Protein AF-0000000077697262 (afdb_homodimer)

Nearest PDB structures (foldseek):
  7mfi-assembly2_C  TM=8.004E-01  e=6.701E-01  Bos taurus
  7ckz-assembly1_R  TM=2.618E-01  e=6.987E-01  Homo sapiens
  7cky-assembly1_R  TM=2.053E-01  e=2.250E+00  Homo sapiens
  7mfi-assembly2_C  TM=8.005E-01  e=7.414E-01  Bos taurus
  7ckz-assembly1_R  TM=2.644E-01  e=7.729E-01  Homo sapiens

Structure (mmCIF, N/CA/C/O backbone):
data_AF-0000000077697262-model_v1
#
loop_
_entity.id
_entity.type
_entity.pdbx_description
1 polymer 'Transmembrane 6 superfamily member 2'
#
loop_
_atom_site.group_PDB
_atom_site.id
_atom_site.type_symbol
_atom_site.label_atom_id
_atom_site.label_alt_id
_atom_site.label_comp_id
_atom_site.label_asym_id
_atom_site.label_entity_id
_atom_site.label_seq_id
_atom_site.pdbx_PDB_ins_code
_atom_site.Cartn_x
_atom_site.Cartn_y
_atom_site.Cartn_z
_atom_site.occupancy
_atom_site.B_iso_or_equiv
_atom_site.auth_seq_id
_atom_site.auth_comp_id
_atom_site.auth_asym_id
_atom_site.auth_atom_id
_atom_site.pdbx_PDB_model_num
ATOM 1 N N . PRO A 1 1 ? -8.75 0.577 -34.656 1 48.5 1 PRO A N 1
ATOM 2 C CA . PRO A 1 1 ? -7.871 0.716 -33.5 1 48.5 1 PRO A CA 1
ATOM 3 C C . PRO A 1 1 ? -7.336 2.137 -33.344 1 48.5 1 PRO A C 1
ATOM 5 O O . PRO A 1 1 ? -7.332 2.668 -32.219 1 48.5 1 PRO A O 1
ATOM 8 N N . ALA A 1 2 ? -7.062 2.637 -34.406 1 51.97 2 ALA A N 1
ATOM 9 C CA . ALA A 1 2 ? -6.516 3.992 -34.438 1 51.97 2 ALA A CA 1
ATOM 10 C C . ALA A 1 2 ? -7.605 5.023 -34.125 1 51.97 2 ALA A C 1
ATOM 12 O O . ALA A 1 2 ? -7.359 6.012 -33.438 1 51.97 2 ALA A O 1
ATOM 13 N N . ALA A 1 3 ? -8.695 4.641 -34.531 1 47.88 3 ALA A N 1
ATOM 14 C CA . ALA A 1 3 ? -9.789 5.594 -34.375 1 47.88 3 ALA A CA 1
ATOM 15 C C . ALA A 1 3 ? -10.188 5.723 -32.906 1 47.88 3 ALA A C 1
ATOM 17 O O . ALA A 1 3 ? -10.453 6.824 -32.406 1 47.88 3 ALA A O 1
ATOM 18 N N . VAL A 1 4 ? -10.242 4.625 -32.281 1 50.44 4 VAL A N 1
ATOM 19 C CA . VAL A 1 4 ? -10.594 4.66 -30.859 1 50.44 4 VAL A CA 1
ATOM 20 C C . VAL A 1 4 ? -9.516 5.41 -30.078 1 50.44 4 VAL A C 1
ATOM 22 O O . VAL A 1 4 ? -9.82 6.215 -29.203 1 50.44 4 VAL A O 1
ATOM 25 N N . ALA A 1 5 ? -8.344 5.086 -30.469 1 54.47 5 ALA A N 1
ATOM 26 C CA . ALA A 1 5 ? -7.246 5.816 -29.844 1 54.47 5 ALA A CA 1
ATOM 27 C C . ALA A 1 5 ? -7.348 7.312 -30.109 1 54.47 5 ALA A C 1
ATOM 29 O O . ALA A 1 5 ? -7.125 8.133 -29.219 1 54.47 5 ALA A O 1
ATOM 30 N N . VAL A 1 6 ? -7.707 7.531 -31.297 1 54.16 6 VAL A N 1
ATOM 31 C CA . VAL A 1 6 ? -7.809 8.93 -31.703 1 54.16 6 VAL A CA 1
ATOM 32 C C . VAL A 1 6 ? -8.984 9.594 -30.969 1 54.16 6 VAL A C 1
ATOM 34 O O . VAL A 1 6 ? -8.859 10.719 -30.484 1 54.16 6 VAL A O 1
ATOM 37 N N . THR A 1 7 ? -10 8.898 -30.859 1 51.84 7 THR A N 1
ATOM 38 C CA . THR A 1 7 ? -11.156 9.461 -30.188 1 51.84 7 THR A CA 1
ATOM 39 C C . THR A 1 7 ? -10.875 9.664 -28.703 1 51.84 7 THR A C 1
ATOM 41 O O . THR A 1 7 ? -11.242 10.688 -28.125 1 51.84 7 THR A O 1
ATOM 44 N N . GLY A 1 8 ? -10.312 8.625 -28.125 1 56.19 8 GLY A N 1
ATOM 45 C CA . GLY A 1 8 ? -9.93 8.797 -26.719 1 56.19 8 GLY A CA 1
ATOM 46 C C . GLY A 1 8 ? -9.008 9.984 -26.5 1 56.19 8 GLY A C 1
ATOM 47 O O . GLY A 1 8 ? -9.188 10.75 -25.562 1 56.19 8 GLY A O 1
ATOM 48 N N . ALA A 1 9 ? -8.102 10.023 -27.453 1 58.69 9 ALA A N 1
ATOM 49 C CA . ALA A 1 9 ? -7.18 11.156 -27.391 1 58.69 9 ALA A CA 1
ATOM 50 C C . ALA A 1 9 ? -7.922 12.477 -27.578 1 58.69 9 ALA A C 1
ATOM 52 O O . ALA A 1 9 ? -7.621 13.461 -26.906 1 58.69 9 ALA A O 1
ATOM 53 N N . LEU A 1 10 ? -8.844 12.43 -28.375 1 55.31 10 LEU A N 1
ATOM 54 C CA . LEU A 1 10 ? -9.609 13.633 -28.641 1 55.31 10 LEU A CA 1
ATOM 55 C C . LEU A 1 10 ? -10.469 14.008 -27.438 1 55.31 10 LEU A C 1
ATOM 57 O O . LEU A 1 10 ? -10.594 15.188 -27.109 1 55.31 10 LEU A O 1
ATOM 61 N N . VAL A 1 11 ? -10.961 13.023 -26.875 1 58.91 11 VAL A N 1
ATOM 62 C CA . VAL A 1 11 ? -11.766 13.297 -25.688 1 58.91 11 VAL A CA 1
ATOM 63 C C . VAL A 1 11 ? -10.875 13.844 -24.578 1 58.91 11 VAL A C 1
ATOM 65 O O . VAL A 1 11 ? -11.227 14.82 -23.906 1 58.91 11 VAL A O 1
ATOM 68 N N . LEU A 1 12 ? -9.703 13.219 -24.516 1 58.56 12 LEU A N 1
ATOM 69 C CA . LEU A 1 12 ? -8.75 13.711 -23.531 1 58.56 12 LEU A CA 1
ATOM 70 C C . LEU A 1 12 ? -8.32 15.141 -23.859 1 58.56 12 LEU A C 1
ATOM 72 O O . LEU A 1 12 ? -8.211 15.984 -22.953 1 58.56 12 LEU A O 1
ATOM 76 N N . LEU A 1 13 ? -8.047 15.289 -25.094 1 60.06 13 LEU A N 1
ATOM 77 C CA . LEU A 1 13 ? -7.668 16.625 -25.547 1 60.06 13 LEU A CA 1
ATOM 78 C C . LEU A 1 13 ? -8.805 17.609 -25.344 1 60.06 13 LEU A C 1
ATOM 80 O O . LEU A 1 13 ? -8.578 18.75 -24.938 1 60.06 13 LEU A O 1
ATOM 84 N N . ALA A 1 14 ? -9.922 17.234 -25.625 1 57.91 14 ALA A N 1
ATOM 85 C CA . ALA A 1 14 ? -11.078 18.109 -25.438 1 57.91 14 ALA A CA 1
ATOM 86 C C . ALA A 1 14 ? -11.273 18.438 -23.953 1 57.91 14 ALA A C 1
ATOM 88 O O . ALA A 1 14 ? -11.547 19.594 -23.609 1 57.91 14 ALA A O 1
ATOM 89 N N . VAL A 1 15 ? -11.078 17.469 -23.188 1 59.72 15 VAL A N 1
ATOM 90 C CA . VAL A 1 15 ? -11.219 17.688 -21.75 1 59.72 15 VAL A CA 1
ATOM 91 C C . VAL A 1 15 ? -10.109 18.609 -21.266 1 59.72 15 VAL A C 1
ATOM 93 O O . VAL A 1 15 ? -10.359 19.531 -20.484 1 59.72 15 VAL A O 1
ATOM 96 N N . LEU A 1 16 ? -8.93 18.297 -21.766 1 57.59 16 LEU A N 1
ATOM 97 C CA . LEU A 1 16 ? -7.809 19.172 -21.422 1 57.59 16 LEU A CA 1
ATOM 98 C C . LEU A 1 16 ? -8.062 20.594 -21.906 1 57.59 16 LEU A C 1
ATOM 100 O O . LEU A 1 16 ? -7.809 21.547 -21.172 1 57.59 16 LEU A O 1
ATOM 104 N N . CYS A 1 17 ? -8.406 20.656 -23.156 1 56.09 17 CYS A N 1
ATOM 105 C CA . CYS A 1 17 ? -8.703 21.969 -23.703 1 56.09 17 CYS A CA 1
ATOM 106 C C . CYS A 1 17 ? -9.812 22.672 -22.922 1 56.09 17 CYS A C 1
ATOM 108 O O . CYS A 1 17 ? -9.734 23.859 -22.656 1 56.09 17 CYS A O 1
ATOM 110 N N . MET A 1 18 ? -10.727 21.906 -22.656 1 54.62 18 MET A N 1
ATOM 111 C CA . MET A 1 18 ? -11.836 22.5 -21.891 1 54.62 18 MET A CA 1
ATOM 112 C C . MET A 1 18 ? -11.359 22.969 -20.531 1 54.62 18 MET A C 1
ATOM 114 O O . MET A 1 18 ? -11.75 24.047 -20.078 1 54.62 18 MET A O 1
ATOM 118 N N . VAL A 1 19 ? -10.547 22.219 -19.922 1 54.5 19 VAL A N 1
ATOM 119 C CA . VAL A 1 19 ? -9.992 22.609 -18.641 1 54.5 19 VAL A CA 1
ATOM 120 C C . VAL A 1 19 ? -9.141 23.859 -18.797 1 54.5 19 VAL A C 1
ATOM 122 O O . VAL A 1 19 ? -9.203 24.781 -17.984 1 54.5 19 VAL A O 1
ATOM 125 N N . LEU A 1 20 ? -8.32 23.797 -19.812 1 52.78 20 LEU A N 1
ATOM 126 C CA . LEU A 1 20 ? -7.438 24.938 -20.047 1 52.78 20 LEU A CA 1
ATOM 127 C C . LEU A 1 20 ? -8.242 26.172 -20.453 1 52.78 20 LEU A C 1
ATOM 129 O O . LEU A 1 20 ? -7.906 27.297 -20.047 1 52.78 20 LEU A O 1
ATOM 133 N N . VAL A 1 21 ? -9.008 26.016 -21.438 1 50.78 21 VAL A N 1
ATOM 134 C CA . VAL A 1 21 ? -9.781 27.156 -21.922 1 50.78 21 VAL A CA 1
ATOM 135 C C . VAL A 1 21 ? -10.703 27.672 -20.812 1 50.78 21 VAL A C 1
ATOM 137 O O . VAL A 1 21 ? -10.844 28.875 -20.609 1 50.78 21 VAL A O 1
ATOM 140 N N . LEU A 1 22 ? -11.383 26.719 -20.438 1 47.12 22 LEU A N 1
ATOM 141 C CA . LEU A 1 22 ? -12.328 27.172 -19.422 1 47.12 22 LEU A CA 1
ATOM 142 C C . LEU A 1 22 ? -11.602 27.562 -18.125 1 47.12 22 LEU A C 1
ATOM 144 O O . LEU A 1 22 ? -12.141 28.297 -17.297 1 47.12 22 LEU A O 1
ATOM 148 N N . GLY A 1 23 ? -10.5 26.906 -17.891 1 47.19 23 GLY A N 1
ATOM 149 C CA . GLY A 1 23 ? -9.688 27.375 -16.766 1 47.19 23 GLY A CA 1
ATOM 150 C C . GLY A 1 23 ? -9.172 28.781 -16.969 1 47.19 23 GLY A C 1
ATOM 151 O O . GLY A 1 23 ? -8.727 29.422 -16.016 1 47.19 23 GLY A O 1
ATOM 152 N N . GLY A 1 24 ? -8.75 29.141 -18.141 1 44.5 24 GLY A N 1
ATOM 153 C CA . GLY A 1 24 ? -8.32 30.516 -18.344 1 44.5 24 GLY A CA 1
ATOM 154 C C . GLY A 1 24 ? -9.414 31.531 -18.078 1 44.5 24 GLY A C 1
ATOM 155 O O . GLY A 1 24 ? -9.133 32.719 -17.875 1 44.5 24 GLY A O 1
ATOM 156 N N . GLY A 1 25 ? -10.516 31.453 -18.906 1 42.16 25 GLY A N 1
ATOM 157 C CA . GLY A 1 25 ? -11.406 32.594 -18.719 1 42.16 25 GLY A CA 1
ATOM 158 C C . GLY A 1 25 ? -11.883 32.75 -17.297 1 42.16 25 GLY A C 1
ATOM 159 O O . GLY A 1 25 ? -11.453 32.031 -16.391 1 42.16 25 GLY A O 1
ATOM 160 N N . SER A 1 26 ? -13.289 33.219 -17.016 1 43.53 26 SER A N 1
ATOM 161 C CA . SER A 1 26 ? -13.828 33.625 -15.719 1 43.53 26 SER A CA 1
ATOM 162 C C . SER A 1 26 ? -13.648 32.5 -14.68 1 43.53 26 SER A C 1
ATOM 164 O O . SER A 1 26 ? -13.867 31.328 -14.977 1 43.53 26 SER A O 1
ATOM 166 N N . ALA A 1 27 ? -12.758 32.5 -13.562 1 44.09 27 ALA A N 1
ATOM 167 C CA . ALA A 1 27 ? -12.352 32 -12.25 1 44.09 27 ALA A CA 1
ATOM 168 C C . ALA A 1 27 ? -13.477 31.188 -11.609 1 44.09 27 ALA A C 1
ATOM 170 O O . ALA A 1 27 ? -13.25 30.469 -10.625 1 44.09 27 ALA A O 1
ATOM 171 N N . SER A 1 28 ? -14.828 31.484 -11.727 1 52.53 28 SER A N 1
ATOM 172 C CA . SER A 1 28 ? -15.852 31.156 -10.742 1 52.53 28 SER A CA 1
ATOM 173 C C . SER A 1 28 ? -16.203 29.672 -10.773 1 52.53 28 SER A C 1
ATOM 175 O O . SER A 1 28 ? -16.828 29.141 -9.844 1 52.53 28 SER A O 1
ATOM 177 N N . HIS A 1 29 ? -16.016 28.828 -11.82 1 65.62 29 HIS A N 1
ATOM 178 C CA . HIS A 1 29 ? -16.672 27.516 -11.719 1 65.62 29 HIS A CA 1
ATOM 179 C C . HIS A 1 29 ? -15.68 26.438 -11.328 1 65.62 29 HIS A C 1
ATOM 181 O O . HIS A 1 29 ? -14.516 26.484 -11.727 1 65.62 29 HIS A O 1
ATOM 187 N N . ASP A 1 30 ? -16.016 25.656 -10.422 1 80.69 30 ASP A N 1
ATOM 188 C CA . ASP A 1 30 ? -15.344 24.453 -9.953 1 80.69 30 ASP A CA 1
ATOM 189 C C . ASP A 1 30 ? -14.992 23.531 -11.125 1 80.69 30 ASP A C 1
ATOM 191 O O . ASP A 1 30 ? -15.883 23.047 -11.836 1 80.69 30 ASP A O 1
ATOM 195 N N . PRO A 1 31 ? -13.68 23.5 -11.586 1 84.62 31 PRO A N 1
ATOM 196 C CA . PRO A 1 31 ? -13.273 22.656 -12.711 1 84.62 31 PRO A CA 1
ATOM 197 C C . PRO A 1 31 ? -13.812 21.234 -12.609 1 84.62 31 PRO A C 1
ATOM 199 O O . PRO A 1 31 ? -13.93 20.531 -13.617 1 84.62 31 PRO A O 1
ATOM 202 N N . LEU A 1 32 ? -14.164 20.875 -11.508 1 89 32 LEU A N 1
ATOM 203 C CA . LEU A 1 32 ? -14.672 19.516 -11.328 1 89 32 LEU A CA 1
ATOM 204 C C . LEU A 1 32 ? -16.047 19.359 -11.953 1 89 32 LEU A C 1
ATOM 206 O O . LEU A 1 32 ? -16.484 18.25 -12.25 1 89 32 LEU A O 1
ATOM 210 N N . TYR A 1 33 ? -16.688 20.469 -12.18 1 87.06 33 TYR A N 1
ATOM 211 C CA . TYR A 1 33 ? -17.984 20.453 -12.852 1 87.06 33 TYR A CA 1
ATOM 212 C C . TYR A 1 33 ? -17.844 19.875 -14.258 1 87.06 33 TYR A C 1
ATOM 214 O O . TYR A 1 33 ? -18.641 19.031 -14.664 1 87.06 33 TYR A O 1
ATOM 222 N N . TYR A 1 34 ? -16.891 20.281 -14.93 1 82.31 34 TYR A N 1
ATOM 223 C CA . TYR A 1 34 ? -16.688 19.844 -16.312 1 82.31 34 TYR A CA 1
ATOM 224 C C . TYR A 1 34 ? -16.219 18.406 -16.359 1 82.31 34 TYR A C 1
ATOM 226 O O . TYR A 1 34 ? -16.625 17.641 -17.234 1 82.31 34 TYR A O 1
ATOM 234 N N . VAL A 1 35 ? -15.367 18.078 -15.453 1 84.31 35 VAL A N 1
ATOM 235 C CA . VAL A 1 35 ? -14.867 16.703 -15.398 1 84.31 35 VAL A CA 1
ATOM 236 C C . VAL A 1 35 ? -16.016 15.734 -15.141 1 84.31 35 VAL A C 1
ATOM 238 O O . VAL A 1 35 ? -16.156 14.734 -15.844 1 84.31 35 VAL A O 1
ATOM 241 N N . PHE A 1 36 ? -16.891 16.062 -14.258 1 89.75 36 PHE A N 1
ATOM 242 C CA . PHE A 1 36 ? -17.984 15.18 -13.906 1 89.75 36 PHE A CA 1
ATOM 243 C C . PHE A 1 36 ? -19.016 15.117 -15.039 1 89.75 36 PHE A C 1
ATOM 245 O O . PHE A 1 36 ? -19.625 14.07 -15.266 1 89.75 36 PHE A O 1
ATOM 252 N N . THR A 1 37 ? -19.141 16.172 -15.766 1 84.88 37 THR A N 1
ATOM 253 C CA . THR A 1 37 ? -20.078 16.172 -16.891 1 84.88 37 THR A CA 1
ATOM 254 C C . THR A 1 37 ? -19.578 15.266 -18.016 1 84.88 37 THR A C 1
ATOM 256 O O . THR A 1 37 ? -20.328 14.453 -18.547 1 84.88 37 THR A O 1
ATOM 259 N N . VAL A 1 38 ? -18.344 15.391 -18.281 1 82.5 38 VAL A N 1
ATOM 260 C CA . VAL A 1 38 ? -17.75 14.555 -19.328 1 82.5 38 VAL A CA 1
ATOM 261 C C . VAL A 1 38 ? -17.797 13.094 -18.906 1 82.5 38 VAL A C 1
ATOM 263 O O . VAL A 1 38 ? -18.125 12.211 -19.703 1 82.5 38 VAL A O 1
ATOM 266 N N . PHE A 1 39 ? -17.484 12.836 -17.656 1 87.88 39 PHE A N 1
ATOM 267 C CA . PHE A 1 39 ? -17.469 11.461 -17.156 1 87.88 39 PHE A CA 1
ATOM 268 C C . PHE A 1 39 ? -18.891 10.891 -17.125 1 87.88 39 PHE A C 1
ATOM 270 O O . PHE A 1 39 ? -19.078 9.68 -17.266 1 87.88 39 PHE A O 1
ATOM 277 N N . SER A 1 40 ? -19.844 11.773 -16.984 1 87.5 40 SER A N 1
ATOM 278 C CA . SER A 1 40 ? -21.219 11.297 -17.031 1 87.5 40 SER A CA 1
ATOM 279 C C . SER A 1 40 ? -21.578 10.789 -18.438 1 87.5 40 SER A C 1
ATOM 281 O O . SER A 1 40 ? -22.297 9.805 -18.578 1 87.5 40 SER A O 1
ATOM 283 N N . PHE A 1 41 ? -21.016 11.398 -19.453 1 83.31 41 PHE A N 1
ATOM 284 C CA . PHE A 1 41 ? -21.234 10.945 -20.828 1 83.31 41 PHE A CA 1
ATOM 285 C C . PHE A 1 41 ? -20.562 9.609 -21.078 1 83.31 41 PHE A C 1
ATOM 287 O O . PHE A 1 41 ? -21.141 8.719 -21.703 1 83.31 41 PHE A O 1
ATOM 294 N N . THR A 1 42 ? -19.312 9.461 -20.578 1 84.06 42 THR A N 1
ATOM 295 C CA . THR A 1 42 ? -18.594 8.211 -20.75 1 84.06 42 THR A CA 1
ATOM 296 C C . THR A 1 42 ? -19.281 7.07 -20.016 1 84.06 42 THR A C 1
ATOM 298 O O . THR A 1 42 ? -19.219 5.918 -20.438 1 84.06 42 THR A O 1
ATOM 301 N N . SER A 1 43 ? -19.906 7.43 -18.922 1 88.12 43 SER A N 1
ATOM 302 C CA . SER A 1 43 ? -20.625 6.41 -18.156 1 88.12 43 SER A CA 1
ATOM 303 C C . SER A 1 43 ? -21.797 5.844 -18.969 1 88.12 43 SER A C 1
ATOM 305 O O . SER A 1 43 ? -22.109 4.656 -18.875 1 88.12 43 SER A O 1
ATOM 307 N N . VAL A 1 44 ? -22.406 6.656 -19.766 1 84.5 44 VAL A N 1
ATOM 308 C CA . VAL A 1 44 ? -23.5 6.199 -20.609 1 84.5 44 VAL A CA 1
ATOM 309 C C . VAL A 1 44 ? -22.9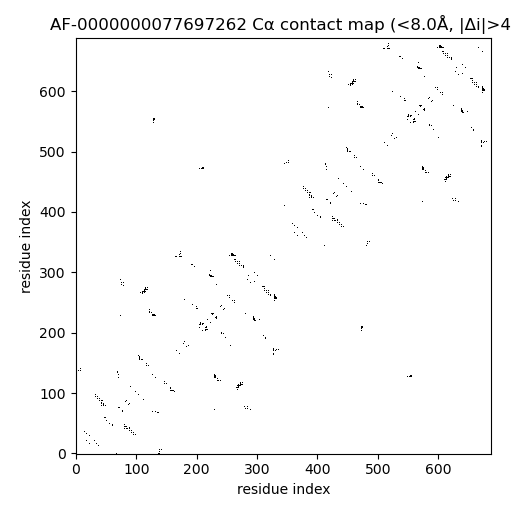69 5.258 -21.688 1 84.5 44 VAL A C 1
ATOM 311 O O . VAL A 1 44 ? -23.594 4.234 -21.984 1 84.5 44 VAL A O 1
ATOM 314 N N . VAL A 1 45 ? -21.875 5.578 -22.203 1 81.19 45 VAL A N 1
ATOM 315 C CA . VAL A 1 45 ? -21.234 4.723 -23.203 1 81.19 45 VAL A CA 1
ATOM 316 C C . VAL A 1 45 ? -20.922 3.359 -22.578 1 81.19 45 VAL A C 1
ATOM 318 O O . VAL A 1 45 ? -21.172 2.322 -23.203 1 81.19 45 VAL A O 1
ATOM 321 N N . ASP A 1 46 ? -20.391 3.383 -21.375 1 86.69 46 ASP A N 1
ATOM 322 C CA . ASP A 1 46 ? -20.078 2.133 -20.688 1 86.69 46 ASP A CA 1
ATOM 323 C C . ASP A 1 46 ? -21.344 1.303 -20.438 1 86.69 46 ASP A C 1
ATOM 325 O O . ASP A 1 46 ? -21.297 0.074 -20.531 1 86.69 46 ASP A O 1
ATOM 329 N N . LEU A 1 47 ? -22.422 1.969 -20.156 1 86.5 47 LEU A N 1
ATOM 330 C CA . LEU A 1 47 ? -23.672 1.252 -19.953 1 86.5 47 LEU A CA 1
ATOM 331 C C . LEU A 1 47 ? -24.141 0.588 -21.234 1 86.5 47 LEU A C 1
ATOM 333 O O . LEU A 1 47 ? -24.594 -0.561 -21.219 1 86.5 47 LEU A O 1
ATOM 337 N N . VAL A 1 48 ? -23.969 1.262 -22.328 1 83.44 48 VAL A N 1
ATOM 338 C CA . VAL A 1 48 ? -24.375 0.722 -23.625 1 83.44 48 VAL A CA 1
ATOM 339 C C . VAL A 1 48 ? -23.5 -0.483 -23.984 1 83.44 48 VAL A C 1
ATOM 341 O O . VAL A 1 48 ? -24.016 -1.499 -24.469 1 83.44 48 VAL A O 1
ATOM 344 N N . ILE A 1 49 ? -22.266 -0.396 -23.672 1 83.12 49 ILE A N 1
ATOM 345 C CA . ILE A 1 49 ? -21.344 -1.487 -23.938 1 83.12 49 ILE A CA 1
ATOM 346 C C . ILE A 1 49 ? -21.734 -2.711 -23.125 1 83.12 49 ILE A C 1
ATOM 348 O O . ILE A 1 49 ? -21.766 -3.83 -23.641 1 83.12 49 ILE A O 1
ATOM 352 N N . ALA A 1 50 ? -22.016 -2.51 -21.859 1 87.5 50 ALA A N 1
ATOM 353 C CA . ALA A 1 50 ? -22.375 -3.619 -20.984 1 87.5 50 ALA A CA 1
ATOM 354 C C . ALA A 1 50 ? -23.688 -4.273 -21.422 1 87.5 50 ALA A C 1
ATOM 356 O O . ALA A 1 50 ? -23.797 -5.5 -21.453 1 87.5 50 ALA A O 1
ATOM 357 N N . LEU A 1 51 ? -24.625 -3.426 -21.812 1 86.19 51 LEU A N 1
ATOM 358 C CA . LEU A 1 51 ? -25.906 -3.947 -22.25 1 86.19 51 LEU A CA 1
ATOM 359 C C . LEU A 1 51 ? -25.781 -4.699 -23.562 1 86.19 51 LEU A C 1
ATOM 361 O O . LEU A 1 51 ? -26.469 -5.695 -23.781 1 86.19 51 LEU A O 1
ATOM 365 N N . GLU A 1 52 ? -24.922 -4.293 -24.406 1 84.25 52 GLU A N 1
ATOM 366 C CA . GLU A 1 52 ? -24.688 -4.973 -25.672 1 84.25 52 GLU A CA 1
ATOM 367 C C . GLU A 1 52 ? -23.969 -6.301 -25.469 1 84.25 52 GLU A C 1
ATOM 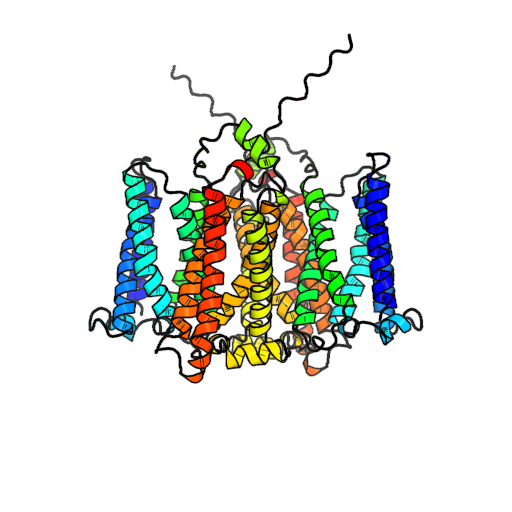369 O O . GLU A 1 52 ? -24.281 -7.297 -26.125 1 84.25 52 GLU A O 1
ATOM 374 N N . GLN A 1 53 ? -23.016 -6.293 -24.609 1 84.56 53 GLN A N 1
ATOM 375 C CA . GLN A 1 53 ? -22.266 -7.52 -24.344 1 84.56 53 GLN A CA 1
ATOM 376 C C . GLN A 1 53 ? -23.172 -8.586 -23.719 1 84.56 53 GLN A C 1
ATOM 378 O O . GLN A 1 53 ? -23.016 -9.773 -24 1 84.56 53 GLN A O 1
ATOM 383 N N . ASP A 1 54 ? -24.078 -8.125 -22.922 1 87.56 54 ASP A N 1
ATOM 384 C CA . ASP A 1 54 ? -24.984 -9.078 -22.281 1 87.56 54 ASP A CA 1
ATOM 385 C C . ASP A 1 54 ? -26.156 -9.391 -23.203 1 87.56 54 ASP A C 1
ATOM 387 O O . ASP A 1 54 ? -27.016 -10.203 -22.859 1 87.56 54 ASP A O 1
ATOM 391 N N . GLY A 1 55 ? -26.25 -8.781 -24.375 1 82.5 55 GLY A N 1
ATOM 392 C CA . GLY A 1 55 ? -27.219 -9.125 -25.391 1 82.5 55 GLY A CA 1
ATOM 393 C C . GLY A 1 55 ? -28.562 -8.445 -25.203 1 82.5 55 GLY A C 1
ATOM 394 O O . GLY A 1 55 ? -29.562 -8.859 -25.781 1 82.5 55 GLY A O 1
ATOM 395 N N . TYR A 1 56 ? -28.641 -7.445 -24.375 1 82.19 56 TYR A N 1
ATOM 396 C CA . TYR A 1 56 ? -29.906 -6.758 -24.156 1 82.19 56 TYR A CA 1
ATOM 397 C C . TYR A 1 56 ? -30.203 -5.777 -25.297 1 82.19 56 TYR A C 1
ATOM 399 O O . TYR A 1 56 ? -31.359 -5.492 -25.594 1 82.19 56 TYR A O 1
ATOM 407 N N . ILE A 1 57 ? -29.078 -5.219 -25.75 1 77.56 57 ILE A N 1
ATOM 408 C CA . ILE A 1 57 ? -29.188 -4.312 -26.891 1 77.56 57 ILE A CA 1
ATOM 409 C C . ILE A 1 57 ? -28.281 -4.781 -28.016 1 77.56 57 ILE A C 1
ATOM 411 O O . ILE A 1 57 ? -27.312 -5.516 -27.781 1 77.56 57 ILE A O 1
ATOM 415 N N . GLN A 1 58 ? -28.688 -4.566 -29.281 1 76.31 58 GLN A N 1
ATOM 416 C CA . GLN A 1 58 ? -27.875 -4.992 -30.422 1 76.31 58 GLN A CA 1
ATOM 417 C C . GLN A 1 58 ? -27.609 -3.826 -31.359 1 76.31 58 GLN A C 1
ATOM 419 O O . GLN A 1 58 ? -28.438 -2.936 -31.516 1 76.31 58 GLN A O 1
ATOM 424 N N . GLY A 1 59 ? -26.297 -3.848 -31.844 1 64.38 59 GLY A N 1
ATOM 425 C CA . GLY A 1 59 ? -26.031 -3.018 -33 1 64.38 59 GLY A CA 1
ATOM 426 C C . GLY A 1 59 ? -25.453 -1.661 -32.625 1 64.38 59 GLY A C 1
ATOM 427 O O . GLY A 1 59 ? -25.281 -0.802 -33.5 1 64.38 59 GLY A O 1
ATOM 428 N N . TYR A 1 60 ? -25.266 -1.26 -31.422 1 60.97 60 TYR A N 1
ATOM 429 C CA . TYR A 1 60 ? -24.859 0.112 -31.141 1 60.97 60 TYR A CA 1
ATOM 430 C C . TYR A 1 60 ? -23.344 0.242 -31.141 1 60.97 60 TYR A C 1
ATOM 432 O O . TYR A 1 60 ? -22.781 1.2 -31.688 1 60.97 60 TYR A O 1
ATOM 440 N N . MET A 1 61 ? -22.672 -0.618 -30.531 1 59.28 61 MET A N 1
ATOM 441 C CA . MET A 1 61 ? -21.234 -0.462 -30.375 1 59.28 61 MET A CA 1
ATOM 442 C C . MET A 1 61 ? -20.484 -1.629 -31 1 59.28 61 MET A C 1
ATOM 444 O O . MET A 1 61 ? -19.406 -2.004 -30.531 1 59.28 61 MET A O 1
ATOM 448 N N . ASP A 1 62 ? -21.062 -2.201 -31.984 1 58.28 62 ASP A N 1
ATOM 449 C CA . ASP A 1 62 ? -20.484 -3.369 -32.625 1 58.28 62 ASP A CA 1
ATOM 450 C C . ASP A 1 62 ? -19.062 -3.072 -33.125 1 58.28 62 ASP A C 1
ATOM 452 O O . ASP A 1 62 ? -18.172 -3.908 -33 1 58.28 62 ASP A O 1
ATOM 456 N N . PHE A 1 63 ? -18.938 -1.927 -33.656 1 53.59 63 PHE A N 1
ATOM 457 C CA . PHE A 1 63 ? -17.641 -1.577 -34.188 1 53.59 63 PHE A CA 1
ATOM 458 C C . PHE A 1 63 ? -16.609 -1.462 -33.062 1 53.59 63 PHE A C 1
ATOM 460 O O . PHE A 1 63 ? -15.461 -1.898 -33.219 1 53.59 63 PHE A O 1
ATOM 467 N N . TYR A 1 64 ? -17 -0.898 -32 1 53.22 64 TYR A N 1
ATOM 468 C CA . TYR A 1 64 ? -16.109 -0.732 -30.859 1 53.22 64 TYR A CA 1
ATOM 469 C C . TYR A 1 64 ? -15.781 -2.076 -30.219 1 53.22 64 TYR A C 1
ATOM 471 O O . TYR A 1 64 ? -14.648 -2.318 -29.797 1 53.22 64 TYR A O 1
ATOM 479 N N . LEU A 1 65 ? -16.734 -2.869 -30.203 1 55.16 65 LEU A N 1
ATOM 480 C CA . LEU A 1 65 ? -16.578 -4.172 -29.562 1 55.16 65 LEU A CA 1
ATOM 481 C C . LEU A 1 65 ? -15.781 -5.121 -30.453 1 55.16 65 LEU A C 1
ATOM 483 O O . LEU A 1 65 ? -15.07 -5.992 -29.938 1 55.16 65 LEU A O 1
ATOM 487 N N . GLN A 1 66 ? -16.062 -5.066 -31.703 1 53.97 66 GLN A N 1
ATOM 488 C CA . GLN A 1 66 ? -15.336 -5.93 -32.625 1 53.97 66 GLN A CA 1
ATOM 489 C C . GLN A 1 66 ? -13.867 -5.543 -32.719 1 53.97 66 GLN A C 1
ATOM 491 O O . GLN A 1 66 ? -12.992 -6.41 -32.781 1 53.97 66 GLN A O 1
ATOM 496 N N . GLU A 1 67 ? -13.688 -4.344 -32.906 1 51.47 67 GLU A N 1
ATOM 497 C CA . GLU A 1 67 ? -12.312 -3.877 -33 1 51.47 67 GLU A CA 1
ATOM 498 C C . GLU A 1 67 ? -11.719 -3.627 -31.625 1 51.47 67 GLU A C 1
ATOM 500 O O . GLU A 1 67 ? -10.5 -3.553 -31.469 1 51.47 67 GLU A O 1
ATOM 505 N N . GLY A 1 68 ? -12.664 -3.592 -30.688 1 54.72 68 GLY A N 1
ATOM 506 C CA . GLY A 1 68 ? -12.242 -3.105 -29.391 1 54.72 68 GLY A CA 1
ATOM 507 C C . GLY A 1 68 ? -11.516 -4.152 -28.562 1 54.72 68 GLY A C 1
ATOM 508 O O . GLY A 1 68 ? -11.195 -5.23 -29.062 1 54.72 68 GLY A O 1
ATOM 509 N N . GLU A 1 69 ? -11.172 -3.84 -27.234 1 65.19 69 GLU A N 1
ATOM 510 C CA . GLU A 1 69 ? -10.273 -4.449 -26.25 1 65.19 69 GLU A CA 1
ATOM 511 C C . GLU A 1 69 ? -10.906 -5.699 -25.625 1 65.19 69 GLU A C 1
ATOM 513 O O . GLU A 1 69 ? -11.969 -5.625 -25.016 1 65.19 69 GLU A O 1
ATOM 518 N N . PRO A 1 70 ? -10.508 -6.914 -26.094 1 70.62 70 PRO A N 1
ATOM 519 C CA . PRO A 1 70 ? -11.039 -8.188 -25.609 1 70.62 70 PRO A CA 1
ATOM 520 C C . PRO A 1 70 ? -11.227 -8.219 -24.094 1 70.62 70 PRO A C 1
ATOM 522 O O . PRO A 1 70 ? -12.016 -9.008 -23.578 1 70.62 70 PRO A O 1
ATOM 525 N N . TYR A 1 71 ? -10.594 -7.418 -23.422 1 74 71 TYR A N 1
ATOM 526 C CA . TYR A 1 71 ? -10.703 -7.457 -21.969 1 74 71 TYR A CA 1
ATOM 527 C C . TYR A 1 71 ? -12.047 -6.914 -21.5 1 74 71 TYR A C 1
ATOM 529 O O . TYR A 1 71 ? -12.492 -7.199 -20.391 1 74 71 TYR A O 1
ATOM 537 N N . LEU A 1 72 ? -12.781 -6.203 -22.422 1 72.88 72 LEU A N 1
ATOM 538 C CA . LEU A 1 72 ? -14.086 -5.652 -22.062 1 72.88 72 LEU A CA 1
ATOM 539 C C . LEU A 1 72 ? -15.172 -6.715 -22.172 1 72.88 72 LEU A C 1
ATOM 541 O O . LEU A 1 72 ? -16.281 -6.543 -21.656 1 72.88 72 LEU A O 1
ATOM 545 N N . HIS A 1 73 ? -14.797 -7.824 -22.766 1 81.12 73 HIS A N 1
ATOM 546 C CA . HIS A 1 73 ? -15.758 -8.914 -22.938 1 81.12 73 HIS A CA 1
ATOM 547 C C . HIS A 1 73 ? -15.742 -9.852 -21.75 1 81.12 73 HIS A C 1
ATOM 549 O O . HIS A 1 73 ? -16.625 -10.703 -21.594 1 81.12 73 HIS A O 1
ATOM 555 N N . THR A 1 74 ? -14.836 -9.547 -20.906 1 87.38 74 THR A N 1
ATOM 556 C CA . THR A 1 74 ? -14.773 -10.398 -19.719 1 87.38 74 THR A CA 1
ATOM 557 C C . THR A 1 74 ? -15.891 -10.039 -18.75 1 87.38 74 THR A C 1
ATOM 559 O O . THR A 1 74 ? -16.422 -8.93 -18.781 1 87.38 74 THR A O 1
ATOM 562 N N . ALA A 1 75 ? -16.297 -11.031 -17.969 1 92.12 75 ALA A N 1
ATOM 563 C CA . ALA A 1 75 ? -17.344 -10.797 -16.969 1 92.12 75 ALA A CA 1
ATOM 564 C C . ALA A 1 75 ? -16.969 -9.633 -16.062 1 92.12 75 ALA A C 1
ATOM 566 O O . ALA A 1 75 ? -17.828 -8.812 -15.719 1 92.12 75 ALA A O 1
ATOM 567 N N . TYR A 1 76 ? -15.758 -9.602 -15.648 1 91.62 76 TYR A N 1
ATOM 568 C CA . TYR A 1 76 ? -15.297 -8.516 -14.781 1 91.62 76 TYR A CA 1
ATOM 569 C C . TYR A 1 76 ? -15.414 -7.172 -15.492 1 91.62 76 TYR A C 1
ATOM 571 O O . TYR A 1 76 ? -15.875 -6.195 -14.898 1 91.62 76 TYR A O 1
ATOM 579 N N . GLY A 1 77 ? -15.023 -7.105 -16.734 1 89.38 77 GLY A N 1
ATOM 580 C CA . GLY A 1 77 ? -15.141 -5.887 -17.516 1 89.38 77 GLY A CA 1
ATOM 581 C C . GLY A 1 77 ? -16.578 -5.414 -17.672 1 89.38 77 GLY A C 1
ATOM 582 O O . GLY A 1 77 ? -16.859 -4.219 -17.594 1 89.38 77 GLY A O 1
ATOM 583 N N . ILE A 1 78 ? -17.422 -6.324 -17.875 1 90.62 78 ILE A N 1
ATOM 584 C CA . ILE A 1 78 ? -18.844 -6.004 -18.031 1 90.62 78 ILE A CA 1
ATOM 585 C C . ILE A 1 78 ? -19.391 -5.434 -16.719 1 90.62 78 ILE A C 1
ATOM 587 O O . ILE A 1 78 ? -20.109 -4.438 -16.719 1 90.62 78 ILE A O 1
ATOM 591 N N . MET A 1 79 ? -19 -6.035 -15.641 1 94.5 79 MET A N 1
ATOM 592 C CA . MET A 1 79 ? -19.5 -5.594 -14.344 1 94.5 79 MET A CA 1
ATOM 593 C C . MET A 1 79 ? -19 -4.199 -14 1 94.5 79 MET A C 1
ATOM 595 O O . MET A 1 79 ? -19.719 -3.398 -13.406 1 94.5 79 MET A O 1
ATOM 599 N N . ILE A 1 80 ? -17.703 -3.904 -14.344 1 93.31 80 ILE A N 1
ATOM 600 C CA . ILE A 1 80 ? -17.172 -2.572 -14.102 1 93.31 80 ILE A CA 1
ATOM 601 C C . ILE A 1 80 ? -17.922 -1.548 -14.945 1 93.31 80 ILE A C 1
ATOM 603 O O . ILE A 1 80 ? -18.141 -0.417 -14.516 1 93.31 80 ILE A O 1
ATOM 607 N N . CYS A 1 81 ? -18.312 -1.954 -16.109 1 89.94 81 CYS A N 1
ATOM 608 C CA . CYS A 1 81 ? -19.078 -1.074 -16.984 1 89.94 81 CYS A CA 1
ATOM 609 C C . CYS A 1 81 ? -20.453 -0.806 -16.406 1 89.94 81 CYS A C 1
ATOM 611 O O . CYS A 1 81 ? -20.969 0.316 -16.484 1 89.94 81 CYS A O 1
ATOM 613 N N . TYR A 1 82 ? -21.047 -1.841 -15.867 1 92.44 82 TYR A N 1
ATOM 614 C CA . TYR A 1 82 ? -22.328 -1.642 -15.211 1 92.44 82 TYR A CA 1
ATOM 615 C C . TYR A 1 82 ? -22.203 -0.679 -14.031 1 92.44 82 TYR A C 1
ATOM 617 O O . TYR A 1 82 ? -23.047 0.2 -13.844 1 92.44 82 TYR A O 1
ATOM 625 N N . TRP A 1 83 ? -21.156 -0.869 -13.227 1 95.94 83 TRP A N 1
ATOM 626 C CA . TRP A 1 83 ? -20.938 0.015 -12.086 1 95.94 83 TRP A CA 1
ATOM 627 C C . TRP A 1 83 ? -20.719 1.454 -12.547 1 95.94 83 TRP A C 1
ATOM 629 O O . TRP A 1 83 ? -21.281 2.385 -11.969 1 95.94 83 TRP A O 1
ATOM 639 N N . ASP A 1 84 ? -19.969 1.64 -13.539 1 93.31 84 ASP A N 1
ATOM 640 C CA . ASP A 1 84 ? -19.719 2.977 -14.07 1 93.31 84 ASP A CA 1
ATOM 641 C C . ASP A 1 84 ? -20.984 3.58 -14.664 1 93.31 84 ASP A C 1
ATOM 643 O O . ASP A 1 84 ? -21.297 4.75 -14.43 1 93.31 84 ASP A O 1
ATOM 647 N N . GLY A 1 85 ? -21.719 2.783 -15.297 1 91.19 85 GLY A N 1
ATOM 648 C CA . GLY A 1 85 ? -22.891 3.252 -16.016 1 91.19 85 GLY A CA 1
ATOM 649 C C . GLY A 1 85 ? -24.062 3.572 -15.094 1 91.19 85 GLY A C 1
ATOM 650 O O . GLY A 1 85 ? -24.953 4.348 -15.461 1 91.19 85 GLY A O 1
ATOM 651 N N . ILE A 1 86 ? -24.016 3.014 -13.953 1 93.62 86 ILE A N 1
ATOM 652 C CA . ILE A 1 86 ? -25.172 3.223 -13.078 1 93.62 86 ILE A CA 1
ATOM 653 C C . ILE A 1 86 ? -24.75 4.039 -11.859 1 93.62 86 ILE A C 1
ATOM 655 O O . ILE A 1 86 ? -25.188 5.176 -11.688 1 93.62 86 ILE A O 1
ATOM 659 N N . ILE A 1 87 ? -23.828 3.453 -11.148 1 95.31 87 ILE A N 1
ATOM 660 C CA . ILE A 1 87 ? -23.5 4.074 -9.875 1 95.31 87 ILE A CA 1
ATOM 661 C C . ILE A 1 87 ? -22.672 5.336 -10.125 1 95.31 87 ILE A C 1
ATOM 663 O O . ILE A 1 87 ? -23 6.414 -9.617 1 95.31 87 ILE A O 1
ATOM 667 N N . HIS A 1 88 ? -21.609 5.215 -10.891 1 95.62 88 HIS A N 1
ATOM 668 C CA . HIS A 1 88 ? -20.812 6.406 -11.172 1 95.62 88 HIS A CA 1
ATOM 669 C C . HIS A 1 88 ? -21.641 7.469 -11.883 1 95.62 88 HIS A C 1
ATOM 671 O O . HIS A 1 88 ? -21.484 8.664 -11.617 1 95.62 88 HIS A O 1
ATOM 677 N N . TYR A 1 89 ? -22.5 7.047 -12.758 1 91.62 89 TYR A N 1
ATOM 678 C CA . TYR A 1 89 ? -23.359 7.988 -13.461 1 91.62 89 TYR A CA 1
ATOM 679 C C . TYR A 1 89 ? -24.219 8.781 -12.477 1 91.62 89 TYR A C 1
ATOM 681 O O . TYR A 1 89 ? -24.266 10.016 -12.547 1 91.62 89 TYR A O 1
ATOM 689 N N . LEU A 1 90 ? -24.828 8.078 -11.594 1 93.5 90 LEU A N 1
ATOM 690 C CA . LEU A 1 90 ? -25.672 8.727 -10.594 1 93.5 90 LEU A CA 1
ATOM 691 C C . LEU A 1 90 ? -24.844 9.648 -9.703 1 93.5 90 LEU A C 1
ATOM 693 O O . LEU A 1 90 ? -25.297 10.734 -9.336 1 93.5 90 LEU A O 1
ATOM 697 N N . LEU A 1 91 ? -23.656 9.219 -9.367 1 96 91 LEU A N 1
ATOM 698 C CA . LEU A 1 91 ? -22.781 10.047 -8.555 1 96 91 LEU A CA 1
ATOM 699 C C . LEU A 1 91 ? -22.391 11.32 -9.297 1 96 91 LEU A C 1
ATOM 701 O O . LEU A 1 91 ? -22.359 12.406 -8.719 1 96 91 LEU A O 1
ATOM 705 N N . TYR A 1 92 ? -22.094 11.172 -10.609 1 93.31 92 TYR A N 1
ATOM 706 C CA . TYR A 1 92 ? -21.75 12.336 -11.414 1 93.31 92 TYR A CA 1
ATOM 707 C C . TYR A 1 92 ? -22.906 13.328 -11.469 1 93.31 92 TYR A C 1
ATOM 709 O O . TYR A 1 92 ? -22.719 14.531 -11.289 1 93.31 92 TYR A O 1
ATOM 717 N N . LEU A 1 93 ? -24.094 12.844 -11.664 1 91.5 93 LEU A N 1
ATOM 718 C CA . LEU A 1 93 ? -25.266 13.711 -11.734 1 91.5 93 LEU A CA 1
ATOM 719 C C . LEU A 1 93 ? -25.516 14.414 -10.406 1 91.5 93 LEU A C 1
ATOM 721 O O . LEU A 1 93 ? -25.797 15.609 -10.375 1 91.5 93 LEU A O 1
ATOM 725 N N . ALA A 1 94 ? -25.344 13.703 -9.352 1 93.94 94 ALA A N 1
ATOM 726 C CA . ALA A 1 94 ? -25.547 14.273 -8.023 1 93.94 94 ALA A CA 1
ATOM 727 C C . ALA A 1 94 ? -24.5 15.344 -7.723 1 93.94 94 ALA A C 1
ATOM 729 O O . ALA A 1 94 ? -24.828 16.391 -7.152 1 93.94 94 ALA A O 1
ATOM 730 N N . MET A 1 95 ? -23.281 15.078 -8.07 1 94.25 95 MET A N 1
ATOM 731 C CA . MET A 1 95 ? -22.219 16.047 -7.805 1 94.25 95 MET A CA 1
ATOM 732 C C . MET A 1 95 ? -22.375 17.297 -8.664 1 94.25 95 MET A C 1
ATOM 734 O O . MET A 1 95 ? -22.188 18.406 -8.188 1 94.25 95 MET A O 1
ATOM 738 N N . VAL A 1 96 ? -22.75 17.109 -9.938 1 89.19 96 VAL A N 1
ATOM 739 C CA . VAL A 1 96 ? -22.984 18.234 -10.82 1 89.19 96 VAL A CA 1
ATOM 740 C C . VAL A 1 96 ? -24.156 19.078 -10.297 1 89.19 96 VAL A C 1
ATOM 742 O O . VAL A 1 96 ? -24.078 20.312 -10.273 1 89.19 96 VAL A O 1
ATOM 745 N N . ALA A 1 97 ? -25.188 18.422 -9.844 1 90.25 97 ALA A N 1
ATOM 746 C CA . ALA A 1 97 ? -26.328 19.125 -9.266 1 90.25 97 ALA A CA 1
ATOM 747 C C . ALA A 1 97 ? -25.938 19.875 -8 1 90.25 97 ALA A C 1
ATOM 749 O O . ALA A 1 97 ? -26.375 21.016 -7.781 1 90.25 97 ALA A O 1
ATOM 750 N N . ALA A 1 98 ? -25.109 19.25 -7.199 1 91.69 98 ALA A N 1
ATOM 751 C CA . ALA A 1 98 ? -24.656 19.891 -5.965 1 91.69 98 ALA A CA 1
ATOM 752 C C . ALA A 1 98 ? -23.812 21.125 -6.266 1 91.69 98 ALA A C 1
ATOM 754 O O . ALA A 1 98 ? -23.938 22.141 -5.594 1 91.69 98 ALA A O 1
ATOM 755 N N . ILE A 1 99 ? -22.969 21.047 -7.211 1 89.38 99 ILE A N 1
ATOM 756 C CA . ILE A 1 99 ? -22.125 22.172 -7.594 1 89.38 99 ILE A CA 1
ATOM 757 C C . ILE A 1 99 ? -23 23.312 -8.117 1 89.38 99 ILE A C 1
ATOM 759 O O . ILE A 1 99 ? -22.766 24.484 -7.789 1 89.38 99 ILE A O 1
ATOM 763 N N . ASP A 1 100 ? -24.031 22.984 -8.852 1 84.81 100 ASP A N 1
ATOM 764 C CA . ASP A 1 100 ? -24.953 23.984 -9.398 1 84.81 100 ASP A CA 1
ATOM 76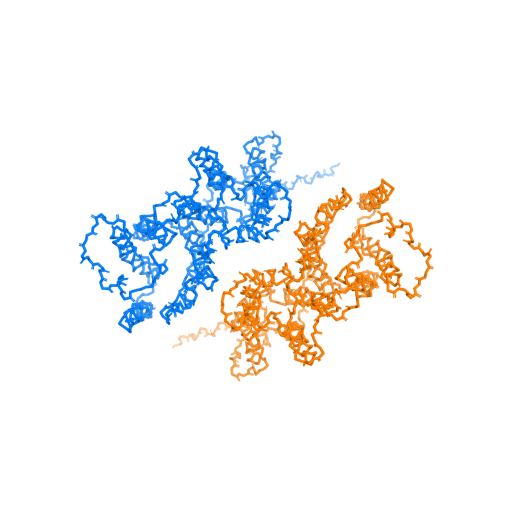5 C C . ASP A 1 100 ? -25.719 24.688 -8.281 1 84.81 100 ASP A C 1
ATOM 767 O O . ASP A 1 100 ? -26 25.875 -8.375 1 84.81 100 ASP A O 1
ATOM 771 N N . GLN A 1 101 ? -25.969 23.969 -7.273 1 89.62 101 GLN A N 1
ATOM 772 C CA . GLN A 1 101 ? -26.719 24.516 -6.156 1 89.62 101 GLN A CA 1
ATOM 773 C C . GLN A 1 101 ? -25.797 25.109 -5.102 1 89.62 101 GLN A C 1
ATOM 775 O O . GLN A 1 101 ? -26.234 25.516 -4.023 1 89.62 101 GLN A O 1
ATOM 780 N N . ARG A 1 102 ? -24.5 25.031 -5.273 1 87.19 102 ARG A N 1
ATOM 781 C CA . ARG A 1 102 ? -23.5 25.562 -4.371 1 87.19 102 ARG A CA 1
ATOM 782 C C . ARG A 1 102 ? -23.516 24.844 -3.027 1 87.19 102 ARG A C 1
ATOM 784 O O . ARG A 1 102 ? -23.422 25.484 -1.975 1 87.19 102 ARG A O 1
ATOM 791 N N . LYS A 1 103 ? -23.875 23.594 -3.184 1 87.62 103 LYS A N 1
ATOM 792 C CA . LYS A 1 103 ? -23.812 22.734 -2.002 1 87.62 103 LYS A CA 1
ATOM 793 C C . LYS A 1 103 ? -22.516 21.938 -1.958 1 87.62 103 LYS A C 1
ATOM 795 O O . LYS A 1 103 ? -21.844 21.797 -2.979 1 87.62 103 LYS A O 1
ATOM 800 N N . SER A 1 104 ? -22.234 21.531 -0.751 1 89.81 104 SER A N 1
ATOM 801 C CA . SER A 1 104 ? -21.016 20.75 -0.601 1 89.81 104 SER A CA 1
ATOM 802 C C . SER A 1 104 ? -21.172 19.344 -1.189 1 89.81 104 SER A C 1
ATOM 804 O O . SER A 1 104 ? -22.203 18.703 -0.996 1 89.81 104 SER A O 1
ATOM 806 N N . TYR A 1 105 ? -20.266 18.891 -2.023 1 92 105 TYR A N 1
ATOM 807 C CA . TYR A 1 105 ? -20.266 17.562 -2.619 1 92 105 TYR A CA 1
ATOM 808 C C . TYR A 1 105 ? -19.031 16.766 -2.188 1 92 105 TYR A C 1
ATOM 810 O O . TYR A 1 105 ? -18.609 15.828 -2.867 1 92 105 TYR A O 1
ATOM 818 N N . ARG A 1 106 ? -18.453 17.109 -1.098 1 92.94 106 ARG A N 1
ATOM 819 C CA . ARG A 1 106 ? -17.203 16.531 -0.628 1 92.94 106 ARG A CA 1
ATOM 820 C C . ARG A 1 106 ? -17.391 15.047 -0.303 1 92.94 106 ARG A C 1
ATOM 822 O O . ARG A 1 106 ? -16.578 14.211 -0.713 1 92.94 106 ARG A O 1
ATOM 829 N N . SER A 1 107 ? -18.453 14.734 0.388 1 93.56 107 SER A N 1
ATOM 830 C CA . SER A 1 107 ? -18.688 13.352 0.79 1 93.56 107 SER A CA 1
ATOM 831 C C . SER A 1 107 ? -18.938 12.461 -0.421 1 93.56 107 SER A C 1
ATOM 833 O O . SER A 1 107 ? -18.375 11.359 -0.513 1 93.56 107 SER A O 1
ATOM 835 N N . LEU A 1 108 ? -19.703 12.969 -1.327 1 94.94 108 LEU A N 1
ATOM 836 C CA . LEU A 1 108 ? -19.969 12.211 -2.543 1 94.94 108 LEU A CA 1
ATOM 837 C C . LEU A 1 108 ? -18.703 12.078 -3.391 1 94.94 108 LEU A C 1
ATOM 839 O O . LEU A 1 108 ? -18.469 11.023 -3.984 1 94.94 108 LEU A O 1
ATOM 843 N N . GLY A 1 109 ? -17.969 13.094 -3.4 1 95.75 109 GLY A N 1
ATOM 844 C CA . GLY A 1 109 ? -16.734 13.078 -4.168 1 95.75 109 GLY A CA 1
ATOM 845 C C . GLY A 1 109 ? -15.711 12.102 -3.623 1 95.75 109 GLY A C 1
ATOM 846 O O . GLY A 1 109 ? -15.023 11.43 -4.391 1 95.75 109 GLY A O 1
ATOM 847 N N . LEU A 1 110 ? -15.609 12.031 -2.326 1 96.38 110 LEU A N 1
ATOM 848 C CA . LEU A 1 110 ? -14.672 11.102 -1.717 1 96.38 110 LEU A CA 1
ATOM 849 C C . LEU A 1 110 ? -15.094 9.664 -1.96 1 96.38 110 LEU A C 1
ATOM 851 O O . LEU A 1 110 ? -14.258 8.797 -2.211 1 96.38 110 LEU A O 1
ATOM 855 N N . TYR A 1 111 ? -16.391 9.43 -1.879 1 97.5 111 TYR A N 1
ATOM 856 C CA . TYR A 1 111 ? -16.906 8.109 -2.199 1 97.5 111 TYR A CA 1
ATOM 857 C C . TYR A 1 111 ? -16.625 7.738 -3.646 1 97.5 111 TYR A C 1
ATOM 859 O O . TYR A 1 111 ? -16.188 6.617 -3.932 1 97.5 111 TYR A O 1
ATOM 867 N N . TRP A 1 112 ? -16.828 8.648 -4.543 1 97.06 112 TRP A N 1
ATOM 868 C CA . TRP A 1 112 ? -16.531 8.469 -5.961 1 97.06 112 TRP A CA 1
ATOM 869 C C . TRP A 1 112 ? -15.047 8.211 -6.188 1 97.06 112 TRP A C 1
ATOM 871 O O . TRP A 1 112 ? -14.672 7.328 -6.961 1 97.06 112 TRP A O 1
ATOM 881 N N . LEU A 1 113 ? -14.219 8.945 -5.496 1 96.25 113 LEU A N 1
ATOM 882 C CA . LEU A 1 113 ? -12.773 8.82 -5.641 1 96.25 113 LEU A CA 1
ATOM 883 C C . LEU A 1 113 ? -12.32 7.402 -5.297 1 96.25 113 LEU A C 1
ATOM 885 O O . LEU A 1 113 ? -11.539 6.797 -6.039 1 96.25 113 LEU A O 1
ATOM 889 N N . GLY A 1 114 ? -12.789 6.898 -4.203 1 96.81 114 GLY A N 1
ATOM 890 C CA . GLY A 1 114 ? -12.445 5.539 -3.826 1 96.81 114 GLY A CA 1
ATOM 891 C C . GLY A 1 114 ? -12.898 4.508 -4.844 1 96.81 114 GLY A C 1
ATOM 892 O O . GLY A 1 114 ? -12.148 3.582 -5.168 1 96.81 114 GLY A O 1
ATOM 893 N N . SER A 1 115 ? -14.047 4.684 -5.336 1 96.88 115 SER A N 1
ATOM 894 C CA . SER A 1 115 ? -14.625 3.738 -6.285 1 96.88 115 SER A CA 1
ATOM 895 C C . SER A 1 115 ? -13.844 3.736 -7.602 1 96.88 115 SER A C 1
ATOM 897 O O . SER A 1 115 ? -13.477 2.676 -8.109 1 96.88 115 SER A O 1
ATOM 899 N N . ILE A 1 116 ? -13.539 4.852 -8.094 1 93.88 116 ILE A N 1
ATOM 900 C CA . ILE A 1 116 ? -12.883 4.945 -9.391 1 93.88 116 ILE A CA 1
ATOM 901 C C . ILE A 1 116 ? -11.43 4.496 -9.266 1 93.88 116 ILE A C 1
ATOM 903 O O . ILE A 1 116 ? -10.891 3.848 -10.164 1 93.88 116 ILE A O 1
ATOM 907 N N . MET A 1 117 ? -10.797 4.828 -8.188 1 93.25 117 MET A N 1
ATOM 908 C CA . MET A 1 117 ? -9.406 4.426 -7.984 1 93.25 117 MET A CA 1
ATOM 909 C C . MET A 1 117 ? -9.289 2.908 -7.883 1 93.25 117 MET A C 1
ATOM 911 O O . MET A 1 117 ? -8.367 2.314 -8.445 1 93.25 117 MET A O 1
ATOM 915 N N . MET A 1 118 ? -10.219 2.32 -7.191 1 95.44 118 MET A N 1
ATOM 916 C CA . MET A 1 118 ? -10.211 0.864 -7.07 1 95.44 118 MET A CA 1
ATOM 917 C C . MET A 1 118 ? -10.398 0.206 -8.43 1 95.44 118 MET A C 1
ATOM 919 O O . MET A 1 118 ? -9.703 -0.757 -8.758 1 95.44 118 MET A O 1
ATOM 923 N N . SER A 1 119 ? -11.25 0.773 -9.172 1 93.19 119 SER A N 1
ATOM 924 C CA . SER A 1 119 ? -11.516 0.226 -10.5 1 93.19 119 SER A CA 1
ATOM 925 C C . SER A 1 119 ? -10.266 0.294 -11.383 1 93.19 119 SER A C 1
ATOM 927 O O . SER A 1 119 ? -9.922 -0.682 -12.047 1 93.19 119 SER A O 1
ATOM 929 N N . ILE A 1 120 ? -9.562 1.329 -11.297 1 89 120 ILE A N 1
ATOM 930 C CA . ILE A 1 120 ? -8.398 1.536 -12.156 1 89 120 ILE A CA 1
ATOM 931 C C . ILE A 1 120 ? -7.238 0.671 -11.672 1 89 120 ILE A C 1
ATOM 933 O O . ILE A 1 120 ? -6.578 0.003 -12.469 1 89 120 ILE A O 1
ATOM 937 N N . ILE A 1 121 ? -7.043 0.599 -10.391 1 90.88 121 ILE A N 1
ATOM 938 C CA . ILE A 1 121 ? -5.895 -0.085 -9.805 1 90.88 121 ILE A CA 1
ATOM 939 C C . ILE A 1 121 ? -6.031 -1.593 -10.008 1 90.88 121 ILE A C 1
ATOM 941 O O . ILE A 1 121 ? -5.031 -2.303 -10.133 1 90.88 121 ILE A O 1
ATOM 945 N N . VAL A 1 122 ? -7.238 -2.033 -10.094 1 93.19 122 VAL A N 1
ATOM 946 C CA . VAL A 1 122 ? -7.438 -3.465 -10.297 1 93.19 122 VAL A CA 1
ATOM 947 C C . VAL A 1 122 ? -7.469 -3.775 -11.789 1 93.19 122 VAL A C 1
ATOM 949 O O . VAL A 1 122 ? -6.871 -4.758 -12.242 1 93.19 122 VAL A O 1
ATOM 952 N N . PHE A 1 123 ? -8.062 -2.92 -12.531 1 89.88 123 PHE A N 1
ATOM 953 C CA . PHE A 1 123 ? -8.289 -3.182 -13.945 1 89.88 123 PHE A CA 1
ATOM 954 C C . PHE A 1 123 ? -6.98 -3.104 -14.727 1 89.88 123 PHE A C 1
ATOM 956 O O . PHE A 1 123 ? -6.711 -3.951 -15.578 1 89.88 123 PHE A O 1
ATOM 963 N N . LEU A 1 124 ? -6.145 -2.197 -14.445 1 87.12 124 LEU A N 1
ATOM 964 C CA . LEU A 1 124 ? -4.938 -1.974 -15.242 1 87.12 124 LEU A CA 1
ATOM 965 C C . LEU A 1 124 ? -3.932 -3.1 -15.023 1 87.12 124 LEU A C 1
ATOM 967 O O . LEU A 1 124 ? -3.545 -3.779 -15.977 1 87.12 124 LEU A O 1
ATOM 971 N N . PRO A 1 125 ? -3.529 -3.34 -13.805 1 88.31 125 PRO A N 1
ATOM 972 C CA . PRO A 1 125 ? -2.605 -4.461 -13.617 1 88.31 125 PRO A CA 1
ATOM 973 C C . PRO A 1 125 ? -3.238 -5.809 -13.953 1 88.31 125 PRO A C 1
ATOM 975 O O . PRO A 1 125 ? -2.549 -6.723 -14.414 1 88.31 125 PRO A O 1
ATOM 978 N N . GLY A 1 126 ? -4.512 -5.918 -13.734 1 89.94 126 GLY A N 1
ATOM 979 C CA . GLY A 1 126 ? -5.188 -7.156 -14.086 1 89.94 126 GLY A CA 1
ATOM 980 C C . GLY A 1 126 ? -5.125 -7.469 -15.57 1 89.94 126 GLY A C 1
ATOM 981 O O . GLY A 1 126 ? -4.957 -8.625 -15.961 1 89.94 126 GLY A O 1
ATOM 982 N N . THR A 1 127 ? -5.242 -6.43 -16.312 1 88 127 THR A N 1
ATOM 983 C CA . THR A 1 127 ? -5.172 -6.609 -17.766 1 88 127 THR A CA 1
ATOM 984 C C . THR A 1 127 ? -3.748 -6.938 -18.203 1 88 127 THR A C 1
ATOM 986 O O . THR A 1 127 ? -3.543 -7.695 -19.156 1 88 127 THR A O 1
ATOM 989 N N . LEU A 1 128 ? -2.785 -6.465 -17.484 1 84.31 128 LEU A N 1
ATOM 990 C CA . LEU A 1 128 ? -1.385 -6.699 -17.828 1 84.31 128 LEU A CA 1
ATOM 991 C C . LEU A 1 128 ? -0.973 -8.125 -17.469 1 84.31 128 LEU A C 1
ATOM 993 O O . LEU A 1 128 ? -0.121 -8.719 -18.141 1 84.31 128 LEU A O 1
ATOM 997 N N . ILE A 1 129 ? -1.552 -8.656 -16.453 1 89.12 129 ILE A N 1
ATOM 998 C CA . ILE A 1 129 ? -1.167 -9.969 -15.953 1 89.12 129 ILE A CA 1
ATOM 999 C C . ILE A 1 129 ? -2.08 -11.039 -16.547 1 89.12 129 ILE A C 1
ATOM 1001 O O . ILE A 1 129 ? -1.7 -12.211 -16.625 1 89.12 129 ILE A O 1
ATOM 1005 N N . GLY A 1 130 ? -3.182 -10.68 -17 1 85.38 130 GLY A N 1
ATOM 1006 C CA . GLY A 1 130 ? -4.195 -11.633 -17.422 1 85.38 130 GLY A CA 1
ATOM 1007 C C . GLY A 1 130 ? -3.916 -12.234 -18.781 1 85.38 130 GLY A C 1
ATOM 1008 O O . GLY A 1 130 ? -2.908 -11.914 -19.406 1 85.38 130 GLY A O 1
ATOM 1009 N N . LYS A 1 131 ? -4.789 -13.133 -19.125 1 83.88 131 LYS A N 1
ATOM 1010 C CA . LYS A 1 131 ? -4.648 -13.914 -20.359 1 83.88 131 LYS A CA 1
ATOM 1011 C C . LYS A 1 131 ? -4.66 -13.008 -21.594 1 83.88 131 LYS A C 1
ATOM 1013 O O . LYS A 1 131 ? -4.086 -13.352 -22.625 1 83.88 131 LYS A O 1
ATOM 1018 N N . TYR A 1 132 ? -5.141 -11.812 -21.5 1 77.25 132 TYR A N 1
ATOM 1019 C CA . TYR A 1 132 ? -5.25 -10.922 -22.641 1 77.25 132 TYR A CA 1
ATOM 1020 C C . TYR A 1 132 ? -4.09 -9.938 -22.688 1 77.25 132 TYR A C 1
ATOM 1022 O O . TYR A 1 132 ? -4.172 -8.898 -23.344 1 77.25 132 TYR A O 1
ATOM 1030 N N . SER A 1 133 ? -2.998 -10.25 -21.969 1 78.62 133 SER A N 1
ATOM 1031 C CA . SER A 1 133 ? -1.837 -9.367 -21.891 1 78.62 133 SER A CA 1
ATOM 1032 C C . SER A 1 133 ? -1.196 -9.18 -23.266 1 78.62 133 SER A C 1
ATOM 1034 O O . SER A 1 133 ? -0.634 -8.117 -23.562 1 78.62 133 SER A O 1
ATOM 1036 N N . SER A 1 134 ? -1.309 -10.164 -24.125 1 76.56 134 SER A N 1
ATOM 1037 C CA . SER A 1 134 ? -0.687 -10.102 -25.438 1 76.56 134 SER A CA 1
ATOM 1038 C C . SER A 1 134 ? -1.547 -9.305 -26.422 1 76.56 134 SER A C 1
ATOM 1040 O O . SER A 1 134 ? -1.065 -8.875 -27.469 1 76.56 134 SER A O 1
ATOM 1042 N N . GLU A 1 135 ? -2.77 -9.062 -26.016 1 76.12 135 GLU A N 1
ATOM 1043 C CA . GLU A 1 135 ? -3.689 -8.375 -26.922 1 76.12 135 GLU A CA 1
ATOM 1044 C C . GLU A 1 135 ? -3.881 -6.922 -26.5 1 76.12 135 GLU A C 1
ATOM 1046 O O . GLU A 1 135 ? -4.898 -6.305 -26.828 1 76.12 135 GLU A O 1
ATOM 1051 N N . ILE A 1 136 ? -2.875 -6.52 -25.734 1 71.81 136 ILE A N 1
ATOM 1052 C CA . ILE A 1 136 ? -2.998 -5.145 -25.266 1 71.81 136 ILE A CA 1
ATOM 1053 C C . ILE A 1 136 ? -2.695 -4.18 -26.406 1 71.81 136 ILE A C 1
ATOM 1055 O O . ILE A 1 136 ? -1.679 -4.316 -27.094 1 71.81 136 ILE A O 1
ATOM 1059 N N . ARG A 1 137 ? -3.74 -3.324 -26.609 1 68.5 137 ARG A N 1
ATOM 1060 C CA . ARG A 1 137 ? -3.596 -2.287 -27.625 1 68.5 137 ARG A CA 1
ATOM 1061 C C . ARG A 1 137 ? -3.047 -1 -27.016 1 68.5 137 ARG A C 1
ATOM 1063 O O . ARG A 1 137 ? -3.086 -0.814 -25.812 1 68.5 137 ARG A O 1
ATOM 1070 N N . PRO A 1 138 ? -2.406 -0.242 -27.812 1 62.81 138 PRO A N 1
ATOM 1071 C CA . PRO A 1 138 ? -1.835 1.008 -27.312 1 62.81 138 PRO A CA 1
ATOM 1072 C C . PRO A 1 138 ? -2.869 1.891 -26.609 1 62.81 138 PRO A C 1
ATOM 1074 O O . PRO A 1 138 ? -2.512 2.719 -25.766 1 62.81 138 PRO A O 1
ATOM 1077 N N . ALA A 1 139 ? -4.074 1.68 -26.938 1 60.16 139 ALA A N 1
ATOM 1078 C CA . ALA A 1 139 ? -5.133 2.451 -26.297 1 60.16 139 ALA A CA 1
ATOM 1079 C C . ALA A 1 139 ? -5.172 2.17 -24.797 1 60.16 139 ALA A C 1
ATOM 1081 O O . ALA A 1 139 ? -5.633 3.002 -24.016 1 60.16 139 ALA A O 1
ATOM 1082 N N . PHE A 1 140 ? -4.59 1.044 -24.453 1 65.44 140 PHE A N 1
ATOM 1083 C CA . PHE A 1 140 ? -4.543 0.666 -23.047 1 65.44 140 PHE A CA 1
ATOM 1084 C C . PHE A 1 140 ? -3.656 1.621 -22.266 1 65.44 140 PHE A C 1
ATOM 1086 O O . PHE A 1 140 ? -3.93 1.908 -21.094 1 65.44 140 PHE A O 1
ATOM 1093 N N . LEU A 1 141 ? -2.76 2.152 -22.938 1 60.44 141 LEU A N 1
ATOM 1094 C CA . LEU A 1 141 ? -1.809 3.035 -22.266 1 60.44 141 LEU A CA 1
ATOM 1095 C C . LEU A 1 141 ? -2.449 4.383 -21.953 1 60.44 141 LEU A C 1
ATOM 1097 O O . LEU A 1 141 ? -1.963 5.117 -21.094 1 60.44 141 LEU A O 1
ATOM 1101 N N . LEU A 1 142 ? -3.545 4.59 -22.609 1 57.28 142 LEU A N 1
ATOM 1102 C CA . LEU A 1 142 ? -4.25 5.84 -22.344 1 57.28 142 LEU A CA 1
ATOM 1103 C C . LEU A 1 142 ? -4.879 5.824 -20.953 1 57.28 142 LEU A C 1
ATOM 1105 O O . LEU A 1 142 ? -5.184 6.879 -20.391 1 57.28 142 LEU A O 1
ATOM 1109 N N . ASN A 1 143 ? -4.969 4.684 -20.391 1 64 143 ASN A N 1
ATOM 1110 C CA . ASN A 1 143 ? -5.543 4.578 -19.062 1 64 143 ASN A CA 1
ATOM 1111 C C . ASN A 1 143 ? -4.574 5.09 -17.984 1 64 143 ASN A C 1
ATOM 1113 O O . ASN A 1 143 ? -4.992 5.469 -16.891 1 64 143 ASN A O 1
ATOM 1117 N N . VAL A 1 144 ? -3.373 5.18 -18.453 1 63.72 144 VAL A N 1
ATOM 1118 C CA . VAL A 1 144 ? -2.369 5.562 -17.453 1 63.72 144 VAL A CA 1
ATOM 1119 C C . VAL A 1 144 ? -2.498 7.051 -17.141 1 63.72 144 VAL A C 1
ATOM 1121 O O . VAL A 1 144 ? -2.58 7.434 -15.969 1 63.72 144 VAL A O 1
ATOM 1124 N N . PRO A 1 145 ? -2.607 7.824 -18.125 1 63.5 145 PRO A N 1
ATOM 1125 C CA . PRO A 1 145 ? -2.824 9.234 -17.797 1 63.5 145 PRO A CA 1
ATOM 1126 C C . PRO A 1 145 ? -4.164 9.484 -17.109 1 63.5 145 PRO A C 1
ATOM 1128 O O . PRO A 1 145 ? -4.293 10.414 -16.312 1 63.5 145 PRO A O 1
ATOM 1131 N N . TYR A 1 146 ? -4.996 8.617 -17.328 1 67.69 146 TYR A N 1
ATOM 1132 C CA . TYR A 1 146 ? -6.312 8.75 -16.719 1 67.69 146 TYR A CA 1
ATOM 1133 C C . TYR A 1 146 ? -6.242 8.469 -15.219 1 67.69 146 TYR A C 1
ATOM 1135 O O . TYR A 1 146 ? -7.117 8.883 -14.461 1 67.69 146 TYR A O 1
ATOM 1143 N N . LEU A 1 147 ? -5.145 7.93 -14.922 1 77.38 147 LEU A N 1
ATOM 1144 C CA . LEU A 1 147 ? -4.93 7.719 -13.492 1 77.38 147 LEU A CA 1
ATOM 1145 C C . LEU A 1 147 ? -4.629 9.039 -12.789 1 77.38 147 LEU A C 1
ATOM 1147 O O . LEU A 1 147 ? -4.902 9.188 -11.594 1 77.38 147 LEU A O 1
ATOM 1151 N N . LEU A 1 148 ? -4.227 9.992 -13.578 1 77.94 148 LEU A N 1
ATOM 1152 C CA . LEU A 1 148 ? -3.818 11.266 -12.992 1 77.94 148 LEU A CA 1
ATOM 1153 C C . LEU A 1 148 ? -5.031 12.133 -12.68 1 77.94 148 LEU A C 1
ATOM 1155 O O . LEU A 1 148 ? -4.992 12.961 -11.766 1 77.94 148 LEU A O 1
ATOM 1159 N N . LEU A 1 149 ? -6.102 11.859 -13.367 1 81.62 149 LEU A N 1
ATOM 1160 C CA . LEU A 1 149 ? -7.289 12.688 -13.188 1 81.62 149 LEU A CA 1
ATOM 1161 C C . LEU A 1 149 ? -7.93 12.438 -11.828 1 81.62 149 LEU A C 1
ATOM 1163 O O . LEU A 1 149 ? -8.227 13.383 -11.094 1 81.62 149 LEU A O 1
ATOM 1167 N N . PRO A 1 150 ? -8.062 11.164 -11.5 1 86.75 150 PRO A N 1
ATOM 1168 C CA . PRO A 1 150 ? -8.617 10.93 -10.164 1 86.75 150 PRO A CA 1
ATOM 1169 C C . PRO A 1 150 ? -7.695 11.43 -9.055 1 86.75 150 PRO A C 1
ATOM 1171 O O . PRO A 1 150 ? -8.172 11.859 -8 1 86.75 150 PRO A O 1
ATOM 1174 N N . ILE A 1 151 ? -6.461 11.422 -9.305 1 87.25 151 ILE A N 1
ATOM 1175 C CA . ILE A 1 151 ? -5.52 11.906 -8.305 1 87.25 151 ILE A CA 1
ATOM 1176 C C . ILE A 1 151 ? -5.656 13.422 -8.164 1 87.25 151 ILE A C 1
ATOM 1178 O O . ILE A 1 151 ? -5.691 13.953 -7.051 1 87.25 151 ILE A O 1
ATOM 1182 N N . TRP A 1 152 ? -5.734 14.023 -9.289 1 86.94 152 TRP A N 1
ATOM 1183 C CA . TRP A 1 152 ? -5.934 15.469 -9.297 1 86.94 152 TRP A CA 1
ATOM 1184 C C . TRP A 1 152 ? -7.266 15.836 -8.648 1 86.94 152 TRP A C 1
ATOM 1186 O O . TRP A 1 152 ? -7.328 16.766 -7.828 1 86.94 152 TRP A O 1
ATOM 1196 N N . ALA A 1 153 ? -8.273 15.141 -9 1 89.56 153 ALA A N 1
ATOM 1197 C CA . ALA A 1 153 ? -9.594 15.383 -8.414 1 89.56 153 ALA A CA 1
ATOM 1198 C C . ALA A 1 153 ? -9.57 15.117 -6.91 1 89.56 153 ALA A C 1
ATOM 1200 O O . ALA A 1 153 ? -10.203 15.844 -6.137 1 89.56 153 ALA A O 1
ATOM 1201 N N . GLY A 1 154 ? -8.844 14.117 -6.527 1 91.5 154 GLY A N 1
ATOM 1202 C CA . GLY A 1 154 ? -8.727 13.812 -5.113 1 91.5 154 GLY A CA 1
ATOM 1203 C C . GLY A 1 154 ? -8.055 14.906 -4.316 1 91.5 154 GLY A C 1
ATOM 1204 O O . GLY A 1 154 ? -8.5 15.258 -3.221 1 91.5 154 GLY A O 1
ATOM 1205 N N . ARG A 1 155 ? -7.027 15.461 -4.891 1 87.56 155 ARG A N 1
ATOM 1206 C CA . ARG A 1 155 ? -6.332 16.562 -4.215 1 87.56 155 ARG A CA 1
ATOM 1207 C C . ARG A 1 155 ? -7.258 17.75 -4.027 1 87.56 155 ARG A C 1
ATOM 1209 O O . ARG A 1 155 ? -7.25 18.391 -2.967 1 87.56 155 ARG A O 1
ATOM 1216 N N . ARG A 1 156 ? -8.031 17.969 -4.953 1 88.38 156 ARG A N 1
ATOM 1217 C CA . ARG A 1 156 ? -8.961 19.094 -4.887 1 88.38 156 ARG A CA 1
ATOM 1218 C C . ARG A 1 156 ? -10.086 18.828 -3.889 1 88.38 156 ARG A C 1
ATOM 1220 O O . ARG A 1 156 ? -10.5 19.719 -3.156 1 88.38 156 ARG A O 1
ATOM 1227 N N . LEU A 1 157 ? -10.523 17.641 -3.9 1 91.56 157 LEU A N 1
ATOM 1228 C CA . LEU A 1 157 ? -11.609 17.266 -2.996 1 91.56 157 LEU A CA 1
ATOM 1229 C C . LEU A 1 157 ? -11.141 17.312 -1.544 1 91.56 157 LEU A C 1
ATOM 1231 O O . LEU A 1 157 ? -11.875 17.797 -0.672 1 91.56 157 LEU A O 1
ATOM 1235 N N . PHE A 1 158 ? -9.898 16.938 -1.286 1 90.44 158 PHE A N 1
ATOM 1236 C CA . PHE A 1 158 ? -9.383 16.906 0.077 1 90.44 158 PHE A CA 1
ATOM 1237 C C . PHE A 1 158 ? -9.078 18.312 0.567 1 90.44 158 PHE A C 1
ATOM 1239 O O . PHE A 1 158 ? -8.977 18.547 1.773 1 90.44 158 PHE A O 1
ATOM 1246 N N . ARG A 1 159 ? -8.938 19.219 -0.345 1 86.75 159 ARG A N 1
ATOM 1247 C CA . ARG A 1 159 ? -8.641 20.609 0.015 1 86.75 159 ARG A CA 1
ATOM 1248 C C . ARG A 1 159 ? -9.922 21.375 0.324 1 86.75 159 ARG A C 1
ATOM 1250 O O . ARG A 1 159 ? -9.875 22.453 0.921 1 86.75 159 ARG A O 1
ATOM 1257 N N . GLN A 1 160 ? -11.016 20.828 0.026 1 86.88 160 GLN A N 1
ATOM 1258 C CA . GLN A 1 160 ? -12.281 21.469 0.359 1 86.88 160 GLN A CA 1
ATOM 1259 C C . GLN A 1 160 ? -12.523 21.453 1.866 1 86.88 160 GLN A C 1
ATOM 1261 O O . GLN A 1 160 ? -12.164 20.484 2.549 1 86.88 160 GLN A O 1
ATOM 1266 N N . PRO A 1 161 ? -13.008 22.562 2.365 1 83.31 161 PRO A N 1
ATOM 1267 C CA . PRO A 1 161 ? -13.25 22.625 3.807 1 83.31 161 PRO A CA 1
ATOM 1268 C C . PRO A 1 161 ? -14.25 21.562 4.281 1 83.31 161 PRO A C 1
ATOM 1270 O O . PRO A 1 161 ? -15.203 21.234 3.566 1 83.31 161 PRO A O 1
ATOM 1273 N N . LYS A 1 162 ? -13.969 21.016 5.426 1 81.19 162 LYS A N 1
ATOM 1274 C CA . LYS A 1 162 ? -14.844 20.016 6.039 1 81.19 162 LYS A CA 1
ATOM 1275 C C . LYS A 1 162 ? -16.125 20.672 6.57 1 81.19 162 LYS A C 1
ATOM 1277 O O . LYS A 1 162 ? -16.094 21.812 7.039 1 81.19 162 LYS A O 1
ATOM 1282 N N . PRO A 1 163 ? -17.172 19.984 6.238 1 70.44 163 PRO A N 1
ATOM 1283 C CA . PRO A 1 163 ? -18.406 20.562 6.777 1 70.44 163 PRO A CA 1
ATOM 1284 C C . PRO A 1 163 ? -18.391 20.672 8.305 1 70.44 163 PRO A C 1
ATOM 1286 O O . PRO A 1 163 ? -17.938 19.75 8.977 1 70.44 163 PRO A O 1
ATOM 1289 N N . LEU A 1 164 ? -18.438 21.844 8.867 1 63.53 164 LEU A N 1
ATOM 1290 C CA . LEU A 1 164 ? -18.406 22.109 10.305 1 63.53 164 LEU A CA 1
ATOM 1291 C C . LEU A 1 164 ? -19.484 21.344 11.031 1 63.53 164 LEU A C 1
ATOM 1293 O O . LEU A 1 164 ? -20.656 21.359 10.617 1 63.53 164 LEU A O 1
ATOM 1297 N N . PRO A 1 165 ? -18.969 20.375 11.914 1 63.5 165 PRO A N 1
ATOM 1298 C CA . PRO A 1 165 ? -20.031 19.734 12.695 1 63.5 165 PRO A CA 1
ATOM 1299 C C . PRO A 1 165 ? -20.766 20.719 13.602 1 63.5 165 PRO A C 1
ATOM 1301 O O . PRO A 1 165 ? -20.172 21.688 14.086 1 63.5 165 PRO A O 1
ATOM 1304 N N . CYS A 1 166 ? -21.984 20.797 13.453 1 64.94 166 CYS A N 1
ATOM 1305 C CA . CYS A 1 166 ? -22.812 21.641 14.305 1 64.94 166 CYS A CA 1
ATOM 1306 C C . CYS A 1 166 ? -22.672 21.234 15.766 1 64.94 166 CYS A C 1
ATOM 1308 O O . CYS A 1 166 ? -23.453 21.688 16.609 1 64.94 166 CYS A O 1
ATOM 1310 N N . SER A 1 167 ? -21.562 20.469 16.047 1 72.06 167 SER A N 1
ATOM 1311 C CA . SER A 1 167 ? -21.531 20.047 17.438 1 72.06 167 SER A CA 1
ATOM 1312 C C . SER A 1 167 ? -20.734 21.016 18.297 1 72.06 167 SER A C 1
ATOM 1314 O O . SER A 1 167 ? -19.766 21.625 17.828 1 72.06 167 SER A O 1
ATOM 1316 N N . THR A 1 168 ? -21.266 21.344 19.469 1 78.75 168 THR A N 1
ATOM 1317 C CA . THR A 1 168 ? -20.625 22.219 20.438 1 78.75 168 THR A CA 1
ATOM 1318 C C . THR A 1 168 ? -19.375 21.547 21.016 1 78.75 168 THR A C 1
ATOM 1320 O O . THR A 1 168 ? -19.25 20.328 21 1 78.75 168 THR A O 1
ATOM 1323 N N . ALA A 1 169 ? -18.453 22.234 21.422 1 81.75 169 ALA A N 1
ATOM 1324 C CA . ALA A 1 169 ? -17.203 21.781 22.016 1 81.75 169 ALA A CA 1
ATOM 1325 C C . ALA A 1 169 ? -17.453 20.875 23.203 1 81.75 169 ALA A C 1
ATOM 1327 O O . ALA A 1 169 ? -16.719 19.891 23.422 1 81.75 169 ALA A O 1
ATOM 1328 N N . ASP A 1 170 ? -18.484 21.141 23.891 1 82.75 170 ASP A N 1
ATOM 1329 C CA . ASP A 1 170 ? -18.812 20.344 25.078 1 82.75 170 ASP A CA 1
ATOM 1330 C C . ASP A 1 170 ? -19.281 18.953 24.688 1 82.75 170 ASP A C 1
ATOM 1332 O O . ASP A 1 170 ? -18.922 17.969 25.328 1 82.75 170 ASP A O 1
ATOM 1336 N N . LYS A 1 171 ? -20.016 18.938 23.656 1 82.5 171 LYS A N 1
ATOM 1337 C CA . LYS A 1 171 ? -20.5 17.641 23.188 1 82.5 171 LYS A CA 1
ATOM 1338 C C . LYS A 1 171 ? -19.344 16.797 22.641 1 82.5 171 LYS A C 1
ATOM 1340 O O . LYS A 1 171 ? -19.328 15.57 22.844 1 82.5 171 LYS A O 1
ATOM 1345 N N . VAL A 1 172 ? -18.453 17.469 22.062 1 85.62 172 VAL A N 1
ATOM 1346 C CA . VAL A 1 172 ? -17.281 16.781 21.531 1 85.62 172 VAL A CA 1
ATOM 1347 C C . VAL A 1 172 ? -16.438 16.203 22.656 1 85.62 172 VAL A C 1
ATOM 1349 O O . VAL A 1 172 ? -15.984 15.062 22.594 1 85.62 172 VAL A O 1
ATOM 1352 N N . ALA A 1 173 ? -16.297 17 23.688 1 86.12 173 ALA A N 1
ATOM 1353 C CA . ALA A 1 173 ? -15.523 16.547 24.844 1 86.12 173 ALA A CA 1
ATOM 1354 C C . ALA A 1 173 ? -16.188 15.367 25.531 1 86.12 173 ALA A C 1
ATOM 1356 O O . ALA A 1 173 ? -15.516 14.43 25.969 1 86.12 173 ALA A O 1
ATOM 1357 N N . GLU A 1 174 ? -17.453 15.438 25.625 1 84.81 174 GLU A N 1
ATOM 1358 C CA . GLU A 1 174 ? -18.203 14.359 26.266 1 84.81 174 GLU A CA 1
ATOM 1359 C C . GLU A 1 174 ? -18.078 13.062 25.469 1 84.81 174 GLU A C 1
ATOM 1361 O O . GLU A 1 174 ? -17.906 11.992 26.047 1 84.81 174 GLU A O 1
ATOM 1366 N N . GLU A 1 175 ? -18.188 13.211 24.188 1 85.19 175 GLU A N 1
ATOM 1367 C CA . GLU A 1 175 ? -18.094 12.039 23.328 1 85.19 175 GLU A CA 1
ATOM 1368 C C . GLU A 1 175 ? -16.688 11.438 23.375 1 85.19 175 GLU A C 1
ATOM 1370 O O . GLU A 1 175 ? -16.531 10.219 23.312 1 85.19 175 GLU A O 1
ATOM 1375 N N . GLN A 1 176 ? -15.695 12.266 23.484 1 88.38 176 GLN A N 1
ATOM 1376 C CA . GLN A 1 176 ? -14.312 11.805 23.484 1 88.38 176 GLN A CA 1
ATOM 1377 C C . GLN A 1 176 ? -13.938 11.18 24.828 1 88.38 176 GLN A C 1
ATOM 1379 O O . GLN A 1 176 ? -12.945 10.445 24.938 1 88.38 176 GLN A O 1
ATOM 1384 N N . ARG A 1 177 ? -14.719 11.453 25.828 1 86 177 ARG A N 1
ATOM 1385 C CA . ARG A 1 177 ? -14.445 10.914 27.156 1 86 177 ARG A CA 1
ATOM 1386 C C . ARG A 1 177 ? -15.086 9.539 27.328 1 86 177 ARG A C 1
ATOM 1388 O O . ARG A 1 177 ? -14.711 8.789 28.234 1 86 177 ARG A O 1
ATOM 1395 N N . LYS A 1 178 ? -15.977 9.273 26.469 1 86.19 178 LYS A N 1
ATOM 1396 C CA . LYS A 1 178 ? -16.641 7.977 26.547 1 86.19 178 LYS A CA 1
ATOM 1397 C C . LYS A 1 178 ? -15.68 6.84 26.219 1 86.19 178 LYS A C 1
ATOM 1399 O O . LYS A 1 178 ? -14.992 6.883 25.188 1 86.19 178 LYS A O 1
ATOM 1404 N N . GLY A 1 179 ? -15.586 5.926 27.125 1 85.06 179 GLY A N 1
ATOM 1405 C CA . GLY A 1 179 ? -14.758 4.762 26.859 1 85.06 179 GLY A CA 1
ATOM 1406 C C . GLY A 1 179 ? -15.406 3.781 25.891 1 85.06 179 GLY A C 1
ATOM 1407 O O . GLY A 1 179 ? -16.547 3.984 25.469 1 85.06 179 GLY A O 1
ATOM 1408 N N . LEU A 1 180 ? -14.703 2.723 25.469 1 87.38 180 LEU A N 1
ATOM 1409 C CA . LEU A 1 180 ? -15.164 1.744 24.484 1 87.38 180 LEU A CA 1
ATOM 1410 C C . LEU A 1 180 ? -16.344 0.951 25.031 1 87.38 180 LEU A C 1
ATOM 1412 O O . LEU A 1 180 ? -17.203 0.51 24.25 1 87.38 180 LEU A O 1
ATOM 1416 N N . HIS A 1 181 ? -16.438 0.838 26.297 1 89.38 181 HIS A N 1
ATOM 1417 C CA . HIS A 1 181 ? -17.516 0.085 26.906 1 89.38 181 HIS A CA 1
ATOM 1418 C C . HIS A 1 181 ? -18.844 0.844 26.797 1 89.38 181 HIS A C 1
ATOM 1420 O O . HIS A 1 181 ? -19.922 0.237 26.812 1 89.38 181 HIS A O 1
ATOM 1426 N N . GLN A 1 182 ? -18.797 2.121 26.656 1 91.12 182 GLN A N 1
ATOM 1427 C CA . GLN A 1 182 ? -19.984 2.957 26.547 1 91.12 182 GLN A CA 1
ATOM 1428 C C . GLN A 1 182 ? -20.391 3.16 25.094 1 91.12 182 GLN A C 1
ATOM 1430 O O . GLN A 1 182 ? -21.422 3.758 24.812 1 91.12 182 GLN A O 1
ATOM 1435 N N . ARG A 1 183 ? -19.625 2.645 24.234 1 92.31 183 ARG A N 1
ATOM 1436 C CA . ARG A 1 183 ? -19.891 2.754 22.797 1 92.31 183 ARG A CA 1
ATOM 1437 C C . ARG A 1 183 ? -20.016 1.377 22.156 1 92.31 183 ARG A C 1
ATOM 1439 O O . ARG A 1 183 ? -19.141 0.963 21.391 1 92.31 183 ARG A O 1
ATOM 1446 N N . PRO A 1 184 ? -21.094 0.766 22.297 1 91.88 184 PRO A N 1
ATOM 1447 C CA . PRO A 1 184 ? -21.25 -0.601 21.797 1 91.88 184 PRO A CA 1
ATOM 1448 C C . PRO A 1 184 ? -21.156 -0.685 20.266 1 91.88 184 PRO A C 1
ATOM 1450 O O . PRO A 1 184 ? -20.703 -1.695 19.734 1 91.88 184 PRO A O 1
ATOM 1453 N N . LEU A 1 185 ? -21.641 0.248 19.609 1 91.75 185 LEU A N 1
ATOM 1454 C CA . LEU A 1 185 ? -21.531 0.243 18.156 1 91.75 185 LEU A CA 1
ATOM 1455 C C . LEU A 1 185 ? -20.078 0.203 17.719 1 91.75 185 LEU A C 1
ATOM 1457 O O . LEU A 1 185 ? -19.719 -0.52 16.797 1 91.75 185 LEU A O 1
ATOM 1461 N N . ASP A 1 186 ? -19.266 1.002 18.391 1 94.38 186 ASP A N 1
ATOM 1462 C CA . ASP A 1 186 ? -17.844 1.012 18.078 1 94.38 186 ASP A CA 1
ATOM 1463 C C . ASP A 1 186 ? -17.203 -0.335 18.406 1 94.38 186 ASP A C 1
ATOM 1465 O O . ASP A 1 186 ? -16.328 -0.803 17.656 1 94.38 186 ASP A O 1
ATOM 1469 N N . LEU A 1 187 ? -17.656 -0.975 19.422 1 94.94 187 LEU A N 1
ATOM 1470 C CA . LEU A 1 187 ? -17.156 -2.295 19.781 1 94.94 187 LEU A CA 1
ATOM 1471 C C . LEU A 1 187 ? -17.531 -3.322 18.719 1 94.94 187 LEU A C 1
ATOM 1473 O O . LEU A 1 187 ? -16.719 -4.156 18.328 1 94.94 187 LEU A O 1
ATOM 1477 N N . GLY A 1 188 ? -18.766 -3.25 18.297 1 95.44 188 GLY A N 1
ATOM 1478 C CA . GLY A 1 188 ? -19.188 -4.125 17.219 1 95.44 188 GLY A CA 1
ATOM 1479 C C . GLY A 1 188 ? -18.422 -3.908 15.922 1 95.44 188 GLY A C 1
ATOM 1480 O O . GLY A 1 188 ? -18.094 -4.867 15.227 1 95.44 188 GLY A O 1
ATOM 1481 N N . LEU A 1 189 ? -18.141 -2.699 15.656 1 95.69 189 LEU A N 1
ATOM 1482 C CA . LEU A 1 189 ? -17.391 -2.377 14.445 1 95.69 189 LEU A CA 1
ATOM 1483 C C . LEU A 1 189 ? -15.953 -2.881 14.547 1 95.69 189 LEU A C 1
ATOM 1485 O O . LEU A 1 189 ? -15.391 -3.361 13.562 1 95.69 189 LEU A O 1
ATOM 1489 N N . ILE A 1 190 ? -15.375 -2.73 15.719 1 96 190 ILE A N 1
ATOM 1490 C CA . ILE A 1 190 ? -14.008 -3.219 15.922 1 96 190 ILE A CA 1
ATOM 1491 C C . ILE A 1 190 ? -13.969 -4.734 15.727 1 96 190 ILE A C 1
ATOM 1493 O O . ILE A 1 190 ? -13.07 -5.254 15.062 1 96 190 ILE A O 1
ATOM 1497 N N . LEU A 1 191 ? -14.953 -5.414 16.234 1 95.62 191 LEU A N 1
ATOM 1498 C CA . LEU A 1 191 ? -15.031 -6.859 16.062 1 95.62 191 LEU A CA 1
ATOM 1499 C C . LEU A 1 191 ? -15.203 -7.219 14.586 1 95.62 191 LEU A C 1
ATOM 1501 O O . LEU A 1 191 ? -14.547 -8.133 14.086 1 95.62 191 LEU A O 1
ATOM 1505 N N . PHE A 1 192 ? -16.031 -6.543 13.953 1 95.81 192 PHE A N 1
ATOM 1506 C CA . PHE A 1 192 ? -16.219 -6.762 12.523 1 95.81 192 PHE A CA 1
ATOM 1507 C C . PHE A 1 192 ? -14.922 -6.535 11.766 1 95.81 192 PHE A C 1
ATOM 1509 O O . PHE A 1 192 ? -14.578 -7.32 10.883 1 95.81 192 PHE A O 1
ATOM 1516 N N . LEU A 1 193 ? -14.258 -5.434 12.109 1 9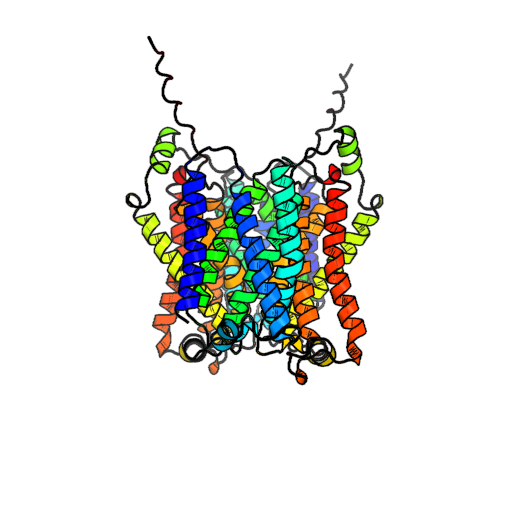6.31 193 LEU A N 1
ATOM 1517 C CA . LEU A 1 193 ? -13.016 -5.094 11.414 1 96.31 193 LEU A CA 1
ATOM 1518 C C . LEU A 1 193 ? -11.953 -6.164 11.641 1 96.31 193 LEU A C 1
ATOM 1520 O O . LEU A 1 193 ? -11.188 -6.488 10.734 1 96.31 193 LEU A O 1
ATOM 1524 N N . LEU A 1 194 ? -11.953 -6.719 12.781 1 95.12 194 LEU A N 1
ATOM 1525 C CA . LEU A 1 194 ? -11 -7.793 13.07 1 95.12 194 LEU A CA 1
ATOM 1526 C C . LEU A 1 194 ? -11.305 -9.023 12.227 1 95.12 194 LEU A C 1
ATOM 1528 O O . LEU A 1 194 ? -10.398 -9.625 11.641 1 95.12 194 LEU A O 1
ATOM 1532 N N . VAL A 1 195 ? -12.523 -9.328 12.07 1 96.44 195 VAL A N 1
ATOM 1533 C CA . VAL A 1 195 ? -12.93 -10.477 11.273 1 96.44 195 VAL A CA 1
ATOM 1534 C C . VAL A 1 195 ? -12.68 -10.188 9.789 1 96.44 195 VAL A C 1
ATOM 1536 O O . VAL A 1 195 ? -12.18 -11.047 9.062 1 96.44 195 VAL A O 1
ATOM 1539 N N . ALA A 1 196 ? -13.023 -9.008 9.406 1 96.5 196 ALA A N 1
ATOM 1540 C CA . ALA A 1 196 ? -12.789 -8.617 8.016 1 96.5 196 ALA A CA 1
ATOM 1541 C C . ALA A 1 196 ? -11.297 -8.633 7.684 1 96.5 196 ALA A C 1
ATOM 1543 O O . ALA A 1 196 ? -10.906 -9.016 6.582 1 96.5 196 ALA A O 1
ATOM 1544 N N . GLY A 1 197 ? -10.5 -8.188 8.641 1 96 197 GLY A N 1
ATOM 1545 C CA . GLY A 1 197 ? -9.062 -8.234 8.445 1 96 197 GLY A CA 1
ATOM 1546 C C . GLY A 1 197 ? -8.523 -9.641 8.312 1 96 197 GLY A C 1
ATOM 1547 O O . GLY A 1 197 ? -7.691 -9.922 7.449 1 96 197 GLY A O 1
ATOM 1548 N N . ALA A 1 198 ? -8.992 -10.508 9.102 1 94.56 198 ALA A N 1
ATOM 1549 C CA . ALA A 1 198 ? -8.586 -11.914 9.023 1 94.56 198 ALA A CA 1
ATOM 1550 C C . ALA A 1 198 ? -9.023 -12.539 7.707 1 94.56 198 ALA A C 1
ATOM 1552 O O . ALA A 1 198 ? -8.266 -13.297 7.094 1 94.56 198 ALA A O 1
ATOM 1553 N N . PHE A 1 199 ? -10.195 -12.219 7.332 1 96.25 199 PHE A N 1
ATOM 1554 C CA . PHE A 1 199 ? -10.719 -12.727 6.07 1 96.25 199 PHE A CA 1
ATOM 1555 C C . PHE A 1 199 ? -9.906 -12.203 4.895 1 96.25 199 PHE A C 1
ATOM 1557 O O . PHE A 1 199 ? -9.656 -12.93 3.934 1 96.25 199 PHE A O 1
ATOM 1564 N N . THR A 1 200 ? -9.516 -10.922 4.992 1 96.62 200 THR A N 1
ATOM 1565 C CA . THR A 1 200 ? -8.695 -10.312 3.949 1 96.62 200 THR A CA 1
ATOM 1566 C C . THR A 1 200 ? -7.324 -10.977 3.883 1 96.62 200 THR A C 1
ATOM 1568 O O . THR A 1 200 ? -6.824 -11.273 2.795 1 96.62 200 THR A O 1
ATOM 1571 N N . LEU A 1 201 ? -6.746 -11.234 5.008 1 93.94 201 LEU A N 1
ATOM 1572 C CA . LEU A 1 201 ? -5.457 -11.914 5.051 1 93.94 201 LEU A CA 1
ATOM 1573 C C . LEU A 1 201 ? -5.574 -13.328 4.496 1 93.94 201 LEU A C 1
ATOM 1575 O O . LEU A 1 201 ? -4.715 -13.773 3.73 1 93.94 201 LEU A O 1
ATOM 1579 N N . PHE A 1 202 ? -6.629 -14.016 4.828 1 94.62 202 PHE A N 1
ATOM 1580 C CA . PHE A 1 202 ? -6.871 -15.383 4.363 1 94.62 202 PHE A CA 1
ATOM 1581 C C . PHE A 1 202 ? -6.996 -15.422 2.846 1 94.62 202 PHE A C 1
ATOM 1583 O O . PHE A 1 202 ? -6.363 -16.25 2.188 1 94.62 202 PHE A O 1
ATOM 1590 N N . ARG A 1 203 ? -7.777 -14.531 2.27 1 95.69 203 ARG A N 1
ATOM 1591 C CA . ARG A 1 203 ? -7.949 -14.492 0.82 1 95.69 203 ARG A CA 1
ATOM 1592 C C . ARG A 1 203 ? -6.641 -14.117 0.127 1 95.69 203 ARG A C 1
ATOM 1594 O O . ARG A 1 203 ? -6.371 -14.57 -0.985 1 95.69 203 ARG A O 1
ATOM 1601 N N . GLY A 1 204 ? -5.895 -13.258 0.815 1 95.12 204 GLY A N 1
ATOM 1602 C CA . GLY A 1 204 ? -4.578 -12.938 0.287 1 95.12 204 GLY A CA 1
ATOM 1603 C C . GLY A 1 204 ? -3.65 -14.141 0.226 1 95.12 204 GLY A C 1
ATOM 1604 O O . GLY A 1 204 ? -2.924 -14.32 -0.754 1 95.12 204 GLY A O 1
ATOM 1605 N N . LEU A 1 205 ? -3.719 -14.969 1.216 1 93.5 205 LEU A N 1
ATOM 1606 C CA . LEU A 1 205 ? -2.91 -16.188 1.241 1 93.5 205 LEU A CA 1
ATOM 1607 C C . LEU A 1 205 ? -3.371 -17.156 0.168 1 93.5 205 LEU A C 1
ATOM 1609 O O . LEU A 1 205 ? -2.549 -17.844 -0.444 1 93.5 205 LEU A O 1
ATOM 1613 N N . VAL A 1 206 ? -4.652 -17.172 -0.055 1 94.31 206 VAL A N 1
ATOM 1614 C CA . VAL A 1 206 ? -5.215 -18.078 -1.052 1 94.31 206 VAL A CA 1
ATOM 1615 C C . VAL A 1 206 ? -4.688 -17.719 -2.438 1 94.31 206 VAL A C 1
ATOM 1617 O O . VAL A 1 206 ? -4.242 -18.578 -3.189 1 94.31 206 VAL A O 1
ATOM 1620 N N . VAL A 1 207 ? -4.66 -16.422 -2.77 1 94.5 207 VAL A N 1
ATOM 1621 C CA . VAL A 1 207 ? -4.281 -15.984 -4.109 1 94.5 207 VAL A CA 1
ATOM 1622 C C . VAL A 1 207 ? -2.77 -16.109 -4.285 1 94.5 207 VAL A C 1
ATOM 1624 O O . VAL A 1 207 ? -2.275 -16.188 -5.414 1 94.5 207 VAL A O 1
ATOM 1627 N N . LEU A 1 208 ? -1.987 -16.188 -3.158 1 92.31 208 LEU A N 1
ATOM 1628 C CA . LEU A 1 208 ? -0.539 -16.344 -3.221 1 92.31 208 LEU A CA 1
ATOM 1629 C C . LEU A 1 208 ? -0.153 -17.828 -3.146 1 92.31 208 LEU A C 1
ATOM 1631 O O . LEU A 1 208 ? 1.017 -18.156 -2.938 1 92.31 208 LEU A O 1
ATOM 1635 N N . ASP A 1 209 ? -1.094 -18.719 -3.301 1 89.31 209 ASP A N 1
ATOM 1636 C CA . ASP A 1 209 ? -0.921 -20.172 -3.412 1 89.31 209 ASP A CA 1
ATOM 1637 C C . ASP A 1 209 ? -0.288 -20.75 -2.148 1 89.31 209 ASP A C 1
ATOM 1639 O O . ASP A 1 209 ? 0.662 -21.531 -2.227 1 89.31 209 ASP A O 1
ATOM 1643 N N . CYS A 1 210 ? -0.822 -20.312 -1.043 1 88.94 210 CYS A N 1
ATOM 1644 C CA . CYS A 1 210 ? -0.397 -20.922 0.21 1 88.94 210 CYS A CA 1
ATOM 1645 C C . CYS A 1 210 ? -0.736 -22.422 0.23 1 88.94 210 CYS A C 1
ATOM 1647 O O . CYS A 1 210 ? -1.86 -22.797 -0.094 1 88.94 210 CYS A O 1
ATOM 1649 N N . PRO A 1 211 ? 0.195 -23.266 0.583 1 88.5 211 PRO A N 1
ATOM 1650 C CA . PRO A 1 211 ? -0.007 -24.719 0.469 1 88.5 211 PRO A CA 1
ATOM 1651 C C . PRO A 1 211 ? -0.899 -25.281 1.574 1 88.5 211 PRO A C 1
ATOM 1653 O O . PRO A 1 211 ? -1.178 -26.484 1.599 1 88.5 211 PRO A O 1
ATOM 1656 N N . SER A 1 212 ? -1.544 -24.594 2.285 1 87.81 212 SER A N 1
ATOM 1657 C CA . SER A 1 212 ? -2.414 -25.094 3.344 1 87.81 212 SER A CA 1
ATOM 1658 C C . SER A 1 212 ? -3.691 -25.703 2.77 1 87.81 212 SER A C 1
ATOM 1660 O O . SER A 1 212 ? -4.18 -25.25 1.728 1 87.81 212 SER A O 1
ATOM 1662 N N . GLU A 1 213 ? -4.242 -26.688 3.43 1 90.38 213 GLU A N 1
ATOM 1663 C CA . GLU A 1 213 ? -5.449 -27.375 2.984 1 90.38 213 GLU A CA 1
ATOM 1664 C C . GLU A 1 213 ? -6.652 -26.438 2.986 1 90.38 213 GLU A C 1
ATOM 1666 O O . GLU A 1 213 ? -7.504 -26.5 2.102 1 90.38 213 GLU A O 1
ATOM 1671 N N . SER A 1 214 ? -6.691 -25.609 3.932 1 91.31 214 SER A N 1
ATOM 1672 C CA . SER A 1 214 ? -7.805 -24.672 4.008 1 91.31 214 SER A CA 1
ATOM 1673 C C . SER A 1 214 ? -7.812 -23.719 2.811 1 91.31 214 SER A C 1
ATOM 1675 O O . SER A 1 214 ? -8.875 -23.375 2.283 1 91.31 214 SER A O 1
ATOM 1677 N N . CYS A 1 215 ? -6.707 -23.312 2.424 1 90.94 215 CYS A N 1
ATOM 1678 C CA . CYS A 1 215 ? -6.605 -22.406 1.277 1 90.94 215 CYS A CA 1
ATOM 1679 C C . CYS A 1 215 ? -6.988 -23.125 -0.011 1 90.94 215 CYS A C 1
ATOM 1681 O O . CYS A 1 215 ? -7.664 -22.562 -0.87 1 90.94 215 CYS A O 1
ATOM 1683 N N . PHE A 1 216 ? -6.605 -24.406 -0.051 1 91.19 216 PHE A N 1
ATOM 1684 C CA . PHE A 1 216 ? -6.934 -25.203 -1.228 1 91.19 216 PHE A CA 1
ATOM 1685 C C . PHE A 1 216 ? -8.438 -25.438 -1.314 1 91.19 216 PHE A C 1
ATOM 1687 O O . PHE A 1 216 ? -9.039 -25.25 -2.371 1 91.19 216 PHE A O 1
ATOM 1694 N N . ASN A 1 217 ? -8.992 -25.734 -0.252 1 93.5 217 ASN A N 1
ATOM 1695 C CA . ASN A 1 217 ? -10.43 -25.984 -0.216 1 93.5 217 ASN A CA 1
ATOM 1696 C C . ASN A 1 217 ? -11.227 -24.719 -0.528 1 93.5 217 ASN A C 1
ATOM 1698 O O . ASN A 1 217 ? -12.227 -24.781 -1.247 1 93.5 217 ASN A O 1
ATOM 1702 N N . TYR A 1 218 ? -10.797 -23.656 -0.014 1 94.31 218 TYR A N 1
ATOM 1703 C CA . TYR A 1 218 ? -11.5 -22.406 -0.267 1 94.31 218 TYR A CA 1
ATOM 1704 C C . TYR A 1 218 ? -11.453 -22.047 -1.746 1 94.31 218 TYR A C 1
ATOM 1706 O O . TYR A 1 218 ? -12.461 -21.641 -2.326 1 94.31 218 TYR A O 1
ATOM 1714 N N . MET A 1 219 ? -10.375 -22.219 -2.33 1 92.38 219 MET A N 1
ATOM 1715 C CA . MET A 1 219 ? -10.148 -21.859 -3.727 1 92.38 219 MET A CA 1
ATOM 1716 C C . MET A 1 219 ? -10.992 -22.719 -4.656 1 92.38 219 MET A C 1
ATOM 1718 O O . MET A 1 219 ? -11.516 -22.234 -5.656 1 92.38 219 MET A O 1
ATOM 1722 N N . TYR A 1 220 ? -11.211 -23.953 -4.324 1 90.94 220 TYR A N 1
ATOM 1723 C CA . TYR A 1 220 ? -11.898 -24.859 -5.23 1 90.94 220 TYR A CA 1
ATOM 1724 C C . TYR A 1 220 ? -13.383 -24.953 -4.891 1 90.94 220 TYR A C 1
ATOM 1726 O O . TYR A 1 220 ? -14.227 -25.078 -5.781 1 90.94 220 TYR A O 1
ATOM 1734 N N . GLN A 1 221 ? -13.703 -24.734 -3.633 1 91.69 221 GLN A N 1
ATOM 1735 C CA . GLN A 1 221 ? -15.078 -25 -3.227 1 91.69 221 GLN A CA 1
ATOM 1736 C C . GLN A 1 221 ? -15.867 -23.703 -3.094 1 91.69 221 GLN A C 1
ATOM 1738 O O . GLN A 1 221 ? -17.078 -23.688 -3.293 1 91.69 221 GLN A O 1
ATOM 1743 N N . TYR A 1 222 ? -15.273 -22.641 -2.848 1 92.44 222 TYR A N 1
ATOM 1744 C CA . TYR A 1 222 ? -16.047 -21.438 -2.533 1 92.44 222 TYR A CA 1
ATOM 1745 C C . TYR A 1 222 ? -15.844 -20.359 -3.592 1 92.44 222 TYR A C 1
ATOM 1747 O O . TYR A 1 222 ? -16.812 -19.844 -4.148 1 92.44 222 TYR A O 1
ATOM 1755 N N . GLU A 1 223 ? -14.641 -20.031 -3.871 1 94.19 223 GLU A N 1
ATOM 1756 C CA . GLU A 1 223 ? -14.375 -18.984 -4.848 1 94.19 223 GLU A CA 1
ATOM 1757 C C . GLU A 1 223 ? -13.359 -19.438 -5.891 1 94.19 223 GLU A C 1
ATOM 1759 O O . GLU A 1 223 ? -12.234 -18.922 -5.934 1 94.19 223 GLU A O 1
ATOM 1764 N N . PRO A 1 224 ? -13.812 -20.219 -6.848 1 94.5 224 PRO A N 1
ATOM 1765 C CA . PRO A 1 224 ? -12.898 -20.672 -7.895 1 94.5 224 PRO A CA 1
ATOM 1766 C C . PRO A 1 224 ? -12.484 -19.562 -8.852 1 94.5 224 PRO A C 1
ATOM 1768 O O . PRO A 1 224 ? -11.531 -19.703 -9.617 1 94.5 224 PRO A O 1
ATOM 1771 N N . CYS A 1 225 ? -13.219 -18.422 -8.766 1 93.5 225 CYS A N 1
ATOM 1772 C CA . CYS A 1 225 ? -12.922 -17.297 -9.641 1 93.5 225 CYS A CA 1
ATOM 1773 C C . CYS A 1 225 ? -11.531 -16.734 -9.359 1 93.5 225 CYS A C 1
ATOM 1775 O O . CYS A 1 225 ? -10.953 -16.031 -10.195 1 93.5 225 CYS A O 1
ATOM 1777 N N . LEU A 1 226 ? -10.961 -17.047 -8.211 1 93.75 226 LEU A N 1
ATOM 1778 C CA . LEU A 1 226 ? -9.641 -16.547 -7.832 1 93.75 226 LEU A CA 1
ATOM 1779 C C . LEU A 1 226 ? -8.547 -17.203 -8.672 1 93.75 226 LEU A C 1
ATOM 1781 O O . LEU A 1 226 ? -7.43 -16.688 -8.75 1 93.75 226 LEU A O 1
ATOM 1785 N N . ARG A 1 227 ? -8.883 -18.297 -9.336 1 91.25 227 ARG A N 1
ATOM 1786 C CA . ARG A 1 227 ? -7.926 -19.016 -10.18 1 91.25 227 ARG A CA 1
ATOM 1787 C C . ARG A 1 227 ? -8.141 -18.672 -11.648 1 91.25 227 ARG A C 1
ATOM 1789 O O . ARG A 1 227 ? -7.418 -19.172 -12.516 1 91.25 227 ARG A O 1
ATOM 1796 N N . ASP A 1 228 ? -9.086 -17.812 -11.891 1 91.19 228 ASP A N 1
ATOM 1797 C CA . ASP A 1 228 ? -9.375 -17.422 -13.266 1 91.19 228 ASP A CA 1
ATOM 1798 C C . ASP A 1 228 ? -8.164 -16.75 -13.922 1 91.19 228 ASP A C 1
ATOM 1800 O O . ASP A 1 228 ? -7.562 -15.844 -13.336 1 91.19 228 ASP A O 1
ATOM 1804 N N . PRO A 1 229 ? -7.82 -17.156 -15.109 1 89.94 229 PRO A N 1
ATOM 1805 C CA . PRO A 1 229 ? -6.648 -16.609 -15.789 1 89.94 229 PRO A CA 1
ATOM 1806 C C . PRO A 1 229 ? -6.809 -15.141 -16.156 1 89.94 229 PRO A C 1
ATOM 1808 O O . PRO A 1 229 ? -5.832 -14.477 -16.516 1 89.94 229 PRO A O 1
ATOM 1811 N N . VAL A 1 230 ? -7.969 -14.555 -16.094 1 88.81 230 VAL A N 1
ATOM 1812 C CA . VAL A 1 230 ? -8.156 -13.125 -16.344 1 88.81 230 VAL A CA 1
ATOM 1813 C C . VAL A 1 230 ? -7.477 -12.32 -15.242 1 88.81 230 VAL A C 1
ATOM 1815 O O . VAL A 1 230 ? -7.09 -11.164 -15.461 1 88.81 230 VAL A O 1
ATOM 1818 N N . ALA A 1 231 ? -7.199 -12.797 -14.023 1 91.81 231 ALA A N 1
ATOM 1819 C CA . ALA A 1 231 ? -6.328 -12.328 -12.953 1 91.81 231 ALA A CA 1
ATOM 1820 C C . ALA A 1 231 ? -6.918 -11.102 -12.266 1 91.81 231 ALA A C 1
ATOM 1822 O O . ALA A 1 231 ? -6.285 -10.508 -11.391 1 91.81 231 ALA A O 1
ATOM 1823 N N . TYR A 1 232 ? -8.156 -10.609 -12.625 1 93.44 232 TYR A N 1
ATOM 1824 C CA . TYR A 1 232 ? -8.742 -9.445 -11.969 1 93.44 232 TYR A CA 1
ATOM 1825 C C . TYR A 1 232 ? -9.055 -9.742 -10.508 1 93.44 232 TYR A C 1
ATOM 1827 O O . TYR A 1 232 ? -8.688 -8.961 -9.625 1 93.44 232 TYR A O 1
ATOM 1835 N N . PRO A 1 233 ? -9.656 -10.914 -10.227 1 94.81 233 PRO A N 1
ATOM 1836 C CA . PRO A 1 233 ? -9.93 -11.219 -8.82 1 94.81 233 PRO A CA 1
ATOM 1837 C C . PRO A 1 233 ? -8.648 -11.375 -7.992 1 94.81 233 PRO A C 1
ATOM 1839 O O . PRO A 1 233 ? -8.617 -10.977 -6.824 1 94.81 233 PRO A O 1
ATOM 1842 N N . LYS A 1 234 ? -7.652 -11.914 -8.633 1 95.25 234 LYS A N 1
ATOM 1843 C CA . LYS A 1 234 ? -6.371 -12.078 -7.949 1 95.25 234 LYS A CA 1
ATOM 1844 C C . LYS A 1 234 ? -5.785 -10.719 -7.566 1 95.25 234 LYS A C 1
ATOM 1846 O O . LYS A 1 234 ? -5.359 -10.523 -6.426 1 95.25 234 LYS A O 1
ATOM 1851 N N . VAL A 1 235 ? -5.797 -9.828 -8.484 1 95.38 235 VAL A N 1
ATOM 1852 C CA . VAL A 1 235 ? -5.246 -8.5 -8.242 1 95.38 235 VAL A CA 1
ATOM 1853 C C . VAL A 1 235 ? -6.082 -7.777 -7.184 1 95.38 235 VAL A C 1
ATOM 1855 O O . VAL A 1 235 ? -5.539 -7.082 -6.32 1 95.38 235 VAL A O 1
ATOM 1858 N N . GLN A 1 236 ? -7.352 -7.91 -7.234 1 96.94 236 GLN A N 1
ATOM 1859 C CA . GLN A 1 236 ? -8.227 -7.273 -6.254 1 96.94 236 GLN A CA 1
ATOM 1860 C C . GLN A 1 236 ? -7.91 -7.762 -4.84 1 96.94 236 GLN A C 1
ATOM 1862 O O . GLN A 1 236 ? -7.871 -6.969 -3.898 1 96.94 236 GLN A O 1
ATOM 1867 N N . MET A 1 237 ? -7.715 -9.07 -4.695 1 97.19 237 MET A N 1
ATOM 1868 C CA . MET A 1 237 ? -7.398 -9.609 -3.375 1 97.19 237 MET A CA 1
ATOM 1869 C C . MET A 1 237 ? -6.043 -9.094 -2.891 1 97.19 237 MET A C 1
ATOM 1871 O O . MET A 1 237 ? -5.852 -8.875 -1.695 1 97.19 237 MET A O 1
ATOM 1875 N N . LEU A 1 238 ? -5.133 -8.945 -3.818 1 96.62 238 LEU A N 1
ATOM 1876 C CA . LEU A 1 238 ? -3.828 -8.406 -3.451 1 96.62 238 LEU A CA 1
ATOM 1877 C C . LEU A 1 238 ? -3.947 -6.945 -3.02 1 96.62 238 LEU A C 1
ATOM 1879 O O . LEU A 1 238 ? -3.322 -6.531 -2.041 1 96.62 238 LEU A O 1
ATOM 1883 N N . VAL A 1 239 ? -4.762 -6.18 -3.721 1 96.94 239 VAL A N 1
ATOM 1884 C CA . VAL A 1 239 ? -4.988 -4.785 -3.355 1 96.94 239 VAL A CA 1
ATOM 1885 C C . VAL A 1 239 ? -5.629 -4.711 -1.972 1 96.94 239 VAL A C 1
ATOM 1887 O O . VAL A 1 239 ? -5.266 -3.855 -1.159 1 96.94 239 VAL A O 1
ATOM 1890 N N . TYR A 1 240 ? -6.504 -5.637 -1.674 1 97.38 240 TYR A N 1
ATOM 1891 C CA . TYR A 1 240 ? -7.109 -5.699 -0.348 1 97.38 240 TYR A CA 1
ATOM 1892 C C . TYR A 1 240 ? -6.062 -6.004 0.715 1 97.38 240 TYR A C 1
ATOM 1894 O O . TYR A 1 240 ? -6.023 -5.355 1.763 1 97.38 240 TYR A O 1
ATOM 1902 N N . THR A 1 241 ? -5.246 -6.895 0.377 1 96.12 241 THR A N 1
ATOM 1903 C CA . THR A 1 241 ? -4.262 -7.352 1.354 1 96.12 241 THR A CA 1
ATOM 1904 C C . THR A 1 241 ? -3.246 -6.25 1.652 1 96.12 241 THR A C 1
ATOM 1906 O O . THR A 1 241 ? -2.9 -6.016 2.812 1 96.12 241 THR A O 1
ATOM 1909 N N . PHE A 1 242 ? -2.857 -5.5 0.692 1 95.88 242 PHE A N 1
ATOM 1910 C CA . PHE A 1 242 ? -1.761 -4.562 0.892 1 95.88 242 PHE A CA 1
ATOM 1911 C C . PHE A 1 242 ? -2.289 -3.186 1.279 1 95.88 242 PHE A C 1
ATOM 1913 O O . PHE A 1 242 ? -1.571 -2.387 1.884 1 95.88 242 PHE A O 1
ATOM 1920 N N . TYR A 1 243 ? -3.545 -2.9 0.955 1 95.88 243 TYR A N 1
ATOM 1921 C CA . TYR A 1 243 ? -4.035 -1.561 1.255 1 95.88 243 TYR A CA 1
ATOM 1922 C C . TYR A 1 243 ? -5.188 -1.612 2.254 1 95.88 243 TYR A C 1
ATOM 1924 O O . TYR A 1 243 ? -5.223 -0.835 3.211 1 95.88 243 TYR A O 1
ATOM 1932 N N . PHE A 1 244 ? -6.109 -2.508 2.074 1 96 244 PHE A N 1
ATOM 1933 C CA . PHE A 1 244 ? -7.262 -2.566 2.963 1 96 244 PHE A CA 1
ATOM 1934 C C . PHE A 1 244 ? -6.867 -3.125 4.324 1 96 244 PHE A C 1
ATOM 1936 O O . PHE A 1 244 ? -7.371 -2.674 5.355 1 96 244 PHE A O 1
ATOM 1943 N N . LEU A 1 245 ? -5.961 -4.078 4.332 1 95.38 245 LEU A N 1
ATOM 1944 C CA . LEU A 1 245 ? -5.574 -4.715 5.586 1 95.38 245 LEU A CA 1
ATOM 1945 C C . LEU A 1 245 ? -4.93 -3.709 6.531 1 95.38 245 LEU A C 1
ATOM 1947 O O . LEU A 1 245 ? -5.359 -3.561 7.676 1 95.38 245 LEU A O 1
ATOM 1951 N N . PRO A 1 246 ? -3.889 -2.984 6.105 1 92.81 246 PRO A N 1
ATOM 1952 C CA . PRO A 1 246 ? -3.352 -1.954 7 1 92.81 246 PRO A CA 1
ATOM 1953 C C . PRO A 1 246 ? -4.379 -0.88 7.348 1 92.81 246 PRO A C 1
ATOM 1955 O O . PRO A 1 246 ? -4.344 -0.319 8.445 1 92.81 246 PRO A O 1
ATOM 1958 N N . TYR A 1 247 ? -5.305 -0.59 6.434 1 95.94 247 TYR A N 1
ATOM 1959 C CA . TYR A 1 247 ? -6.367 0.372 6.707 1 95.94 247 TYR A CA 1
ATOM 1960 C C . TYR A 1 247 ? -7.262 -0.111 7.84 1 95.94 247 TYR A C 1
ATOM 1962 O O . TYR A 1 247 ? -7.719 0.688 8.664 1 95.94 247 TYR A O 1
ATOM 1970 N N . VAL A 1 248 ? -7.508 -1.412 7.898 1 96 248 VAL A N 1
ATOM 1971 C CA . VAL A 1 248 ? -8.297 -1.998 8.977 1 96 248 VAL A CA 1
ATOM 1972 C C . VAL A 1 248 ? -7.633 -1.706 10.32 1 96 248 VAL A C 1
ATOM 1974 O O . VAL A 1 248 ? -8.297 -1.314 11.281 1 96 248 VAL A O 1
ATOM 1977 N N . GLY A 1 249 ? -6.375 -1.832 10.367 1 91.94 249 GLY A N 1
ATOM 1978 C CA . GLY A 1 249 ? -5.652 -1.503 11.586 1 91.94 249 GLY A CA 1
ATOM 1979 C C . GLY A 1 249 ? -5.781 -0.043 11.984 1 91.94 249 GLY A C 1
ATOM 1980 O O . GLY A 1 249 ? -5.945 0.275 13.164 1 91.94 249 GLY A O 1
ATOM 1981 N N . LEU A 1 250 ? -5.727 0.82 10.984 1 93.25 250 LEU A N 1
ATOM 1982 C CA . LEU A 1 250 ? -5.855 2.25 11.242 1 93.25 250 LEU A CA 1
ATOM 1983 C C . LEU A 1 250 ? -7.258 2.588 11.734 1 93.25 250 LEU A C 1
ATOM 1985 O O . LEU A 1 250 ? -7.43 3.459 12.594 1 93.25 250 LEU A O 1
ATOM 1989 N N . CYS A 1 251 ? -8.211 1.916 11.148 1 95.56 251 CYS A N 1
ATOM 1990 C CA . CYS A 1 251 ? -9.586 2.158 11.57 1 95.56 251 CYS A CA 1
ATOM 1991 C C . CYS A 1 251 ? -9.797 1.737 13.023 1 95.56 251 CYS A C 1
ATOM 1993 O O . CYS A 1 251 ? -10.5 2.412 13.773 1 95.56 251 CYS A O 1
ATOM 1995 N N . ILE A 1 252 ? -9.195 0.631 13.383 1 94.06 252 ILE A N 1
ATOM 1996 C CA . ILE A 1 252 ? -9.297 0.182 14.773 1 94.06 252 ILE A CA 1
ATOM 1997 C C . ILE A 1 252 ? -8.648 1.208 15.695 1 94.06 252 ILE A C 1
ATOM 1999 O O . ILE A 1 252 ? -9.211 1.561 16.734 1 94.06 252 ILE A O 1
ATOM 2003 N N . TYR A 1 253 ? -7.562 1.734 15.289 1 90.81 253 TYR A N 1
ATOM 2004 C CA . TYR A 1 253 ? -6.891 2.775 16.062 1 90.81 253 TYR A CA 1
ATOM 2005 C C . TYR A 1 253 ? -7.773 4.012 16.188 1 90.81 253 TYR A C 1
ATOM 2007 O O . TYR A 1 253 ? -7.895 4.582 17.281 1 90.81 253 TYR A O 1
ATOM 2015 N N . GLY A 1 254 ? -8.367 4.375 15.141 1 91.5 254 GLY A N 1
ATOM 2016 C CA . GLY A 1 254 ? -9.219 5.555 15.148 1 91.5 254 GLY A CA 1
ATOM 2017 C C . GLY A 1 254 ? -10.461 5.383 16 1 91.5 254 GLY A C 1
ATOM 2018 O O . GLY A 1 254 ? -11.016 6.359 16.5 1 91.5 254 GLY A O 1
ATOM 2019 N N . LEU A 1 255 ? -10.93 4.145 16.156 1 93.75 255 LEU A N 1
ATOM 2020 C CA . LEU A 1 255 ? -12.125 3.885 16.938 1 93.75 255 LEU A CA 1
ATOM 2021 C C . LEU A 1 255 ? -11.773 3.766 18.422 1 93.75 255 LEU A C 1
ATOM 2023 O O . LEU A 1 255 ? -12.648 3.896 19.281 1 93.75 255 LEU A O 1
ATOM 2027 N N . VAL A 1 256 ? -10.508 3.527 18.703 1 91.56 256 VAL A N 1
ATOM 2028 C CA . VAL A 1 256 ? -10.086 3.354 20.078 1 91.56 256 VAL A CA 1
ATOM 2029 C C . VAL A 1 256 ? -9.609 4.688 20.656 1 91.56 256 VAL A C 1
ATOM 2031 O O . VAL A 1 256 ? -9.945 5.039 21.781 1 91.56 256 VAL A O 1
ATOM 2034 N N . TRP A 1 257 ? -8.883 5.445 19.844 1 88.81 257 TRP A N 1
ATOM 2035 C CA . TRP A 1 257 ? -8.336 6.715 20.312 1 88.81 257 TRP A CA 1
ATOM 2036 C C . TRP A 1 257 ? -9.047 7.891 19.641 1 88.81 257 TRP A C 1
ATOM 2038 O O . TRP A 1 257 ? -9.164 7.938 18.422 1 88.81 257 TRP A O 1
ATOM 2048 N N . PRO A 1 258 ? -9.453 8.805 20.453 1 88.25 258 PRO A N 1
ATOM 2049 C CA . PRO A 1 258 ? -10.164 9.961 19.906 1 88.25 258 PRO A CA 1
ATOM 2050 C C . PRO A 1 258 ? -9.234 10.953 19.203 1 88.25 258 PRO A C 1
ATOM 2052 O O . PRO A 1 258 ? -8.023 10.938 19.453 1 88.25 258 PRO A O 1
ATOM 2055 N N . GLY A 1 259 ? -9.797 11.703 18.328 1 87.69 259 GLY A N 1
ATOM 2056 C CA . GLY A 1 259 ? -9.055 12.812 17.75 1 87.69 259 GLY A CA 1
ATOM 2057 C C . GLY A 1 259 ? -8.523 12.5 16.359 1 87.69 259 GLY A C 1
ATOM 2058 O O . GLY A 1 259 ? -7.707 13.25 15.82 1 87.69 259 GLY A O 1
ATOM 2059 N N . CYS A 1 260 ? -8.906 11.422 15.797 1 88.81 260 CYS A N 1
ATOM 2060 C CA . CYS A 1 260 ? -8.469 11.086 14.445 1 88.81 260 CYS A CA 1
ATOM 2061 C C . CYS A 1 260 ? -9.336 11.773 13.398 1 88.81 260 CYS A C 1
ATOM 2063 O O . CYS A 1 260 ? -10.305 11.188 12.906 1 88.81 260 CYS A O 1
ATOM 2065 N N . THR A 1 261 ? -8.898 12.93 12.938 1 89.81 261 THR A N 1
ATOM 2066 C CA . THR A 1 261 ? -9.695 13.766 12.055 1 89.81 261 THR A CA 1
ATOM 2067 C C . THR A 1 261 ? -9.688 13.211 10.633 1 89.81 261 THR A C 1
ATOM 2069 O O . THR A 1 261 ? -10.539 13.562 9.812 1 89.81 261 THR A O 1
ATOM 2072 N N . TRP A 1 262 ? -8.773 12.336 10.312 1 90.5 262 TRP A N 1
ATOM 2073 C CA . TRP A 1 262 ? -8.664 11.789 8.969 1 90.5 262 TRP A CA 1
ATOM 2074 C C . TRP A 1 262 ? -9.648 10.648 8.758 1 90.5 262 TRP A C 1
ATOM 2076 O O . TRP A 1 262 ? -9.938 10.266 7.621 1 90.5 262 TRP A O 1
ATOM 2086 N N . MET A 1 263 ? -10.258 10.086 9.766 1 92.94 263 MET A N 1
ATOM 2087 C CA . MET A 1 263 ? -11.023 8.844 9.742 1 92.94 263 MET A CA 1
ATOM 2088 C C . MET A 1 263 ? -12.289 8.992 8.906 1 92.94 263 MET A C 1
ATOM 2090 O O . MET A 1 263 ? -12.57 8.164 8.039 1 92.94 263 MET A O 1
ATOM 2094 N N . PRO A 1 264 ? -13.086 10.055 9.039 1 92.56 264 PRO A N 1
ATOM 2095 C CA . PRO A 1 264 ? -14.312 10.148 8.25 1 92.56 264 PRO A CA 1
ATOM 2096 C C . PRO A 1 264 ? -14.047 10.25 6.75 1 92.56 264 PRO A C 1
ATOM 2098 O O . PRO A 1 264 ? -14.773 9.656 5.949 1 92.56 264 PRO A O 1
ATOM 2101 N N . ASP A 1 265 ? -13.078 10.953 6.348 1 94.12 265 ASP A N 1
ATOM 2102 C CA . ASP A 1 265 ? -12.742 11.094 4.934 1 94.12 265 ASP A CA 1
ATOM 2103 C C . ASP A 1 265 ? -12.312 9.758 4.332 1 94.12 265 ASP A C 1
ATOM 2105 O O . ASP A 1 265 ? -12.812 9.359 3.277 1 94.12 265 ASP A O 1
ATOM 2109 N N . TRP A 1 266 ? -11.484 9.094 4.996 1 94.75 266 TRP A N 1
ATOM 2110 C CA . TRP A 1 266 ? -10.953 7.844 4.461 1 94.75 266 TRP A CA 1
ATOM 2111 C C . TRP A 1 266 ? -11.984 6.723 4.562 1 94.75 266 TRP A C 1
ATOM 2113 O O . TRP A 1 266 ? -11.953 5.773 3.775 1 94.75 266 TRP A O 1
ATOM 2123 N N . ALA A 1 267 ? -12.859 6.859 5.547 1 96.62 267 ALA A N 1
ATOM 2124 C CA . ALA A 1 267 ? -13.945 5.883 5.633 1 96.62 267 ALA A CA 1
ATOM 2125 C C . ALA A 1 267 ? -14.836 5.941 4.395 1 96.62 267 ALA A C 1
ATOM 2127 O O . ALA A 1 267 ? -15.273 4.906 3.889 1 96.62 267 ALA A O 1
ATOM 2128 N N . LEU A 1 268 ? -15.062 7.156 3.889 1 96.44 268 LEU A N 1
ATOM 2129 C CA . LEU A 1 268 ? -15.883 7.32 2.689 1 96.44 268 LEU A CA 1
ATOM 2130 C C . LEU A 1 268 ? -15.141 6.805 1.457 1 96.44 268 LEU A C 1
ATOM 2132 O O . LEU A 1 268 ? -15.734 6.137 0.609 1 96.44 268 LEU A O 1
ATOM 2136 N N . VAL A 1 269 ? -13.875 7.047 1.388 1 97.31 269 VAL A N 1
ATOM 2137 C CA . VAL A 1 269 ? -13.078 6.609 0.249 1 97.31 269 VAL A CA 1
ATOM 2138 C C . VAL A 1 269 ? -13.055 5.086 0.186 1 97.31 269 VAL A C 1
ATOM 2140 O O . VAL A 1 269 ? -13.297 4.5 -0.871 1 97.31 269 VAL A O 1
ATOM 2143 N N . PHE A 1 270 ? -12.852 4.465 1.311 1 97.5 270 PHE A N 1
ATOM 2144 C CA . PHE A 1 270 ? -12.727 3.012 1.31 1 97.5 270 PHE A CA 1
ATOM 2145 C C . PHE A 1 270 ? -14.102 2.355 1.176 1 97.5 270 PHE A C 1
ATOM 2147 O O . PHE A 1 270 ? -14.211 1.251 0.64 1 97.5 270 PHE A O 1
ATOM 2154 N N . ALA A 1 271 ? -15.117 3.01 1.677 1 97.62 271 ALA A N 1
ATOM 2155 C CA . ALA A 1 271 ? -16.453 2.484 1.437 1 97.62 271 ALA A CA 1
ATOM 2156 C C . ALA A 1 271 ? -16.766 2.418 -0.057 1 97.62 271 ALA A C 1
ATOM 2158 O O . ALA A 1 271 ? -17.266 1.403 -0.55 1 97.62 271 ALA A O 1
ATOM 2159 N N . GLY A 1 272 ? -16.453 3.477 -0.77 1 97.81 272 GLY A N 1
ATOM 2160 C CA . GLY A 1 272 ? -16.656 3.477 -2.211 1 97.81 272 GLY A CA 1
ATOM 2161 C C . GLY A 1 272 ? -15.789 2.449 -2.928 1 97.81 272 GLY A C 1
ATOM 2162 O O . GLY A 1 272 ? -16.25 1.793 -3.863 1 97.81 272 GLY A O 1
ATOM 2163 N N . ALA A 1 273 ? -14.555 2.318 -2.502 1 98 273 ALA A N 1
ATOM 2164 C CA . ALA A 1 273 ? -13.633 1.372 -3.125 1 98 273 ALA A CA 1
ATOM 2165 C C . ALA A 1 273 ? -14.117 -0.064 -2.939 1 98 273 ALA A C 1
ATOM 2167 O O . ALA A 1 273 ? -14.133 -0.848 -3.893 1 98 273 ALA A O 1
ATOM 2168 N N . ILE A 1 274 ? -14.555 -0.385 -1.73 1 97.75 274 ILE A N 1
ATOM 2169 C CA . ILE A 1 274 ? -14.953 -1.755 -1.422 1 97.75 274 ILE A CA 1
ATOM 2170 C C . ILE A 1 274 ? -16.281 -2.074 -2.107 1 97.75 274 ILE A C 1
ATOM 2172 O O . ILE A 1 274 ? -16.5 -3.199 -2.564 1 97.75 274 ILE A O 1
ATOM 2176 N N . ALA A 1 275 ? -17.141 -1.082 -2.15 1 97.25 275 ALA A N 1
ATOM 2177 C CA . ALA A 1 275 ? -18.406 -1.303 -2.832 1 97.25 275 ALA A CA 1
ATOM 2178 C C . ALA A 1 275 ? -18.188 -1.645 -4.305 1 97.25 275 ALA A C 1
ATOM 2180 O O . ALA A 1 275 ? -18.766 -2.609 -4.816 1 97.25 275 ALA A O 1
ATOM 2181 N N . GLN A 1 276 ? -17.406 -0.884 -4.969 1 97.38 276 GLN A N 1
ATOM 2182 C CA . GLN A 1 276 ? -17.109 -1.126 -6.375 1 97.38 276 GLN A CA 1
ATOM 2183 C C . GLN A 1 276 ? -16.422 -2.473 -6.57 1 97.38 276 GLN A C 1
ATOM 2185 O O . GLN A 1 276 ? -16.766 -3.227 -7.48 1 97.38 276 GLN A O 1
ATOM 2190 N N . ALA A 1 277 ? -15.453 -2.748 -5.73 1 97.06 277 ALA A N 1
ATOM 2191 C CA . ALA A 1 277 ? -14.68 -3.977 -5.863 1 97.06 277 ALA A CA 1
ATOM 2192 C C . ALA A 1 277 ? -15.547 -5.207 -5.602 1 97.06 277 ALA A C 1
ATOM 2194 O O . ALA A 1 277 ? -15.469 -6.195 -6.332 1 97.06 277 ALA A O 1
ATOM 2195 N N . GLN A 1 278 ? -16.359 -5.102 -4.562 1 96.44 278 GLN A N 1
ATOM 2196 C CA . GLN A 1 278 ? -17.203 -6.246 -4.219 1 96.44 278 GLN A CA 1
ATOM 2197 C C . GLN A 1 278 ? -18.281 -6.469 -5.266 1 96.44 278 GLN A C 1
ATOM 2199 O O . GLN A 1 278 ? -18.641 -7.609 -5.562 1 96.44 278 GLN A O 1
ATOM 2204 N N . PHE A 1 279 ? -18.828 -5.41 -5.816 1 96.31 279 PHE A N 1
ATOM 2205 C CA . PHE A 1 279 ? -19.812 -5.523 -6.871 1 96.31 279 PHE A CA 1
ATOM 2206 C C . PHE A 1 279 ? -19.234 -6.203 -8.102 1 96.31 279 PHE A C 1
ATOM 2208 O O . PHE A 1 279 ? -19.828 -7.125 -8.656 1 96.31 279 PHE A O 1
ATOM 2215 N N . SER A 1 280 ? -18.062 -5.801 -8.508 1 95.44 280 SER A N 1
ATOM 2216 C CA . SER A 1 280 ? -17.406 -6.355 -9.688 1 95.44 280 SER A CA 1
ATOM 2217 C C . SER A 1 280 ? -16.969 -7.793 -9.453 1 95.44 280 SER A C 1
ATOM 2219 O O . SER A 1 280 ? -17.109 -8.648 -10.328 1 95.44 280 SER A O 1
ATOM 2221 N N . HIS A 1 281 ? -16.484 -8.047 -8.234 1 95.19 281 HIS A N 1
ATOM 2222 C CA . HIS A 1 281 ? -15.984 -9.383 -7.906 1 95.19 281 HIS A CA 1
ATOM 2223 C C . HIS A 1 281 ? -17.125 -10.391 -7.844 1 95.19 281 HIS A C 1
ATOM 2225 O O . HIS A 1 281 ? -17.062 -11.445 -8.484 1 95.19 281 HIS A O 1
ATOM 2231 N N . VAL A 1 282 ? -18.156 -10.078 -7.098 1 95.12 282 VAL A N 1
ATOM 2232 C CA . VAL A 1 282 ? -19.281 -10.992 -6.934 1 95.12 282 VAL A CA 1
ATOM 2233 C C . VAL A 1 282 ? -20.047 -11.109 -8.25 1 95.12 282 VAL A C 1
ATOM 2235 O O . VAL A 1 282 ? -20.438 -12.211 -8.656 1 95.12 282 VAL A O 1
ATOM 2238 N N . GLY A 1 283 ? -20.25 -10.008 -8.906 1 94.44 283 GLY A N 1
ATOM 2239 C CA . GLY A 1 283 ? -20.938 -10.023 -10.188 1 94.44 283 GLY A CA 1
ATOM 2240 C C . GLY A 1 283 ? -20.219 -10.852 -11.242 1 94.44 283 GLY A C 1
ATOM 2241 O O . GLY A 1 283 ? -20.859 -11.602 -11.984 1 94.44 283 GLY A O 1
ATOM 2242 N N . ALA A 1 284 ? -18.938 -10.719 -11.281 1 94 284 ALA A N 1
ATOM 2243 C CA . ALA A 1 284 ? -18.156 -11.461 -12.266 1 94 284 ALA A CA 1
ATOM 2244 C C . ALA A 1 284 ? -18.141 -12.953 -11.945 1 94 284 ALA A C 1
ATOM 2246 O O . ALA A 1 284 ? -18.094 -13.789 -12.852 1 94 284 ALA A O 1
ATOM 2247 N N . SER A 1 285 ? -18.125 -13.312 -10.672 1 93.81 285 SER A N 1
ATOM 2248 C CA . SER A 1 285 ? -18.047 -14.711 -10.258 1 93.81 285 SER A CA 1
ATOM 2249 C C . SER A 1 285 ? -19.328 -15.461 -10.602 1 93.81 285 SER A C 1
ATOM 2251 O O . SER A 1 285 ? -19.312 -16.688 -10.773 1 93.81 285 SER A O 1
ATOM 2253 N N . LEU A 1 286 ? -20.438 -14.734 -10.734 1 92.81 286 LEU A N 1
ATOM 2254 C CA . LEU A 1 286 ? -21.719 -15.359 -11.016 1 92.81 286 LEU A CA 1
ATOM 2255 C C . LEU A 1 286 ? -22.141 -15.133 -12.469 1 92.81 286 LEU A C 1
ATOM 2257 O O . LEU A 1 286 ? -23.109 -15.719 -12.938 1 92.81 286 LEU A O 1
ATOM 2261 N N . HIS A 1 287 ? -21.422 -14.414 -13.172 1 92.12 287 HIS A N 1
ATOM 2262 C CA . HIS A 1 287 ? -21.781 -14.008 -14.523 1 92.12 287 HIS A CA 1
ATOM 2263 C C . HIS A 1 287 ? -21.594 -15.156 -15.516 1 92.12 287 HIS A C 1
ATOM 2265 O O . HIS A 1 287 ? -20.688 -15.977 -15.352 1 92.12 287 HIS A O 1
ATOM 2271 N N . LEU A 1 288 ? -22.312 -15.117 -16.594 1 88.94 288 LEU A N 1
ATOM 2272 C CA . LEU A 1 288 ? -22.344 -16.188 -17.578 1 88.94 288 LEU A CA 1
ATOM 2273 C C . LEU A 1 288 ? -21.109 -16.156 -18.469 1 88.94 288 LEU A C 1
ATOM 2275 O O . LEU A 1 288 ? -20.719 -17.172 -19.047 1 88.94 288 LEU A O 1
ATOM 2279 N N . HIS A 1 289 ? -20.5 -15.016 -18.547 1 90.25 289 HIS A N 1
ATOM 2280 C CA . HIS A 1 289 ? -19.328 -14.883 -19.391 1 90.25 289 HIS A CA 1
ATOM 2281 C C . HIS A 1 289 ? -18.094 -15.484 -18.719 1 90.25 289 HIS A C 1
ATOM 2283 O O . HIS A 1 289 ? -17.062 -15.68 -19.375 1 90.25 289 HIS A O 1
ATOM 2289 N N . THR A 1 290 ? -18.172 -15.789 -17.422 1 91.31 290 THR A N 1
ATOM 2290 C CA . THR A 1 290 ? -17.109 -16.516 -16.75 1 91.31 290 THR A CA 1
ATOM 2291 C C . THR A 1 290 ? -17.188 -18 -17.047 1 91.31 290 THR A C 1
ATOM 2293 O O . THR A 1 290 ? -18.25 -18.609 -16.922 1 91.31 290 THR A O 1
ATOM 2296 N N . PRO A 1 291 ? -16.078 -18.531 -17.516 1 91.38 291 PRO A N 1
ATOM 2297 C CA . PRO A 1 291 ? -16.109 -19.969 -17.797 1 91.38 291 PRO A CA 1
ATOM 2298 C C . PRO A 1 291 ? -16.609 -20.797 -16.625 1 91.38 291 PRO A C 1
ATOM 2300 O O . PRO A 1 291 ? -16.359 -20.453 -15.469 1 91.38 291 PRO A O 1
ATOM 2303 N N . TYR A 1 292 ? -17.203 -21.875 -16.922 1 91.06 292 TYR A N 1
ATOM 2304 C CA . TYR A 1 292 ? -17.953 -22.688 -15.977 1 91.06 292 TYR A CA 1
ATOM 2305 C C . TYR A 1 292 ? -17.047 -23.172 -14.852 1 91.06 292 TYR A C 1
ATOM 2307 O O . TYR A 1 292 ? -17.406 -23.109 -13.68 1 91.06 292 TYR A O 1
ATOM 2315 N N . PRO A 1 293 ? -15.805 -23.547 -15.102 1 91.56 293 PRO A N 1
ATOM 2316 C CA . PRO A 1 293 ? -14.961 -24.078 -14.023 1 91.56 293 PRO A CA 1
ATOM 2317 C C . PRO A 1 293 ? -14.562 -23 -13.016 1 91.56 293 PRO A C 1
ATOM 2319 O O . PRO A 1 293 ? -14.156 -23.328 -11.891 1 91.56 293 PRO A O 1
ATOM 2322 N N . TYR A 1 294 ? -14.727 -21.766 -13.438 1 92.94 294 TYR A N 1
ATOM 2323 C CA . TYR A 1 294 ? -14.289 -20.688 -12.562 1 92.94 294 TYR A CA 1
ATOM 2324 C C . TYR A 1 294 ? -15.484 -19.969 -11.938 1 92.94 294 TYR A C 1
ATOM 2326 O O . TYR A 1 294 ? -15.32 -19.062 -11.125 1 92.94 294 TYR A O 1
ATOM 2334 N N . ARG A 1 295 ? -16.641 -20.438 -12.234 1 92.62 295 ARG A N 1
ATOM 2335 C CA . ARG A 1 295 ? -17.844 -19.859 -11.648 1 92.62 295 ARG A CA 1
ATOM 2336 C C . ARG A 1 295 ? -18.109 -20.438 -10.258 1 92.62 295 ARG A C 1
ATOM 2338 O O . ARG A 1 295 ? -17.734 -21.578 -9.969 1 92.62 295 ARG A O 1
ATOM 2345 N N . THR A 1 296 ? -18.656 -19.625 -9.422 1 93.06 296 THR A N 1
ATOM 2346 C CA . THR A 1 296 ? -19 -20.094 -8.086 1 93.06 296 THR A CA 1
ATOM 2347 C C . THR A 1 296 ? -20.031 -21.203 -8.148 1 93.06 296 THR A C 1
ATOM 2349 O O . THR A 1 296 ? -21.078 -21.047 -8.789 1 93.06 296 THR A O 1
ATOM 2352 N N . PRO A 1 297 ? -19.688 -22.297 -7.535 1 92.94 297 PRO A N 1
ATOM 2353 C CA . PRO A 1 297 ? -20.672 -23.391 -7.535 1 92.94 297 PRO A CA 1
ATOM 2354 C C . PRO A 1 297 ? -21.984 -23 -6.859 1 92.94 297 PRO A C 1
ATOM 2356 O O . PRO A 1 297 ? -21.984 -22.219 -5.91 1 92.94 297 PRO A O 1
ATOM 2359 N N . GLU A 1 298 ? -23.031 -23.578 -7.285 1 91.81 298 GLU A N 1
ATOM 2360 C CA . GLU A 1 298 ? -24.375 -23.25 -6.793 1 91.81 298 GLU A CA 1
ATOM 2361 C C . GLU A 1 298 ? -24.5 -23.578 -5.309 1 91.81 298 GLU A C 1
ATOM 2363 O O . GLU A 1 298 ? -25.188 -22.859 -4.574 1 91.81 298 GLU A O 1
ATOM 2368 N N . GLU A 1 299 ? -23.781 -24.562 -4.879 1 92.81 299 GLU A N 1
ATOM 2369 C CA . GLU A 1 299 ? -23.859 -24.953 -3.479 1 92.81 299 GLU A CA 1
ATOM 2370 C C . GLU A 1 299 ? -23.234 -23.906 -2.568 1 92.81 299 GLU A C 1
ATOM 2372 O O . GLU A 1 299 ? -23.578 -23.812 -1.394 1 92.81 299 GLU A O 1
ATOM 2377 N N . ALA A 1 300 ? -22.328 -23.109 -3.123 1 93.75 300 ALA A N 1
ATOM 2378 C CA . ALA A 1 300 ? -21.594 -22.141 -2.314 1 93.75 300 ALA A CA 1
ATOM 2379 C C . ALA A 1 300 ? -22.156 -20.734 -2.5 1 93.75 300 ALA A C 1
ATOM 2381 O O . ALA A 1 300 ? -21.656 -19.781 -1.893 1 93.75 300 ALA A O 1
ATOM 2382 N N . TRP A 1 301 ? -23.219 -20.531 -3.232 1 92.88 301 TRP A N 1
ATOM 2383 C CA . TRP A 1 301 ? -23.797 -19.219 -3.539 1 92.88 301 TRP A CA 1
ATOM 2384 C C . TRP A 1 301 ? -24.156 -18.469 -2.262 1 92.88 301 TRP A C 1
ATOM 2386 O O . TRP A 1 301 ? -23.797 -17.312 -2.09 1 92.88 301 TRP A O 1
ATOM 2396 N N . GLY A 1 302 ? -24.797 -19.172 -1.426 1 93.06 302 GLY A N 1
ATOM 2397 C CA . GLY A 1 302 ? -25.25 -18.547 -0.2 1 93.06 302 GLY A CA 1
ATOM 2398 C C . GLY A 1 302 ? -24.125 -18.031 0.68 1 93.06 302 GLY A C 1
ATOM 2399 O O . GLY A 1 302 ? -24.141 -16.891 1.128 1 93.06 302 GLY A O 1
ATOM 2400 N N . SER A 1 303 ? -23.156 -18.828 0.837 1 93.56 303 SER A N 1
ATOM 2401 C CA . SER A 1 303 ? -22.047 -18.484 1.712 1 93.56 303 SER A CA 1
ATOM 2402 C C . SER A 1 303 ? -21.188 -17.391 1.094 1 93.56 303 SER A C 1
ATOM 2404 O O . SER A 1 303 ? -20.781 -16.453 1.781 1 93.56 303 SER A O 1
ATOM 2406 N N . VAL A 1 304 ? -20.984 -17.484 -0.15 1 94 304 VAL A N 1
ATOM 2407 C CA . VAL A 1 304 ? -20.125 -16.516 -0.833 1 94 304 VAL A CA 1
ATOM 2408 C C . VAL A 1 304 ? -20.828 -15.164 -0.904 1 94 304 VAL A C 1
ATOM 2410 O O . VAL A 1 304 ? -20.203 -14.125 -0.655 1 94 304 VAL A O 1
ATOM 2413 N N . LEU A 1 305 ? -22.109 -15.172 -1.172 1 94.38 305 LEU A N 1
ATOM 2414 C CA . LEU A 1 305 ? -22.859 -13.93 -1.25 1 94.38 305 LEU A CA 1
ATOM 2415 C C . LEU A 1 305 ? -22.984 -13.281 0.125 1 94.38 305 LEU A C 1
ATOM 2417 O O . LEU A 1 305 ? -22.891 -12.062 0.253 1 94.38 305 LEU A O 1
ATOM 2421 N N . LEU A 1 306 ? -23.172 -14.062 1.07 1 94.38 306 LEU A N 1
ATOM 2422 C CA . LEU A 1 306 ? -23.297 -13.531 2.424 1 94.38 306 LEU A CA 1
ATOM 2423 C C . LEU A 1 306 ? -21.969 -12.938 2.896 1 94.38 306 LEU A C 1
ATOM 2425 O O . LEU A 1 306 ? -21.938 -11.812 3.406 1 94.38 306 LEU A O 1
ATOM 2429 N N . ALA A 1 307 ? -20.922 -13.625 2.701 1 94.62 307 ALA A N 1
ATOM 2430 C CA . ALA A 1 307 ? -19.609 -13.164 3.141 1 94.62 307 ALA A CA 1
ATOM 2431 C C . ALA A 1 307 ? -19.203 -11.883 2.418 1 94.62 307 ALA A C 1
ATOM 2433 O O . ALA A 1 307 ? -18.719 -10.938 3.043 1 94.62 307 ALA A O 1
ATOM 2434 N N . ASN A 1 308 ? -19.469 -11.836 1.176 1 95.31 308 ASN A N 1
ATOM 2435 C CA . ASN A 1 308 ? -19.062 -10.672 0.399 1 95.31 308 ASN A CA 1
ATOM 2436 C C . ASN A 1 308 ? -20 -9.484 0.641 1 95.31 308 ASN A C 1
ATOM 2438 O O . ASN A 1 308 ? -19.562 -8.336 0.579 1 95.31 308 ASN A O 1
ATOM 2442 N N . SER A 1 309 ? -21.25 -9.789 0.922 1 94.69 309 SER A N 1
ATOM 2443 C CA . SER A 1 309 ? -22.172 -8.711 1.26 1 94.69 309 SER A CA 1
ATOM 2444 C C . SER A 1 309 ? -21.812 -8.086 2.604 1 94.69 309 SER A C 1
ATOM 2446 O O . SER A 1 309 ? -21.844 -6.859 2.75 1 94.69 309 SER A O 1
ATOM 2448 N N . LEU A 1 310 ? -21.438 -8.922 3.484 1 94.56 310 LEU A N 1
ATOM 2449 C CA . LEU A 1 310 ? -21.016 -8.414 4.785 1 94.56 310 LEU A CA 1
ATOM 2450 C C . LEU A 1 310 ? -19.703 -7.641 4.664 1 94.56 310 LEU A C 1
ATOM 2452 O O . LEU A 1 310 ? -19.516 -6.617 5.324 1 94.56 310 LEU A O 1
ATOM 2456 N N . TYR A 1 311 ? -18.875 -8.102 3.832 1 95.44 311 TYR A N 1
ATOM 2457 C CA . TYR A 1 311 ? -17.594 -7.453 3.588 1 95.44 311 TYR A CA 1
ATOM 2458 C C . TYR A 1 311 ? -17.781 -6.051 3.02 1 95.44 311 TYR A C 1
ATOM 2460 O O . TYR A 1 311 ? -16.984 -5.148 3.289 1 95.44 311 TYR A O 1
ATOM 2468 N N . ALA A 1 312 ? -18.844 -5.859 2.279 1 94.44 312 ALA A N 1
ATOM 2469 C CA . ALA A 1 312 ? -19.156 -4.555 1.695 1 94.44 312 ALA A CA 1
ATOM 2470 C C . ALA A 1 312 ? -19.906 -3.672 2.684 1 94.44 312 ALA A C 1
ATOM 2472 O O . ALA A 1 312 ? -19.719 -2.455 2.713 1 94.44 312 ALA A O 1
ATOM 2473 N N . LEU A 1 313 ? -20.719 -4.227 3.486 1 94.69 313 LEU A N 1
ATOM 2474 C CA . LEU A 1 313 ? -21.578 -3.479 4.398 1 94.69 313 LEU A CA 1
ATOM 2475 C C . LEU A 1 313 ? -20.766 -2.91 5.562 1 94.69 313 LEU A C 1
ATOM 2477 O O . LEU A 1 313 ? -21.062 -1.821 6.059 1 94.69 313 LEU A O 1
ATOM 2481 N N . GLY A 1 314 ? -19.75 -3.555 5.961 1 93.5 314 GLY A N 1
ATOM 2482 C CA . GLY A 1 314 ? -18.938 -3.109 7.082 1 93.5 314 GLY A CA 1
ATOM 2483 C C . GLY A 1 314 ? -18.359 -1.716 6.887 1 93.5 314 GLY A C 1
ATOM 2484 O O . GLY A 1 314 ? -18.641 -0.813 7.684 1 93.5 314 GLY A O 1
ATOM 2485 N N . PRO A 1 315 ? -17.641 -1.533 5.797 1 94.56 315 PRO A N 1
ATOM 2486 C CA . PRO A 1 315 ? -17.078 -0.204 5.547 1 94.56 315 PRO A CA 1
ATOM 2487 C C . PRO A 1 315 ? -18.141 0.873 5.406 1 94.56 315 PRO A C 1
ATOM 2489 O O . PRO A 1 315 ? -17.922 2.027 5.777 1 94.56 315 PRO A O 1
ATOM 2492 N N . HIS A 1 316 ? -19.328 0.521 4.926 1 96.12 316 HIS A N 1
ATOM 2493 C CA . HIS A 1 316 ? -20.422 1.486 4.824 1 96.12 316 HIS A CA 1
ATOM 2494 C C . HIS A 1 316 ? -20.969 1.84 6.199 1 96.12 316 HIS A C 1
ATOM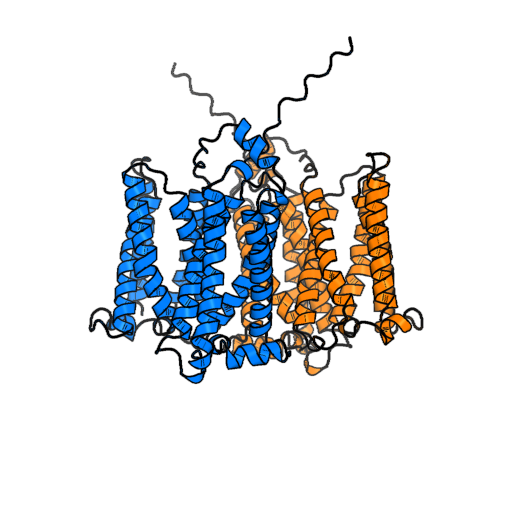 2496 O O . HIS A 1 316 ? -21.328 2.992 6.453 1 96.12 316 HIS A O 1
ATOM 2502 N N . LEU A 1 317 ? -21.016 0.836 7.047 1 95.88 317 LEU A N 1
ATOM 2503 C CA . LEU A 1 317 ? -21.438 1.101 8.414 1 95.88 317 LEU A CA 1
ATOM 2504 C C . LEU A 1 317 ? -20.438 1.984 9.141 1 95.88 317 LEU A C 1
ATOM 2506 O O . LEU A 1 317 ? -20.812 2.855 9.93 1 95.88 317 LEU A O 1
ATOM 2510 N N . LEU A 1 318 ? -19.219 1.761 8.898 1 95.81 318 LEU A N 1
ATOM 2511 C CA . LEU A 1 318 ? -18.188 2.592 9.492 1 95.81 318 LEU A CA 1
ATOM 2512 C C . LEU A 1 318 ? -18.281 4.031 9 1 95.81 318 LEU A C 1
ATOM 2514 O O . LEU A 1 318 ? -18.188 4.973 9.789 1 95.81 318 LEU A O 1
ATOM 2518 N N . ALA A 1 319 ? -18.453 4.195 7.699 1 95.19 319 ALA A N 1
ATOM 2519 C CA . ALA A 1 319 ? -18.625 5.535 7.145 1 95.19 319 ALA A CA 1
ATOM 2520 C C . ALA A 1 319 ? -19.859 6.227 7.719 1 95.19 319 ALA A C 1
ATOM 2522 O O . ALA A 1 319 ? -19.812 7.418 8.031 1 95.19 319 ALA A O 1
ATOM 2523 N N . TYR A 1 320 ? -20.875 5.453 7.898 1 93.88 320 TYR A N 1
ATOM 2524 C CA . TYR A 1 320 ? -22.109 5.992 8.477 1 93.88 320 TYR A CA 1
ATOM 2525 C C . TYR A 1 320 ? -21.891 6.418 9.922 1 93.88 320 TYR A C 1
ATOM 2527 O O . TYR A 1 320 ? -22.344 7.488 10.336 1 93.88 320 TYR A O 1
ATOM 2535 N N . ARG A 1 321 ? -21.203 5.617 10.656 1 93.38 321 ARG A N 1
ATOM 2536 C CA . ARG A 1 321 ? -20.859 5.941 12.039 1 93.38 321 ARG A CA 1
ATOM 2537 C C . ARG A 1 321 ? -20.031 7.219 12.117 1 93.38 321 ARG A C 1
ATOM 2539 O O . ARG A 1 321 ? -20.25 8.055 12.992 1 93.38 321 ARG A O 1
ATOM 2546 N N . CYS A 1 322 ? -19.141 7.422 11.227 1 91 322 CYS A N 1
ATOM 2547 C CA . CYS A 1 322 ? -18.281 8.594 11.227 1 91 322 CYS A CA 1
ATOM 2548 C C . CYS A 1 322 ? -19.062 9.852 10.852 1 91 322 CYS A C 1
ATOM 2550 O O . CYS A 1 322 ? -18.781 10.938 11.359 1 91 322 CYS A O 1
ATOM 2552 N N . LEU A 1 323 ? -20.047 9.68 10.008 1 87.62 323 LEU A N 1
ATOM 2553 C CA . LEU A 1 323 ? -20.812 10.828 9.555 1 87.62 323 LEU A CA 1
ATOM 2554 C C . LEU A 1 323 ? -21.891 11.195 10.57 1 87.62 323 LEU A C 1
ATOM 2556 O O . LEU A 1 323 ? -22.219 12.375 10.742 1 87.62 323 LEU A O 1
ATOM 2560 N N . ARG A 1 324 ? -22.375 10.227 11.242 1 85.62 324 ARG A N 1
ATOM 2561 C CA . ARG A 1 324 ? -23.453 10.461 12.203 1 85.62 324 ARG A CA 1
ATOM 2562 C C . ARG A 1 324 ? -22.922 11.086 13.484 1 85.62 324 ARG A C 1
ATOM 2564 O O . ARG A 1 324 ? -23.547 11.984 14.055 1 85.62 324 ARG A O 1
ATOM 2571 N N . SER A 1 325 ? -21.812 10.617 13.93 1 84.56 325 SER A N 1
ATOM 2572 C CA . SER A 1 325 ? -21.203 11.141 15.148 1 84.56 325 SER A CA 1
ATOM 2573 C C . SER A 1 325 ? -19.766 11.586 14.914 1 84.56 325 SER A C 1
ATOM 2575 O O . SER A 1 325 ? -18.828 10.914 15.359 1 84.56 325 SER A O 1
ATOM 2577 N N . PRO A 1 326 ? -19.625 12.758 14.352 1 83.38 326 PRO A N 1
ATOM 2578 C CA . PRO A 1 326 ? -18.266 13.211 14.008 1 83.38 326 PRO A CA 1
ATOM 2579 C C . PRO A 1 326 ? -17.516 13.766 15.211 1 83.38 326 PRO A C 1
ATOM 2581 O O . PRO A 1 326 ? -16.297 14 15.125 1 83.38 326 PRO A O 1
ATOM 2584 N N . GLY A 1 327 ? -18.188 13.891 16.312 1 83.5 327 GLY A N 1
ATOM 2585 C CA . GLY A 1 327 ? -17.578 14.508 17.484 1 83.5 327 GLY A CA 1
ATOM 2586 C C . GLY A 1 327 ? -16.359 13.75 17.984 1 83.5 327 GLY A C 1
ATOM 2587 O O . GLY A 1 327 ? -15.367 14.359 18.375 1 83.5 327 GLY A O 1
ATOM 2588 N N . PHE A 1 328 ? -16.453 12.445 17.891 1 87.12 328 PHE A N 1
ATOM 2589 C CA . PHE A 1 328 ? -15.375 11.602 18.406 1 87.12 328 PHE A CA 1
ATOM 2590 C C . PHE A 1 328 ? -14.117 11.758 17.562 1 87.12 328 PHE A C 1
ATOM 2592 O O . PHE A 1 328 ? -13.008 11.547 18.047 1 87.12 328 PHE A O 1
ATOM 2599 N N . PHE A 1 329 ? -14.25 12.242 16.344 1 87 329 PHE A N 1
ATOM 2600 C CA . PHE A 1 329 ? -13.141 12.281 15.398 1 87 329 PHE A CA 1
ATOM 2601 C C . PHE A 1 329 ? -12.648 13.703 15.203 1 87 329 PHE A C 1
ATOM 2603 O O . PHE A 1 329 ? -11.859 13.977 14.289 1 87 329 PHE A O 1
ATOM 2610 N N . GLN A 1 330 ? -13.094 14.594 16.047 1 85.44 330 GLN A N 1
ATOM 2611 C CA . GLN A 1 330 ? -12.633 15.977 16.016 1 85.44 330 GLN A CA 1
ATOM 2612 C C . GLN A 1 330 ? -11.398 16.172 16.891 1 85.44 330 GLN A C 1
ATOM 2614 O O . GLN A 1 330 ? -11.07 15.305 17.703 1 85.44 330 GLN A O 1
ATOM 2619 N N . PRO A 1 331 ? -10.672 17.188 16.609 1 84.62 331 PRO A N 1
ATOM 2620 C CA . PRO A 1 331 ? -9.5 17.438 17.453 1 84.62 331 PRO A CA 1
ATOM 2621 C C . PRO A 1 331 ? -9.859 17.578 18.938 1 84.62 331 PRO A C 1
ATOM 2623 O O . PRO A 1 331 ? -10.945 18.062 19.266 1 84.62 331 PRO A O 1
ATOM 2626 N N . PRO A 1 332 ? -8.922 17.125 19.734 1 80.88 332 PRO A N 1
ATOM 2627 C CA . PRO A 1 332 ? -9.219 17.172 21.156 1 80.88 332 PRO A CA 1
AT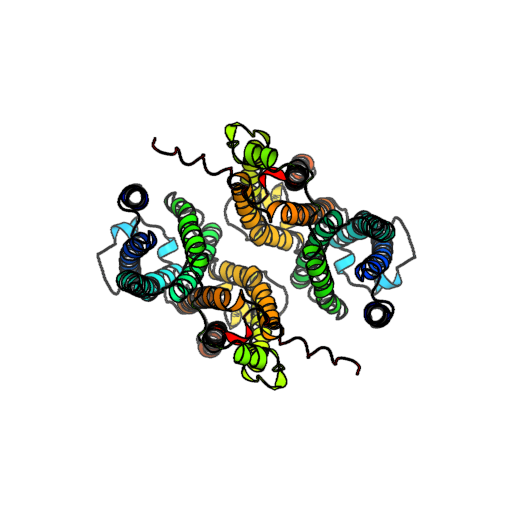OM 2628 C C . PRO A 1 332 ? -9.461 18.594 21.672 1 80.88 332 PRO A C 1
ATOM 2630 O O . PRO A 1 332 ? -8.789 19.531 21.234 1 80.88 332 PRO A O 1
ATOM 2633 N N . VAL A 1 333 ? -10.594 18.797 22.328 1 74.12 333 VAL A N 1
ATOM 2634 C CA . VAL A 1 333 ? -10.914 20.094 22.938 1 74.12 333 VAL A CA 1
ATOM 2635 C C . VAL A 1 333 ? -10.281 20.172 24.312 1 74.12 333 VAL A C 1
ATOM 2637 O O . VAL A 1 333 ? -10.312 19.203 25.078 1 74.12 333 VAL A O 1
ATOM 2640 N N . SER A 1 334 ? -9.172 20.953 24.438 1 60.56 334 SER A N 1
ATOM 2641 C CA . SER A 1 334 ? -8.586 21.172 25.75 1 60.56 334 SER A CA 1
ATOM 2642 C C . SER A 1 334 ? -9.656 21.516 26.781 1 60.56 334 SER A C 1
ATOM 2644 O O . SER A 1 334 ? -10.445 22.438 26.578 1 60.56 334 SER A O 1
ATOM 2646 N N . GLY A 1 335 ? -10.273 20.719 27.297 1 52.75 335 GLY A N 1
ATOM 2647 C CA . GLY A 1 335 ? -11.18 21.062 28.375 1 52.75 335 GLY A CA 1
ATOM 2648 C C . GLY A 1 335 ? -10.664 22.203 29.234 1 52.75 335 GLY A C 1
ATOM 2649 O O . GLY A 1 335 ? -9.484 22.547 29.172 1 52.75 335 GLY A O 1
ATOM 2650 N N . PRO A 1 336 ? -11.516 23.125 29.766 1 48.72 336 PRO A N 1
ATOM 2651 C CA . PRO A 1 336 ? -11.047 24.141 30.719 1 48.72 336 PRO A CA 1
ATOM 2652 C C . PRO A 1 336 ? -10.023 23.578 31.703 1 48.72 336 PRO A C 1
ATOM 2654 O O . PRO A 1 336 ? -10.141 22.438 32.156 1 48.72 336 PRO A O 1
ATOM 2657 N N . ARG A 1 337 ? -8.719 23.953 31.562 1 45.91 337 ARG A N 1
ATOM 2658 C CA . ARG A 1 337 ? -7.773 23.656 32.625 1 45.91 337 ARG A CA 1
ATOM 2659 C C . ARG A 1 337 ? -8.461 23.672 34 1 45.91 337 ARG A C 1
ATOM 2661 O O . ARG A 1 337 ? -9.32 24.516 34.25 1 45.91 337 ARG A O 1
ATOM 2668 N N . PRO A 1 338 ? -8.578 22.562 34.656 1 48.31 338 PRO A N 1
ATOM 2669 C CA . PRO A 1 338 ? -9.148 22.75 36 1 48.31 338 PRO A CA 1
ATOM 2670 C C . PRO A 1 338 ? -8.727 24.062 36.656 1 48.31 338 PRO A C 1
ATOM 2672 O O . PRO A 1 338 ? -7.621 24.547 36.406 1 48.31 338 PRO A O 1
ATOM 2675 N N . PRO A 1 339 ? -9.656 24.969 36.969 1 43.22 339 PRO A N 1
ATOM 2676 C CA . PRO A 1 339 ? -9.242 26.172 37.688 1 43.22 339 PRO A CA 1
ATOM 2677 C C . PRO A 1 339 ? -8.086 25.922 38.656 1 43.22 339 PRO A C 1
ATOM 2679 O O . PRO A 1 339 ? -8.023 24.859 39.281 1 43.22 339 PRO A O 1
ATOM 2682 N N . ASP A 1 340 ? -6.859 26.281 38.281 1 41.31 340 ASP A N 1
ATOM 2683 C CA . ASP A 1 340 ? -5.777 26.312 39.25 1 41.31 340 ASP A CA 1
ATOM 2684 C C . ASP A 1 340 ? -6.32 26.562 40.656 1 41.31 340 ASP A C 1
ATOM 2686 O O . ASP A 1 340 ? -7.02 27.547 40.906 1 41.31 340 ASP A O 1
ATOM 2690 N N . LYS A 1 341 ? -6.742 25.531 41.406 1 44.19 341 LYS A N 1
ATOM 2691 C CA . LYS A 1 341 ? -6.949 25.797 42.812 1 44.19 341 LYS A CA 1
ATOM 2692 C C . LYS A 1 341 ? -5.941 26.828 43.312 1 44.19 341 LYS A C 1
ATOM 2694 O O . LYS A 1 341 ? -4.738 26.562 43.344 1 44.19 341 LYS A O 1
ATOM 2699 N N . LYS A 1 342 ? -6.184 28.109 43.219 1 41.16 342 LYS A N 1
ATOM 2700 C CA . LYS A 1 342 ? -5.523 29.078 44.094 1 41.16 342 LYS A CA 1
ATOM 2701 C C . LYS A 1 342 ? -5.359 28.531 45.5 1 41.16 342 LYS A C 1
ATOM 2703 O O . LYS A 1 342 ? -6.336 28.094 46.125 1 41.16 342 LYS A O 1
ATOM 2708 N N . ARG A 1 343 ? -4.27 27.859 45.812 1 38.12 343 ARG A N 1
ATOM 2709 C CA . ARG A 1 343 ? -3.896 27.719 47.219 1 38.12 343 ARG A CA 1
ATOM 2710 C C . ARG A 1 343 ? -4.227 28.984 48 1 38.12 343 ARG A C 1
ATOM 2712 O O . ARG A 1 343 ? -3.598 30.016 47.812 1 38.12 343 ARG A O 1
ATOM 2719 N N . GLN A 1 344 ? -5.441 29.188 48.406 1 27.47 344 GLN A N 1
ATOM 2720 C CA . GLN A 1 344 ? -5.535 29.984 49.625 1 27.47 344 GLN A CA 1
ATOM 2721 C C . GLN A 1 344 ? -4.816 29.297 50.781 1 27.47 344 GLN A C 1
ATOM 2723 O O . GLN A 1 344 ? -4.902 28.078 50.938 1 27.47 344 GLN A O 1
ATOM 2728 N N . PRO B 1 1 ? 10.484 -26.109 22.406 1 47.59 1 PRO B N 1
ATOM 2729 C CA . PRO B 1 1 ? 9.539 -25.188 21.766 1 47.59 1 PRO B CA 1
ATOM 2730 C C . PRO B 1 1 ? 8.875 -24.234 22.766 1 47.59 1 PRO B C 1
ATOM 2732 O O . PRO B 1 1 ? 8.766 -23.047 22.516 1 47.59 1 PRO B O 1
ATOM 2735 N N . ALA B 1 2 ? 8.625 -24.812 23.828 1 51.34 2 ALA B N 1
ATOM 2736 C CA . ALA B 1 2 ? 7.973 -24.031 24.875 1 51.34 2 ALA B CA 1
ATOM 2737 C C . ALA B 1 2 ? 8.953 -23.078 25.547 1 51.34 2 ALA B C 1
ATOM 2739 O O . ALA B 1 2 ? 8.586 -21.953 25.891 1 51.34 2 ALA B O 1
ATOM 2740 N N . ALA B 1 3 ? 10.086 -23.516 25.531 1 47.38 3 ALA B N 1
ATOM 2741 C CA . ALA B 1 3 ? 11.086 -22.703 26.219 1 47.38 3 ALA B CA 1
ATOM 2742 C C . ALA B 1 3 ? 11.398 -21.438 25.422 1 47.38 3 ALA B C 1
ATOM 2744 O O . ALA B 1 3 ? 11.539 -20.344 26 1 47.38 3 ALA B O 1
ATOM 2745 N N . VAL B 1 4 ? 11.516 -21.594 24.188 1 49.25 4 VAL B N 1
ATOM 2746 C CA . VAL B 1 4 ? 11.789 -20.438 23.359 1 49.25 4 VAL B CA 1
ATOM 2747 C C . VAL B 1 4 ? 10.602 -19.469 23.406 1 49.25 4 VAL B C 1
ATOM 2749 O O . VAL B 1 4 ? 10.789 -18.25 23.5 1 49.25 4 VAL B O 1
ATOM 2752 N N . ALA B 1 5 ? 9.477 -20.094 23.359 1 53.12 5 ALA B N 1
ATOM 2753 C CA . ALA B 1 5 ? 8.281 -19.25 23.5 1 53.12 5 ALA B CA 1
ATOM 2754 C C . ALA B 1 5 ? 8.266 -18.547 24.844 1 53.12 5 ALA B C 1
ATOM 2756 O O . ALA B 1 5 ? 7.922 -17.359 24.922 1 53.12 5 ALA B O 1
ATOM 2757 N N . VAL B 1 6 ? 8.68 -19.297 25.766 1 53.19 6 VAL B N 1
ATOM 2758 C CA . VAL B 1 6 ? 8.672 -18.734 27.109 1 53.19 6 VAL B CA 1
ATOM 2759 C C . VAL B 1 6 ? 9.742 -17.641 27.219 1 53.19 6 VAL B C 1
ATOM 2761 O O . VAL B 1 6 ? 9.492 -16.578 27.797 1 53.19 6 VAL B O 1
ATOM 2764 N N . THR B 1 7 ? 10.812 -17.891 26.641 1 51.12 7 THR B N 1
ATOM 2765 C CA . THR B 1 7 ? 11.883 -16.891 26.703 1 51.12 7 THR B CA 1
ATOM 2766 C C . THR B 1 7 ? 11.5 -15.641 25.938 1 51.12 7 THR B C 1
ATOM 2768 O O . THR B 1 7 ? 11.742 -14.523 26.391 1 51.12 7 THR B O 1
ATOM 2771 N N . GLY B 1 8 ? 11.008 -15.883 24.734 1 55.25 8 GLY B N 1
ATOM 2772 C CA . GLY B 1 8 ? 10.531 -14.719 24 1 55.25 8 GLY B CA 1
ATOM 2773 C C . GLY B 1 8 ? 9.492 -13.914 24.75 1 55.25 8 GLY B C 1
ATOM 2774 O O . GLY B 1 8 ? 9.555 -12.68 24.781 1 55.25 8 GLY B O 1
ATOM 2775 N N . ALA B 1 9 ? 8.641 -14.719 25.344 1 57.88 9 ALA B N 1
ATOM 2776 C CA . ALA B 1 9 ? 7.621 -14.07 26.156 1 57.88 9 ALA B CA 1
ATOM 2777 C C . ALA B 1 9 ? 8.25 -13.328 27.344 1 57.88 9 ALA B C 1
ATOM 2779 O O . ALA B 1 9 ? 7.824 -12.227 27.688 1 57.88 9 ALA B O 1
ATOM 2780 N N . LEU B 1 10 ? 9.203 -13.898 27.828 1 54.56 10 LEU B N 1
ATOM 2781 C CA . LEU B 1 10 ? 9.875 -13.289 28.969 1 54.56 10 LEU B CA 1
ATOM 2782 C C . LEU B 1 10 ? 10.633 -12.031 28.547 1 54.56 10 LEU B C 1
ATOM 2784 O O . LEU B 1 10 ? 10.633 -11.031 29.266 1 54.56 10 LEU B O 1
ATOM 2788 N N . VAL B 1 11 ? 11.18 -12.148 27.438 1 58.19 11 VAL B N 1
ATOM 2789 C CA . VAL B 1 11 ? 11.891 -10.969 26.953 1 58.19 11 VAL B CA 1
ATOM 2790 C C . VAL B 1 11 ? 10.898 -9.852 26.656 1 58.19 11 VAL B C 1
ATOM 2792 O O . VAL B 1 11 ? 11.125 -8.695 27.016 1 58.19 11 VAL B O 1
ATOM 2795 N N . LEU B 1 12 ? 9.781 -10.297 26.078 1 57.5 12 LEU B N 1
ATOM 2796 C CA . LEU B 1 12 ? 8.742 -9.312 25.828 1 57.5 12 LEU B CA 1
ATOM 2797 C C . LEU B 1 12 ? 8.203 -8.727 27.125 1 57.5 12 LEU B C 1
ATOM 2799 O O . LEU B 1 12 ? 7.969 -7.523 27.234 1 57.5 12 LEU B O 1
ATOM 2803 N N . LEU B 1 13 ? 7.992 -9.641 28.016 1 59.19 13 LEU B N 1
ATOM 2804 C CA . LEU B 1 13 ? 7.52 -9.203 29.328 1 59.19 13 LEU B CA 1
ATOM 2805 C C . LEU B 1 13 ? 8.555 -8.32 30.016 1 59.19 13 LEU B C 1
ATOM 2807 O O . LEU B 1 13 ? 8.203 -7.32 30.641 1 59.19 13 LEU B O 1
ATOM 2811 N N . ALA B 1 14 ? 9.703 -8.664 29.906 1 57.31 14 ALA B N 1
ATOM 2812 C CA . ALA B 1 14 ? 10.766 -7.863 30.516 1 57.31 14 ALA B CA 1
ATOM 2813 C C . ALA B 1 14 ? 10.852 -6.484 29.875 1 57.31 14 ALA B C 1
ATOM 2815 O O . ALA B 1 14 ? 11.008 -5.473 30.562 1 57.31 14 ALA B O 1
ATOM 2816 N N . VAL B 1 15 ? 10.711 -6.5 28.625 1 58.88 15 VAL B N 1
ATOM 2817 C CA . VAL B 1 15 ? 10.758 -5.23 27.906 1 58.88 15 VAL B CA 1
ATOM 2818 C C . VAL B 1 15 ? 9.539 -4.383 28.281 1 58.88 15 VAL B C 1
ATOM 2820 O O . VAL B 1 15 ? 9.664 -3.184 28.531 1 58.88 15 VAL B O 1
ATOM 2823 N N . LEU B 1 16 ? 8.422 -5.082 28.312 1 56.72 16 LEU B N 1
ATOM 2824 C CA . LEU B 1 16 ? 7.211 -4.391 28.734 1 56.72 16 LEU B CA 1
ATOM 2825 C C . LEU B 1 16 ? 7.355 -3.861 30.156 1 56.72 16 LEU B C 1
ATOM 2827 O O . LEU B 1 16 ? 6.98 -2.721 30.438 1 56.72 16 LEU B O 1
ATOM 2831 N N . CYS B 1 17 ? 7.754 -4.754 31 1 55.62 17 CYS B N 1
ATOM 2832 C CA . CYS B 1 17 ? 7.953 -4.348 32.406 1 55.62 17 CYS B CA 1
ATOM 2833 C C . CYS B 1 17 ? 8.953 -3.201 32.5 1 55.62 17 CYS B C 1
ATOM 2835 O O . CYS B 1 17 ? 8.75 -2.256 33.25 1 55.62 17 CYS B O 1
ATOM 2837 N N . MET B 1 18 ? 9.93 -3.373 31.75 1 53.75 18 MET B N 1
ATOM 2838 C CA . MET B 1 18 ? 10.93 -2.316 31.781 1 53.75 18 MET B CA 1
ATOM 2839 C C . MET B 1 18 ? 10.352 -0.996 31.281 1 53.75 18 MET B C 1
ATOM 2841 O O . MET B 1 18 ? 10.609 0.059 31.875 1 53.75 18 MET B O 1
ATOM 2845 N N . VAL B 1 19 ? 9.57 -1.077 30.297 1 53.38 19 VAL B N 1
ATOM 2846 C CA . VAL B 1 19 ? 8.914 0.124 29.781 1 53.38 19 VAL B CA 1
ATOM 2847 C C . VAL B 1 19 ? 7.961 0.678 30.844 1 53.38 19 VAL B C 1
ATOM 2849 O O . VAL B 1 19 ? 7.895 1.892 31.062 1 53.38 19 VAL B O 1
ATOM 2852 N N . LEU B 1 20 ? 7.199 -0.226 31.391 1 52.31 20 LEU B N 1
ATOM 2853 C CA . LEU B 1 20 ? 6.234 0.206 32.406 1 52.31 20 LEU B CA 1
ATOM 2854 C C . LEU B 1 20 ? 6.945 0.731 33.625 1 52.31 20 LEU B C 1
ATOM 2856 O O . LEU B 1 20 ? 6.488 1.695 34.25 1 52.31 20 LEU B O 1
ATOM 2860 N N . VAL B 1 21 ? 7.766 -0.055 34.156 1 50.5 21 VAL B N 1
ATOM 2861 C CA . VAL B 1 21 ? 8.461 0.346 35.375 1 50.5 21 VAL B CA 1
ATOM 2862 C C . VAL B 1 21 ? 9.273 1.615 35.094 1 50.5 21 VAL B C 1
ATOM 2864 O O . VAL B 1 21 ? 9.289 2.527 35.938 1 50.5 21 VAL B O 1
ATOM 2867 N N . LEU B 1 22 ? 10.008 1.383 34.156 1 46.88 22 LEU B N 1
ATOM 2868 C CA . LEU B 1 22 ? 10.867 2.543 33.906 1 46.88 22 LEU B CA 1
ATOM 2869 C C . LEU B 1 22 ? 10.047 3.717 33.375 1 46.88 22 LEU B C 1
ATOM 2871 O O . LEU B 1 22 ? 10.484 4.867 33.469 1 46.88 22 LEU B O 1
ATOM 2875 N N . GLY B 1 23 ? 9.016 3.445 32.656 1 47.12 23 GLY B N 1
ATOM 2876 C CA . GLY B 1 23 ? 8.109 4.531 32.344 1 47.12 23 GLY B CA 1
ATOM 2877 C C . GLY B 1 23 ? 7.492 5.195 33.531 1 47.12 23 GLY B C 1
ATOM 2878 O O . GLY B 1 23 ? 6.965 6.309 33.438 1 47.12 23 GLY B O 1
ATOM 2879 N N . GLY B 1 24 ? 7.125 4.441 34.531 1 44.56 24 GLY B N 1
ATOM 2880 C CA . GLY B 1 24 ? 6.598 5.074 35.719 1 44.56 24 GLY B CA 1
ATOM 2881 C C . GLY B 1 24 ? 7.602 5.98 36.406 1 44.56 24 GLY B C 1
ATOM 2882 O O . GLY B 1 24 ? 7.23 6.793 37.25 1 44.56 24 GLY B O 1
ATOM 2883 N N . GLY B 1 25 ? 8.789 5.395 36.812 1 42.53 25 GLY B N 1
ATOM 2884 C CA . GLY B 1 25 ? 9.602 6.293 37.625 1 42.53 25 GLY B CA 1
ATOM 2885 C C . GLY B 1 25 ? 9.953 7.582 36.906 1 42.53 25 GLY B C 1
ATOM 2886 O O . GLY B 1 25 ? 9.492 7.824 35.781 1 42.53 25 GLY B O 1
ATOM 2887 N N . SER B 1 26 ? 11.266 8.258 37.156 1 44.12 26 SER B N 1
ATOM 2888 C CA . SER B 1 26 ? 11.664 9.586 36.688 1 44.12 26 SER B CA 1
ATOM 2889 C C . SER B 1 26 ? 11.5 9.711 35.188 1 44.12 26 SER B C 1
ATOM 2891 O O . SER B 1 26 ? 11.859 8.805 34.438 1 44.12 26 SER B O 1
ATOM 2893 N N . ALA B 1 27 ? 10.523 10.469 34.5 1 44.72 27 ALA B N 1
ATOM 2894 C CA . ALA B 1 27 ? 10.086 11.133 33.25 1 44.72 27 ALA B CA 1
ATOM 2895 C C . ALA B 1 27 ? 11.242 11.305 32.281 1 44.72 27 ALA B C 1
ATOM 2897 O O . ALA B 1 27 ? 11.031 11.633 31.109 1 44.72 27 ALA B O 1
ATOM 2898 N N . SER B 1 28 ? 12.562 11.484 32.656 1 52.53 28 SER B N 1
ATOM 2899 C CA . SER B 1 28 ? 13.57 12.148 31.844 1 52.53 28 SER B CA 1
ATOM 2900 C C . SER B 1 28 ? 14.055 11.258 30.703 1 52.53 28 SER B C 1
ATOM 2902 O O . SER B 1 28 ? 14.68 11.727 29.75 1 52.53 28 SER B O 1
ATOM 2904 N N . HIS B 1 29 ? 13.992 9.883 30.688 1 65.44 29 HIS B N 1
ATOM 2905 C CA . HIS B 1 29 ? 14.75 9.227 29.625 1 65.44 29 HIS B CA 1
ATOM 2906 C C . HIS B 1 29 ? 13.844 8.773 28.484 1 65.44 29 HIS B C 1
ATOM 2908 O O . HIS B 1 29 ? 12.703 8.367 28.719 1 65.44 29 HIS B O 1
ATOM 2914 N N . ASP B 1 30 ? 14.211 9.055 27.344 1 80.44 30 ASP B N 1
ATOM 2915 C CA . ASP B 1 30 ? 13.625 8.617 26.078 1 80.44 30 ASP B CA 1
ATOM 2916 C C . ASP B 1 30 ? 13.414 7.102 26.062 1 80.44 30 ASP B C 1
ATOM 2918 O O . ASP B 1 30 ? 14.375 6.332 26.156 1 80.44 30 ASP B O 1
ATOM 2922 N N . PRO B 1 31 ? 12.141 6.609 26.266 1 84.44 31 PRO B N 1
ATOM 2923 C CA . PRO B 1 31 ? 11.859 5.172 26.281 1 84.44 31 PRO B CA 1
ATOM 2924 C C . PRO B 1 31 ? 12.523 4.43 25.125 1 84.44 31 PRO B C 1
ATOM 2926 O O . PRO B 1 31 ? 12.758 3.221 25.203 1 84.44 31 PRO B O 1
ATOM 2929 N N . LEU B 1 32 ? 12.844 5.102 24.172 1 88.81 32 LEU B N 1
ATOM 2930 C CA . LEU B 1 32 ? 13.469 4.461 23.016 1 88.81 32 LEU B CA 1
ATOM 2931 C C . LEU B 1 32 ? 14.891 4.016 23.344 1 88.81 32 LEU B C 1
ATOM 2933 O O . LEU B 1 32 ? 15.438 3.133 22.688 1 88.81 32 LEU B O 1
ATOM 2937 N N . TYR B 1 33 ? 15.438 4.574 24.391 1 87.06 33 TYR B N 1
ATOM 2938 C CA . TYR B 1 33 ? 16.75 4.152 24.844 1 87.06 33 TYR B CA 1
ATOM 2939 C C . TYR B 1 33 ? 16.75 2.688 25.266 1 87.06 33 TYR B C 1
ATOM 2941 O O . TYR B 1 33 ? 17.641 1.922 24.875 1 87.06 33 TYR B O 1
ATOM 2949 N N . TYR B 1 34 ? 15.789 2.322 25.953 1 82.25 34 TYR B N 1
ATOM 2950 C CA . TYR B 1 34 ? 15.68 0.958 26.469 1 82.25 34 TYR B CA 1
ATOM 2951 C C . TYR B 1 34 ? 15.352 -0.017 25.344 1 82.25 34 TYR B C 1
ATOM 2953 O O . TYR B 1 34 ? 15.875 -1.132 25.297 1 82.25 34 TYR B O 1
ATOM 2961 N N . VAL B 1 35 ? 14.516 0.411 24.484 1 84.25 35 VAL B N 1
ATOM 2962 C CA . VAL B 1 35 ? 14.141 -0.431 23.344 1 84.25 35 VAL B CA 1
ATOM 2963 C C . VAL B 1 35 ? 15.367 -0.713 22.484 1 84.25 35 VAL B C 1
ATOM 2965 O O . VAL B 1 35 ? 15.633 -1.865 22.141 1 84.25 35 VAL B O 1
ATOM 2968 N N . PHE B 1 36 ? 16.141 0.268 22.219 1 89.69 36 PHE B N 1
ATOM 2969 C CA . PHE B 1 36 ? 17.312 0.107 21.359 1 89.69 36 PHE B CA 1
ATOM 2970 C C . PHE B 1 36 ? 18.391 -0.721 22.062 1 89.69 36 PHE B C 1
ATOM 2972 O O . PHE B 1 36 ? 19.109 -1.477 21.406 1 89.69 36 PHE B O 1
ATOM 2979 N N . THR B 1 37 ? 18.453 -0.637 23.344 1 84.75 37 THR B N 1
ATOM 2980 C CA . THR B 1 37 ? 19.438 -1.428 24.078 1 84.75 37 THR B CA 1
ATOM 2981 C C . THR B 1 37 ? 19.078 -2.91 24.047 1 84.75 37 THR B C 1
ATOM 2983 O O . THR B 1 37 ? 19.922 -3.758 23.781 1 84.75 37 THR B O 1
ATOM 2986 N N . VAL B 1 38 ? 17.844 -3.162 24.25 1 82.31 38 VAL B N 1
ATOM 2987 C CA . VAL B 1 38 ? 17.391 -4.551 24.219 1 82.31 38 VAL B CA 1
ATOM 2988 C C . VAL B 1 38 ? 17.562 -5.109 22.812 1 82.31 38 VAL B C 1
ATOM 2990 O O . VAL B 1 38 ? 18 -6.246 22.625 1 82.31 38 VAL B O 1
ATOM 2993 N N . PHE B 1 39 ? 17.203 -4.32 21.828 1 87.94 39 PHE B N 1
ATOM 2994 C CA . PHE B 1 39 ? 17.297 -4.766 20.438 1 87.94 39 PHE B CA 1
ATOM 2995 C C . PHE B 1 39 ? 18.766 -4.965 20.031 1 87.94 39 PHE B C 1
ATOM 2997 O O . PHE B 1 39 ? 19.062 -5.805 19.188 1 87.94 39 PHE B O 1
ATOM 3004 N N . SER B 1 40 ? 19.625 -4.219 20.688 1 87.19 40 SER B N 1
ATOM 3005 C CA . SER B 1 40 ? 21.031 -4.426 20.406 1 87.19 40 SER B CA 1
ATOM 3006 C C . SE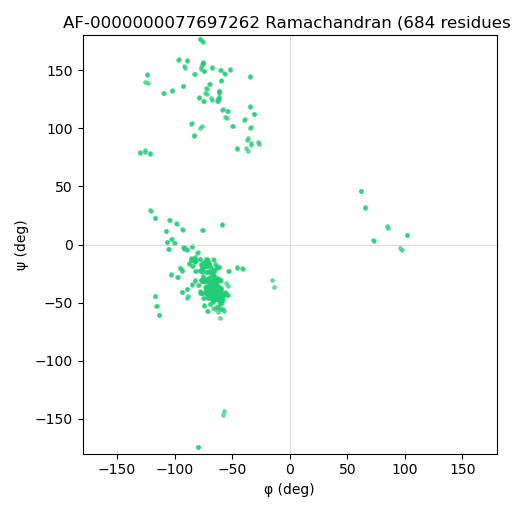R B 1 40 ? 21.5 -5.801 20.891 1 87.19 40 SER B C 1
ATOM 3008 O O . SER B 1 40 ? 22.328 -6.445 20.234 1 87.19 40 SER B O 1
ATOM 3010 N N . PHE B 1 41 ? 20.938 -6.273 21.984 1 83.12 41 PHE B N 1
ATOM 3011 C CA . PHE B 1 41 ? 21.266 -7.598 22.484 1 83.12 41 PHE B CA 1
ATOM 3012 C C . PHE B 1 41 ? 20.734 -8.68 21.562 1 83.12 41 PHE B C 1
ATOM 3014 O O . PHE B 1 41 ? 21.422 -9.664 21.281 1 83.12 41 PHE B O 1
ATOM 3021 N N . THR B 1 42 ? 19.484 -8.492 21.078 1 84 42 THR B N 1
ATOM 3022 C CA . THR B 1 42 ? 18.891 -9.469 20.188 1 84 42 THR B CA 1
ATOM 3023 C C . THR B 1 42 ? 19.656 -9.523 18.859 1 84 42 THR B C 1
ATOM 3025 O O . THR B 1 42 ? 19.734 -10.578 18.219 1 84 42 THR B O 1
ATOM 3028 N N . SER B 1 43 ? 20.188 -8.391 18.484 1 87.94 43 SER B N 1
ATOM 3029 C CA . SER B 1 43 ? 20.969 -8.352 17.25 1 87.94 43 SER B CA 1
ATOM 3030 C C . SER B 1 43 ? 22.219 -9.219 17.359 1 87.94 43 SER B C 1
ATOM 3032 O O . SER B 1 43 ? 22.641 -9.844 16.391 1 87.94 43 SER B O 1
ATOM 3034 N N . VAL B 1 44 ? 22.781 -9.281 18.516 1 83.88 44 VAL B N 1
ATOM 3035 C CA . VAL B 1 44 ? 23.953 -10.117 18.734 1 83.88 44 VAL B CA 1
ATOM 3036 C C . VAL B 1 44 ? 23.562 -11.594 18.641 1 83.88 44 VAL B C 1
ATOM 3038 O O . VAL B 1 44 ? 24.297 -12.398 18.047 1 83.88 44 VAL B O 1
ATOM 3041 N N . VAL B 1 45 ? 22.469 -11.906 19.156 1 80.94 45 VAL B N 1
ATOM 3042 C CA . VAL B 1 45 ? 21.969 -13.273 19.078 1 80.94 45 VAL B CA 1
ATOM 3043 C C . VAL B 1 45 ? 21.75 -13.664 17.625 1 80.94 45 VAL B C 1
ATOM 3045 O O . VAL B 1 45 ? 22.109 -14.766 17.203 1 80.94 45 VAL B O 1
ATOM 3048 N N . ASP B 1 46 ? 21.172 -12.75 16.875 1 86.56 46 ASP B N 1
ATOM 3049 C CA . ASP B 1 46 ? 20.938 -13.008 15.453 1 86.56 46 ASP B CA 1
ATOM 3050 C C . ASP B 1 46 ? 22.25 -13.211 14.711 1 86.56 46 ASP B C 1
ATOM 3052 O O . ASP B 1 46 ? 22.344 -14.047 13.805 1 86.56 46 ASP B O 1
ATOM 3056 N N . LEU B 1 47 ? 23.25 -12.477 15.102 1 86.12 47 LEU B N 1
ATOM 3057 C CA . LEU B 1 47 ? 24.547 -12.625 14.461 1 86.12 47 LEU B CA 1
ATOM 3058 C C . LEU B 1 47 ? 25.156 -14 14.766 1 86.12 47 LEU B C 1
ATOM 3060 O O . LEU B 1 47 ? 25.703 -14.648 13.875 1 86.12 47 LEU B O 1
ATOM 3064 N N . VAL B 1 48 ? 24.969 -14.461 15.969 1 82.94 48 VAL B N 1
ATOM 3065 C CA . VAL B 1 48 ? 25.484 -15.766 16.359 1 82.94 48 VAL B CA 1
ATOM 3066 C C . VAL B 1 48 ? 24.75 -16.859 15.602 1 82.94 48 VAL B C 1
ATOM 3068 O O . VAL B 1 48 ? 25.375 -17.828 15.133 1 82.94 48 VAL B O 1
ATOM 3071 N N . ILE B 1 49 ? 23.484 -16.688 15.43 1 82.94 49 ILE B N 1
ATOM 3072 C CA . ILE B 1 49 ? 22.688 -17.672 14.695 1 82.94 49 ILE B CA 1
ATOM 3073 C C . ILE B 1 49 ? 23.141 -17.734 13.242 1 82.94 49 ILE B C 1
ATOM 3075 O O . ILE B 1 49 ? 23.328 -18.828 12.695 1 82.94 49 ILE B O 1
ATOM 3079 N N . ALA B 1 50 ? 23.359 -16.594 12.633 1 87.19 50 ALA B N 1
ATOM 3080 C CA . ALA B 1 50 ? 23.781 -16.547 11.234 1 87.19 50 ALA B CA 1
ATOM 3081 C C . ALA B 1 50 ? 25.156 -17.172 11.055 1 87.19 50 ALA B C 1
ATOM 3083 O O . ALA B 1 50 ? 25.375 -17.953 10.117 1 87.19 50 ALA B O 1
ATOM 3084 N N . LEU B 1 51 ? 26.031 -16.875 11.992 1 85.88 51 LEU B N 1
ATOM 3085 C CA . LEU B 1 51 ? 27.391 -17.406 11.906 1 85.88 51 LEU B CA 1
ATOM 3086 C C . LEU B 1 51 ? 27.391 -18.906 12.133 1 85.88 51 LEU B C 1
ATOM 3088 O O . LEU B 1 51 ? 28.188 -19.625 11.516 1 85.88 51 LEU B O 1
ATOM 3092 N N . GLU B 1 52 ? 26.531 -19.406 12.938 1 84.06 52 GLU B N 1
ATOM 3093 C CA . GLU B 1 52 ? 26.438 -20.844 13.18 1 84.06 52 GLU B CA 1
ATOM 3094 C C . GLU B 1 52 ? 25.828 -21.562 11.977 1 84.06 52 GLU B C 1
ATOM 3096 O O . GLU B 1 52 ? 26.281 -22.656 11.625 1 84.06 52 GLU B O 1
ATOM 3101 N N . GLN B 1 53 ? 24.844 -20.969 11.406 1 84.31 53 GLN B N 1
ATOM 3102 C CA . GLN B 1 53 ? 24.203 -21.578 10.25 1 84.31 53 GLN B CA 1
ATOM 3103 C C . GLN B 1 53 ? 25.156 -21.672 9.07 1 84.31 53 GLN B C 1
ATOM 3105 O O . GLN B 1 53 ? 25.141 -22.641 8.305 1 84.31 53 GLN B O 1
ATOM 3110 N N . ASP B 1 54 ? 25.969 -20.672 8.977 1 87.31 54 ASP B N 1
ATOM 3111 C CA . ASP B 1 54 ? 26.938 -20.688 7.887 1 87.31 54 ASP B CA 1
ATOM 3112 C C . ASP B 1 54 ? 28.188 -21.484 8.258 1 87.31 54 ASP B C 1
ATOM 3114 O O . ASP B 1 54 ? 29.094 -21.641 7.438 1 87.31 54 ASP B O 1
ATOM 3118 N N . GLY B 1 55 ? 28.281 -22.016 9.453 1 82.19 55 GLY B N 1
ATOM 3119 C CA . GLY B 1 55 ? 29.312 -22.938 9.867 1 82.19 55 GLY B CA 1
ATOM 3120 C C . GLY B 1 55 ? 30.578 -22.25 10.336 1 82.19 55 GLY B C 1
ATOM 3121 O O . GLY B 1 55 ? 31.641 -22.859 10.422 1 82.19 55 GLY B O 1
ATOM 3122 N N . TYR B 1 56 ? 30.531 -20.984 10.617 1 81.5 56 TYR B N 1
ATOM 3123 C CA . TYR B 1 56 ? 31.719 -20.266 11.078 1 81.5 56 TYR B CA 1
ATOM 3124 C C . TYR B 1 56 ? 31.969 -20.516 12.562 1 81.5 56 TYR B C 1
ATOM 3126 O O . TYR B 1 56 ? 33.094 -20.469 13.023 1 81.5 56 TYR B O 1
ATOM 3134 N N . ILE B 1 57 ? 30.812 -20.641 13.234 1 77.12 57 ILE B N 1
ATOM 3135 C CA . ILE B 1 57 ? 30.906 -20.969 14.656 1 77.12 57 ILE B CA 1
ATOM 3136 C C . ILE B 1 57 ? 30.109 -22.234 14.945 1 77.12 57 ILE B C 1
ATOM 3138 O O . ILE B 1 57 ? 29.203 -22.594 14.188 1 77.12 57 ILE B O 1
ATOM 3142 N N . GLN B 1 58 ? 30.578 -23.062 15.883 1 75.5 58 GLN B N 1
ATOM 3143 C CA . GLN B 1 58 ? 29.891 -24.297 16.219 1 75.5 58 GLN B CA 1
ATOM 3144 C C . GLN B 1 58 ? 29.547 -24.344 17.719 1 75.5 58 GLN B C 1
ATOM 3146 O O . GLN B 1 58 ? 30.297 -23.812 18.547 1 75.5 58 GLN B O 1
ATOM 3151 N N . GLY B 1 59 ? 28.266 -24.859 17.953 1 63.59 59 GLY B N 1
ATOM 3152 C CA . GLY B 1 59 ? 27.969 -25.281 19.312 1 63.59 59 GLY B CA 1
ATOM 3153 C C . GLY B 1 59 ? 27.219 -24.234 20.109 1 63.59 59 GLY B C 1
ATOM 3154 O O . GLY B 1 59 ? 26.938 -24.438 21.297 1 63.59 59 GLY B O 1
ATOM 3155 N N . TYR B 1 60 ? 26.953 -23.047 19.672 1 60.12 60 TYR B N 1
ATOM 3156 C CA . TYR B 1 60 ? 26.391 -22.031 20.562 1 60.12 60 TYR B CA 1
ATOM 3157 C C . TYR B 1 60 ? 24.859 -22.109 20.578 1 60.12 60 TYR B C 1
ATOM 3159 O O . TYR B 1 60 ? 24.25 -22 21.641 1 60.12 60 TYR B O 1
ATOM 3167 N N . MET B 1 61 ? 24.281 -22.234 19.5 1 58.81 61 MET B N 1
ATOM 3168 C CA . MET B 1 61 ? 22.812 -22.156 19.453 1 58.81 61 MET B CA 1
ATOM 3169 C C . MET B 1 61 ? 22.219 -23.438 18.875 1 58.81 61 MET B C 1
ATOM 3171 O O . MET B 1 61 ? 21.156 -23.406 18.25 1 58.81 61 MET B O 1
ATOM 3175 N N . ASP B 1 62 ? 22.891 -24.5 19.078 1 57.41 62 ASP B N 1
ATOM 3176 C CA . ASP B 1 62 ? 22.469 -25.781 18.531 1 57.41 62 ASP B CA 1
ATOM 3177 C C . ASP B 1 62 ? 21.047 -26.125 18.984 1 57.41 62 ASP B C 1
ATOM 3179 O O . ASP B 1 62 ? 20.25 -26.625 18.203 1 57.41 62 ASP B O 1
ATOM 3183 N N . PHE B 1 63 ? 20.828 -25.859 20.219 1 52.88 63 PHE B N 1
ATOM 3184 C CA . PHE B 1 63 ? 19.516 -26.188 20.75 1 52.88 63 PHE B CA 1
ATOM 3185 C C . PHE B 1 63 ? 18.438 -25.344 20.094 1 52.88 63 PHE B C 1
ATOM 3187 O O . PHE B 1 63 ? 17.359 -25.844 19.781 1 52.88 63 PHE B O 1
ATOM 3194 N N . TYR B 1 64 ? 18.719 -24.109 19.906 1 52.56 64 TYR B N 1
ATOM 3195 C CA . TYR B 1 64 ? 17.766 -23.203 19.281 1 52.56 64 TYR B CA 1
ATOM 3196 C C . TYR B 1 64 ? 17.547 -23.531 17.812 1 52.56 64 TYR B C 1
ATOM 3198 O O . TYR B 1 64 ? 16.422 -23.469 17.312 1 52.56 64 TYR B O 1
ATOM 3206 N N . LEU B 1 65 ? 18.578 -23.938 17.219 1 55.03 65 LEU B N 1
ATOM 3207 C CA . LEU B 1 65 ? 18.531 -24.234 15.797 1 55.03 65 LEU B CA 1
ATOM 3208 C C . LEU B 1 65 ? 17.875 -25.594 15.547 1 55.03 65 LEU B C 1
ATOM 3210 O O . LEU B 1 65 ? 17.234 -25.797 14.516 1 55.03 65 LEU B O 1
ATOM 3214 N N . GLN B 1 66 ? 18.203 -26.531 16.391 1 53.44 66 GLN B N 1
ATOM 3215 C CA . GLN B 1 66 ? 17.625 -27.859 16.234 1 53.44 66 GLN B CA 1
ATOM 3216 C C . GLN B 1 66 ? 16.125 -27.844 16.5 1 53.44 66 GLN B C 1
ATOM 3218 O O . GLN B 1 66 ? 15.352 -28.516 15.812 1 53.44 66 GLN B O 1
ATOM 3223 N N . GLU B 1 67 ? 15.828 -27.266 17.547 1 51.31 67 GLU B N 1
ATOM 3224 C CA . GLU B 1 67 ? 14.414 -27.203 17.891 1 51.31 67 GLU B CA 1
ATOM 3225 C C . GLU B 1 67 ? 13.734 -26.016 17.234 1 51.31 67 GLU B C 1
ATOM 3227 O O . GLU B 1 67 ? 12.5 -25.953 17.156 1 51.31 67 GLU B O 1
ATOM 3232 N N . GLY B 1 68 ? 14.625 -25.156 16.734 1 54.5 68 GLY B N 1
ATOM 3233 C CA . GLY B 1 68 ? 14.094 -23.875 16.328 1 54.5 68 GLY B CA 1
ATOM 3234 C C . GLY B 1 68 ? 13.422 -23.922 14.961 1 54.5 68 GLY B C 1
ATOM 3235 O O . GLY B 1 68 ? 13.25 -25 14.383 1 54.5 68 GLY B O 1
ATOM 3236 N N . GLU B 1 69 ? 12.969 -22.688 14.391 1 65.06 69 GLU B N 1
ATOM 3237 C CA . GLU B 1 69 ? 12.086 -22.375 13.273 1 65.06 69 GLU B CA 1
ATOM 3238 C C . GLU B 1 69 ? 12.797 -22.578 11.938 1 65.06 69 GLU B C 1
ATOM 3240 O O . GLU B 1 69 ? 13.82 -21.953 11.672 1 65.06 69 GLU B O 1
ATOM 3245 N N . PRO B 1 70 ? 12.523 -23.719 11.234 1 70.31 70 PRO B N 1
ATOM 3246 C CA . PRO B 1 70 ? 13.148 -24.062 9.961 1 70.31 70 PRO B CA 1
ATOM 3247 C C . PRO B 1 70 ? 13.273 -22.859 9.023 1 70.31 70 PRO B C 1
ATOM 3249 O O . PRO B 1 70 ? 14.109 -22.875 8.117 1 70.31 70 PRO B O 1
ATOM 3252 N N . TYR B 1 71 ? 12.539 -21.906 9.234 1 73.88 71 TYR B N 1
ATOM 3253 C CA . TYR B 1 71 ? 12.586 -20.766 8.312 1 73.88 71 TYR B CA 1
ATOM 3254 C C . TYR B 1 71 ? 13.859 -19.953 8.516 1 73.88 71 TYR B C 1
ATOM 3256 O O . TYR B 1 71 ? 14.281 -19.219 7.621 1 73.88 71 TYR B O 1
ATOM 3264 N N . LEU B 1 72 ? 14.57 -20.188 9.656 1 72.44 72 LEU B N 1
ATOM 3265 C CA . LEU B 1 72 ? 15.797 -19.453 9.938 1 72.44 72 LEU B CA 1
ATOM 3266 C C . LEU B 1 72 ? 16.984 -20.094 9.219 1 72.44 72 LEU B C 1
ATOM 3268 O O . LEU B 1 72 ? 18.047 -19.484 9.078 1 72.44 72 LEU B O 1
ATOM 3272 N N . HIS B 1 73 ? 16.734 -21.281 8.703 1 80.94 73 HIS B N 1
ATOM 3273 C CA . HIS B 1 73 ? 17.797 -21.984 7.996 1 80.94 73 HIS B CA 1
ATOM 3274 C C . HIS B 1 73 ? 17.812 -21.625 6.516 1 80.94 73 HIS B C 1
ATOM 3276 O O . HIS B 1 73 ? 18.75 -21.953 5.797 1 80.94 73 HIS B O 1
ATOM 3282 N N . THR B 1 74 ? 16.844 -20.859 6.199 1 87.31 74 THR B N 1
ATOM 3283 C CA . THR B 1 74 ? 16.797 -20.453 4.801 1 87.31 74 THR B CA 1
ATOM 3284 C C . THR B 1 74 ? 17.828 -19.359 4.527 1 87.31 74 THR B C 1
ATOM 3286 O O . THR B 1 74 ? 18.266 -18.656 5.445 1 87.31 74 THR B O 1
ATOM 3289 N N . ALA B 1 75 ? 18.297 -19.328 3.285 1 92.12 75 ALA B N 1
ATOM 3290 C CA . ALA B 1 75 ? 19.266 -18.297 2.896 1 92.12 75 ALA B CA 1
ATOM 3291 C C . ALA B 1 75 ? 18.75 -16.906 3.221 1 92.12 75 ALA B C 1
ATOM 3293 O O . ALA B 1 75 ? 19.5 -16.047 3.693 1 92.12 75 ALA B O 1
ATOM 3294 N N . TYR B 1 76 ? 17.516 -16.672 2.938 1 91.69 76 TYR B N 1
ATOM 3295 C CA . TYR B 1 76 ? 16.922 -15.375 3.232 1 91.69 76 TYR B CA 1
ATOM 3296 C C . TYR B 1 76 ? 16.938 -15.086 4.73 1 91.69 76 TYR B C 1
ATOM 3298 O O . TYR B 1 76 ? 17.281 -13.984 5.152 1 91.69 76 TYR B O 1
ATOM 3306 N N . GLY B 1 77 ? 16.609 -16.062 5.535 1 89.38 77 GLY B N 1
ATOM 3307 C CA . GLY B 1 77 ? 16.641 -15.914 6.98 1 89.38 77 GLY B CA 1
ATOM 3308 C C . GLY B 1 77 ? 18.031 -15.617 7.516 1 89.38 77 GLY B C 1
ATOM 3309 O O . GLY B 1 77 ? 18.188 -14.781 8.406 1 89.38 77 GLY B O 1
ATOM 3310 N N . ILE B 1 78 ? 18.984 -16.25 6.965 1 90.5 78 ILE B N 1
ATOM 3311 C CA . ILE B 1 78 ? 20.359 -16.031 7.375 1 90.5 78 ILE B CA 1
ATOM 3312 C C . ILE B 1 78 ? 20.781 -14.602 7.035 1 90.5 78 ILE B C 1
ATOM 3314 O O . ILE B 1 78 ? 21.422 -13.93 7.852 1 90.5 78 ILE B O 1
ATOM 3318 N N . MET B 1 79 ? 20.406 -14.172 5.883 1 94.38 79 MET B N 1
ATOM 3319 C CA . MET B 1 79 ? 20.797 -12.836 5.449 1 94.38 79 MET B CA 1
ATOM 3320 C C . MET B 1 79 ? 20.141 -11.758 6.309 1 94.38 79 MET B C 1
ATOM 3322 O O . MET B 1 79 ? 20.75 -10.727 6.598 1 94.38 79 MET B O 1
ATOM 3326 N N . ILE B 1 80 ? 18.859 -11.961 6.68 1 93.25 80 ILE B N 1
ATOM 3327 C CA . ILE B 1 80 ? 18.172 -11.008 7.551 1 93.25 80 ILE B CA 1
ATOM 3328 C C . ILE B 1 80 ? 18.859 -10.977 8.914 1 93.25 80 ILE B C 1
ATOM 3330 O O . ILE B 1 80 ? 18.953 -9.914 9.539 1 93.25 80 ILE B O 1
ATOM 3334 N N . CYS B 1 81 ? 19.344 -12.094 9.328 1 89.81 81 CYS B N 1
ATOM 3335 C CA . CYS B 1 81 ? 20.062 -12.164 10.594 1 89.81 81 CYS B CA 1
ATOM 3336 C C . CYS B 1 81 ? 21.391 -11.414 10.508 1 89.81 81 CYS B C 1
ATOM 3338 O O . CYS B 1 81 ? 21.797 -10.742 11.461 1 89.81 81 CYS B O 1
ATOM 3340 N N . TYR B 1 82 ? 22.047 -11.586 9.398 1 92.12 82 TYR B N 1
ATOM 3341 C CA . TYR B 1 82 ? 23.266 -10.828 9.203 1 92.12 82 TYR B CA 1
ATOM 3342 C C . TYR B 1 82 ? 23 -9.328 9.227 1 92.12 82 TYR B C 1
ATOM 3344 O O . TYR B 1 82 ? 23.734 -8.562 9.836 1 92.12 82 TYR B O 1
ATOM 3352 N N . TRP B 1 83 ? 21.938 -8.906 8.523 1 95.88 83 TRP B N 1
ATOM 3353 C CA . TRP B 1 83 ? 21.578 -7.492 8.5 1 95.88 83 TRP B CA 1
ATOM 3354 C C . TRP B 1 83 ? 21.25 -6.988 9.906 1 95.88 83 TRP B C 1
ATOM 3356 O O . TRP B 1 83 ? 21.703 -5.914 10.305 1 95.88 83 TRP B O 1
ATOM 3366 N N . ASP B 1 84 ? 20.531 -7.723 10.625 1 93.19 84 ASP B N 1
ATOM 3367 C CA . ASP B 1 84 ? 20.172 -7.336 11.992 1 93.19 84 ASP B CA 1
ATOM 3368 C C . ASP B 1 84 ? 21.406 -7.312 12.891 1 93.19 84 ASP B C 1
ATOM 3370 O O . ASP B 1 84 ? 21.594 -6.383 13.68 1 93.19 84 ASP B O 1
ATOM 3374 N N . GLY B 1 85 ? 22.25 -8.234 12.703 1 90.88 85 GLY B N 1
ATOM 3375 C CA . GLY B 1 85 ? 23.406 -8.391 13.57 1 90.88 85 GLY B CA 1
ATOM 3376 C C . GLY B 1 85 ? 24.5 -7.363 13.297 1 90.88 85 GLY B C 1
ATOM 3377 O O . GLY B 1 85 ? 25.312 -7.078 14.172 1 90.88 85 GLY B O 1
ATOM 3378 N N . ILE B 1 86 ? 24.453 -6.82 12.148 1 93.38 86 ILE B N 1
ATOM 3379 C CA . ILE B 1 86 ? 25.531 -5.898 11.82 1 93.38 86 ILE B CA 1
ATOM 3380 C C . ILE B 1 86 ? 24.984 -4.484 11.688 1 93.38 86 ILE B C 1
ATOM 3382 O O . ILE B 1 86 ? 25.312 -3.604 12.492 1 93.38 86 ILE B O 1
ATOM 3386 N N . ILE B 1 87 ? 24.094 -4.379 10.75 1 95.19 87 ILE B N 1
ATOM 3387 C CA . ILE B 1 87 ? 23.641 -3.029 10.43 1 95.19 87 ILE B CA 1
ATOM 3388 C C . ILE B 1 87 ? 22.719 -2.521 11.531 1 95.19 87 ILE B C 1
ATOM 3390 O O . ILE B 1 87 ? 22.922 -1.437 12.078 1 95.19 87 ILE B O 1
ATOM 3394 N N . HIS B 1 88 ? 21.703 -3.295 11.859 1 95.5 88 HIS B N 1
ATOM 3395 C CA . HIS B 1 88 ? 20.812 -2.861 12.93 1 95.5 88 HIS B CA 1
ATOM 3396 C C . HIS B 1 88 ? 21.562 -2.688 14.242 1 95.5 88 HIS B C 1
ATOM 3398 O O . HIS B 1 88 ? 21.297 -1.76 15.008 1 95.5 88 HIS B O 1
ATOM 3404 N N . TYR B 1 89 ? 22.5 -3.553 14.492 1 91.12 89 TYR B N 1
ATOM 3405 C CA . TYR B 1 89 ? 23.312 -3.447 15.703 1 91.12 89 TYR B CA 1
ATOM 3406 C C . TYR B 1 89 ? 24.031 -2.107 15.758 1 91.12 89 TYR B C 1
ATOM 3408 O O . TYR B 1 89 ? 23.969 -1.402 16.766 1 91.12 89 TYR B O 1
ATOM 3416 N N . LEU B 1 90 ? 24.672 -1.785 14.695 1 93.06 90 LEU B N 1
ATOM 3417 C CA . LEU B 1 90 ? 25.406 -0.525 14.625 1 93.06 90 LEU B CA 1
ATOM 3418 C C . LEU B 1 90 ? 24.453 0.663 14.758 1 93.06 90 LEU B C 1
ATOM 3420 O O . LEU B 1 90 ? 24.797 1.659 15.406 1 93.06 90 LEU B O 1
ATOM 3424 N N . LEU B 1 91 ? 23.281 0.549 14.148 1 95.88 91 LEU B N 1
ATOM 3425 C CA . LEU B 1 91 ? 22.297 1.617 14.258 1 95.88 91 LEU B CA 1
ATOM 3426 C C . LEU B 1 91 ? 21.828 1.772 15.695 1 95.88 91 LEU B C 1
ATOM 3428 O O . LEU B 1 91 ? 21.672 2.893 16.188 1 95.88 91 LEU B O 1
ATOM 3432 N N . TYR B 1 92 ? 21.625 0.631 16.375 1 93.12 92 TYR B N 1
ATOM 3433 C CA . TYR B 1 92 ? 21.203 0.685 17.766 1 93.12 92 TYR B CA 1
ATOM 3434 C C . TYR B 1 92 ? 22.266 1.355 18.641 1 93.12 92 TYR B C 1
ATOM 3436 O O . TYR B 1 92 ? 21.953 2.219 19.453 1 93.12 92 TYR B O 1
ATOM 3444 N N . LEU B 1 93 ? 23.5 1.012 18.438 1 91 93 LEU B N 1
ATOM 3445 C CA . LEU B 1 93 ? 24.578 1.598 19.219 1 91 93 LEU B CA 1
ATOM 3446 C C . LEU B 1 93 ? 24.688 3.096 18.953 1 91 93 LEU B C 1
ATOM 3448 O O . LEU B 1 93 ? 24.875 3.883 19.891 1 91 93 LEU B O 1
ATOM 3452 N N . ALA B 1 94 ? 24.547 3.473 17.734 1 93.69 94 ALA B N 1
ATOM 3453 C CA . ALA B 1 94 ? 24.625 4.883 17.359 1 93.69 94 ALA B CA 1
ATOM 3454 C C . ALA B 1 94 ? 23.469 5.68 17.969 1 93.69 94 ALA B C 1
ATOM 3456 O O . ALA B 1 94 ? 23.672 6.797 18.453 1 93.69 94 ALA B O 1
ATOM 3457 N N . MET B 1 95 ? 22.297 5.129 17.938 1 94.19 95 MET B N 1
ATOM 3458 C CA . MET B 1 95 ? 21.141 5.828 18.469 1 94.19 95 MET B CA 1
ATOM 3459 C C . MET B 1 95 ? 21.219 5.934 20 1 94.19 95 MET B C 1
ATOM 3461 O O . MET B 1 95 ? 20.891 6.973 20.562 1 94.19 95 MET B O 1
ATOM 3465 N N . VAL B 1 96 ? 21.672 4.859 20.641 1 89 96 VAL B N 1
ATOM 3466 C CA . VAL B 1 96 ? 21.844 4.883 22.094 1 89 96 VAL B CA 1
ATOM 3467 C C . VAL B 1 96 ? 22.891 5.918 22.469 1 89 96 VAL B C 1
ATOM 3469 O O . VAL B 1 96 ? 22.719 6.68 23.422 1 89 96 VAL B O 1
ATOM 3472 N N . ALA B 1 97 ? 23.953 5.965 21.734 1 89.88 97 ALA B N 1
ATOM 3473 C CA . ALA B 1 97 ? 25 6.953 21.984 1 89.88 97 ALA B CA 1
ATOM 3474 C C . ALA B 1 97 ? 24.484 8.367 21.766 1 89.88 97 ALA B C 1
ATOM 3476 O O . ALA B 1 97 ? 24.797 9.281 22.531 1 89.88 97 ALA B O 1
ATOM 3477 N N . ALA B 1 98 ? 23.672 8.531 20.734 1 91.62 98 ALA B N 1
ATOM 3478 C CA . ALA B 1 98 ? 23.109 9.844 20.453 1 91.62 98 ALA B CA 1
ATOM 3479 C C . ALA B 1 98 ? 22.156 10.289 21.562 1 91.62 98 ALA B C 1
ATOM 3481 O O . ALA B 1 98 ? 22.156 11.453 21.953 1 91.62 98 ALA B O 1
ATOM 3482 N N . ILE B 1 99 ? 21.375 9.422 22.047 1 89.38 99 ILE B N 1
ATOM 3483 C CA . ILE B 1 99 ? 20.453 9.734 23.141 1 89.38 99 ILE B CA 1
ATOM 3484 C C . ILE B 1 99 ? 21.234 10.109 24.391 1 89.38 99 ILE B C 1
ATOM 3486 O O . ILE B 1 99 ? 20.875 11.062 25.094 1 89.38 99 ILE B O 1
ATOM 3490 N N . ASP B 1 100 ? 22.312 9.43 24.641 1 84.69 100 ASP B N 1
ATOM 3491 C CA . ASP B 1 100 ? 23.156 9.703 25.812 1 84.69 100 ASP B CA 1
ATOM 3492 C C . ASP B 1 100 ? 23.812 11.078 25.703 1 84.69 100 ASP B C 1
ATOM 3494 O O . ASP B 1 100 ? 23.969 11.766 26.719 1 84.69 100 ASP B O 1
ATOM 3498 N N . GLN B 1 101 ? 24.078 11.461 24.531 1 89.38 101 GLN B N 1
ATOM 3499 C CA . GLN B 1 101 ? 24.734 12.75 24.312 1 89.38 101 GLN B CA 1
ATOM 3500 C C . GLN B 1 101 ? 23.703 13.852 24.078 1 89.38 101 GLN B C 1
ATOM 3502 O O . GLN B 1 101 ? 24.047 14.977 23.734 1 89.38 101 GLN B O 1
ATOM 3507 N N . ARG B 1 102 ? 22.438 13.539 24.062 1 87.06 102 ARG B N 1
ATOM 3508 C CA . ARG B 1 102 ? 21.328 14.484 23.875 1 87.06 102 ARG B CA 1
ATOM 3509 C C . ARG B 1 102 ? 21.359 15.094 22.484 1 87.06 102 ARG B C 1
ATOM 3511 O O . ARG B 1 102 ? 21.172 16.297 22.312 1 87.06 102 ARG B O 1
ATOM 3518 N N . LYS B 1 103 ? 21.844 14.234 21.609 1 87.5 103 LYS B N 1
ATOM 3519 C CA . LYS B 1 103 ? 21.812 14.625 20.203 1 87.5 103 LYS B CA 1
ATOM 3520 C C . LYS B 1 103 ? 20.594 14.055 19.5 1 87.5 103 LYS B C 1
ATOM 3522 O O . LYS B 1 103 ? 19.984 13.086 19.969 1 87.5 103 LYS B O 1
ATOM 3527 N N . SER B 1 104 ? 20.312 14.719 18.406 1 89.88 104 SER B N 1
ATOM 3528 C CA . SER B 1 104 ? 19.156 14.242 17.656 1 89.88 104 SER B CA 1
ATOM 3529 C C . SER B 1 104 ? 19.484 12.938 16.922 1 89.88 104 SER B C 1
ATOM 3531 O O . SER B 1 104 ? 20.547 12.797 16.344 1 89.88 104 SER B O 1
ATOM 3533 N N . TYR B 1 105 ? 18.672 11.914 17.031 1 91.94 105 TYR B N 1
ATOM 3534 C CA . TYR B 1 105 ? 18.812 10.633 16.359 1 91.94 105 TYR B CA 1
ATOM 3535 C C . TYR B 1 105 ? 17.641 10.375 15.414 1 91.94 105 TYR B C 1
ATOM 3537 O O . TYR B 1 105 ? 17.359 9.227 15.078 1 91.94 105 TYR B O 1
ATOM 3545 N N . ARG B 1 106 ? 16.984 11.375 14.984 1 92.94 106 ARG B N 1
ATOM 3546 C CA . ARG B 1 106 ? 15.773 11.266 14.172 1 92.94 106 ARG B CA 1
ATOM 3547 C C . ARG B 1 106 ? 16.078 10.625 12.82 1 92.94 106 ARG B C 1
ATOM 3549 O O . ARG B 1 106 ? 15.383 9.719 12.383 1 92.94 106 ARG B O 1
ATOM 3556 N N . SER B 1 107 ? 17.156 11.078 12.203 1 93.5 107 SER B N 1
ATOM 3557 C CA . SER B 1 107 ? 17.5 10.562 10.883 1 93.5 107 SER B CA 1
ATOM 3558 C C . SER B 1 107 ? 17.875 9.086 10.945 1 93.5 107 SER B C 1
ATOM 3560 O O . SER B 1 107 ? 17.438 8.289 10.117 1 93.5 107 SER B O 1
ATOM 3562 N N . LEU B 1 108 ? 18.625 8.773 11.945 1 94.88 108 LEU B N 1
ATOM 3563 C CA . LEU B 1 108 ? 19.016 7.379 12.117 1 94.88 108 LEU B CA 1
ATOM 3564 C C . LEU B 1 108 ? 17.812 6.512 12.469 1 94.88 108 LEU B C 1
ATOM 3566 O O . LEU B 1 108 ? 17.703 5.379 12 1 94.88 108 LEU B O 1
ATOM 3570 N N . GLY B 1 109 ? 17 7.07 13.234 1 95.75 109 GLY B N 1
ATOM 3571 C CA . GLY B 1 109 ? 15.805 6.344 13.641 1 95.75 109 GLY B CA 1
ATOM 3572 C C . GLY B 1 109 ? 14.852 6.074 12.492 1 95.75 109 GLY B C 1
ATOM 3573 O O . GLY B 1 109 ? 14.266 4.992 12.398 1 95.75 109 GLY B O 1
ATOM 3574 N N . LEU B 1 110 ? 14.695 7.035 11.625 1 96.44 110 LEU B N 1
ATOM 3575 C CA . LEU B 1 110 ? 13.82 6.852 10.477 1 96.44 110 LEU B CA 1
ATOM 3576 C C . LEU B 1 110 ? 14.391 5.816 9.516 1 96.44 110 LEU B C 1
ATOM 3578 O O . LEU B 1 110 ? 13.648 5.008 8.953 1 96.44 110 LEU B O 1
ATOM 3582 N N . TYR B 1 111 ? 15.688 5.855 9.344 1 97.44 111 TYR B N 1
ATOM 3583 C CA . TYR B 1 111 ? 16.359 4.844 8.531 1 97.44 111 TYR B CA 1
ATOM 3584 C C . TYR B 1 111 ? 16.156 3.455 9.125 1 97.44 111 TYR B C 1
ATOM 3586 O O . TYR B 1 111 ? 15.844 2.504 8.406 1 97.44 111 TYR B O 1
ATOM 3594 N N . TRP B 1 112 ? 16.328 3.336 10.406 1 97.06 112 TRP B N 1
ATOM 3595 C CA . TRP B 1 112 ? 16.125 2.082 11.125 1 97.06 112 TRP B CA 1
ATOM 3596 C C . TRP B 1 112 ? 14.68 1.609 11 1 97.06 112 TRP B C 1
ATOM 3598 O O . TRP B 1 112 ? 14.422 0.424 10.766 1 97.06 112 TRP B O 1
ATOM 3608 N N . LEU B 1 113 ? 13.75 2.52 11.109 1 96.25 113 LEU B N 1
ATOM 3609 C CA . LEU B 1 113 ? 12.336 2.189 11.031 1 96.25 113 LEU B CA 1
ATOM 3610 C C . LEU B 1 113 ? 12 1.548 9.688 1 96.25 113 LEU B C 1
ATOM 3612 O O . LEU B 1 113 ? 11.32 0.519 9.641 1 96.25 113 LEU B O 1
ATOM 3616 N N . GLY B 1 114 ? 12.469 2.146 8.641 1 96.88 114 GLY B N 1
ATOM 3617 C CA . GLY B 1 114 ? 12.234 1.571 7.32 1 96.88 114 GLY B CA 1
ATOM 3618 C C . GLY B 1 114 ? 12.828 0.183 7.164 1 96.88 114 GLY B C 1
ATOM 3619 O O . GLY B 1 114 ? 12.188 -0.71 6.605 1 96.88 114 GLY B O 1
ATOM 3620 N N . SER B 1 115 ? 13.977 0.019 7.664 1 96.88 115 SER B N 1
ATOM 3621 C CA . SER B 1 115 ? 14.68 -1.252 7.539 1 96.88 115 SER B CA 1
ATOM 3622 C C . SER B 1 115 ? 13.977 -2.355 8.312 1 96.88 115 SER B C 1
ATOM 3624 O O . SER B 1 115 ? 13.727 -3.439 7.781 1 96.88 115 SER B O 1
ATOM 3626 N N . ILE B 1 116 ? 13.594 -2.084 9.484 1 93.94 116 ILE B N 1
ATOM 3627 C CA . ILE B 1 116 ? 12.992 -3.107 10.328 1 93.94 116 ILE B CA 1
ATOM 3628 C C . ILE B 1 116 ? 11.578 -3.424 9.836 1 93.94 116 ILE B C 1
ATOM 3630 O O . ILE B 1 116 ? 11.156 -4.582 9.859 1 93.94 116 ILE B O 1
ATOM 3634 N N . MET B 1 117 ? 10.875 -2.439 9.398 1 93.31 117 MET B N 1
ATOM 3635 C CA . MET B 1 117 ? 9.523 -2.66 8.891 1 93.31 117 MET B CA 1
ATOM 3636 C C . MET B 1 117 ? 9.547 -3.523 7.637 1 93.31 117 MET B C 1
ATOM 3638 O O . MET B 1 117 ? 8.711 -4.422 7.48 1 93.31 117 MET B O 1
ATOM 3642 N N . MET B 1 118 ? 10.484 -3.252 6.789 1 95.44 118 MET B N 1
ATOM 3643 C CA . MET B 1 118 ? 10.617 -4.051 5.574 1 95.44 118 MET B CA 1
ATOM 3644 C C . MET B 1 118 ? 10.922 -5.508 5.91 1 95.44 118 MET B C 1
ATOM 3646 O O . MET B 1 118 ? 10.336 -6.422 5.328 1 95.44 118 MET B O 1
ATOM 3650 N N . SER B 1 119 ? 11.758 -5.652 6.855 1 93.25 119 SER B N 1
ATOM 3651 C CA . SER B 1 119 ? 12.125 -7.004 7.258 1 93.25 119 SER B CA 1
ATOM 3652 C C . SER B 1 119 ? 10.922 -7.77 7.801 1 93.25 119 SER B C 1
ATOM 3654 O O . SER B 1 119 ? 10.703 -8.922 7.43 1 93.25 119 SER B O 1
ATOM 3656 N N . ILE B 1 120 ? 10.125 -7.137 8.531 1 89.06 120 ILE B N 1
ATOM 3657 C CA . ILE B 1 120 ? 8.984 -7.793 9.172 1 89.06 120 ILE B CA 1
ATOM 3658 C C . ILE B 1 120 ? 7.891 -8.055 8.141 1 89.06 120 ILE B C 1
ATOM 3660 O O . ILE B 1 120 ? 7.336 -9.156 8.078 1 89.06 120 ILE B O 1
ATOM 3664 N N . ILE B 1 121 ? 7.641 -7.117 7.285 1 90.88 121 ILE B N 1
ATOM 3665 C CA . ILE B 1 121 ? 6.535 -7.191 6.336 1 90.88 121 ILE B CA 1
ATOM 3666 C C . ILE B 1 121 ? 6.824 -8.266 5.289 1 90.88 121 ILE B C 1
ATOM 3668 O O . ILE B 1 121 ? 5.902 -8.891 4.766 1 90.88 121 ILE B O 1
ATOM 3672 N N . VAL B 1 122 ? 8.062 -8.484 5.043 1 93.25 122 VAL B N 1
ATOM 3673 C CA . VAL B 1 122 ? 8.406 -9.508 4.059 1 93.25 122 VAL B CA 1
ATOM 3674 C C . VAL B 1 122 ? 8.539 -10.867 4.746 1 93.25 122 VAL B C 1
ATOM 3676 O O . VAL B 1 122 ? 8.055 -11.875 4.227 1 93.25 122 VAL B O 1
ATOM 3679 N N . PHE B 1 123 ? 9.078 -10.859 5.902 1 89.69 123 PHE B N 1
ATOM 3680 C CA . PHE B 1 123 ? 9.391 -12.109 6.586 1 89.69 123 PHE B CA 1
ATOM 3681 C C . PHE B 1 123 ? 8.125 -12.797 7.07 1 89.69 123 PHE B C 1
ATOM 3683 O O . PHE B 1 123 ? 7.973 -14.008 6.922 1 89.69 123 PHE B O 1
ATOM 3690 N N . LEU B 1 124 ? 7.195 -12.094 7.57 1 87.12 124 LEU B N 1
ATOM 3691 C CA . LEU B 1 124 ? 6.012 -12.688 8.18 1 87.12 124 LEU B CA 1
ATOM 3692 C C . LEU B 1 124 ? 5.109 -13.312 7.117 1 87.12 124 LEU B C 1
ATOM 3694 O O . LEU B 1 124 ? 4.84 -14.516 7.152 1 87.12 124 LEU B O 1
ATOM 3698 N N . PRO B 1 125 ? 4.676 -12.539 6.148 1 88.31 125 PRO B N 1
ATOM 3699 C CA . PRO B 1 125 ? 3.855 -13.172 5.113 1 88.31 125 PRO B CA 1
ATOM 3700 C C . PRO B 1 125 ? 4.629 -14.203 4.297 1 88.31 125 PRO B C 1
ATOM 3702 O O . PRO B 1 125 ? 4.051 -15.188 3.834 1 88.31 125 PRO B O 1
ATOM 3705 N N . GLY B 1 126 ? 5.898 -13.969 4.133 1 89.94 126 GLY B N 1
ATOM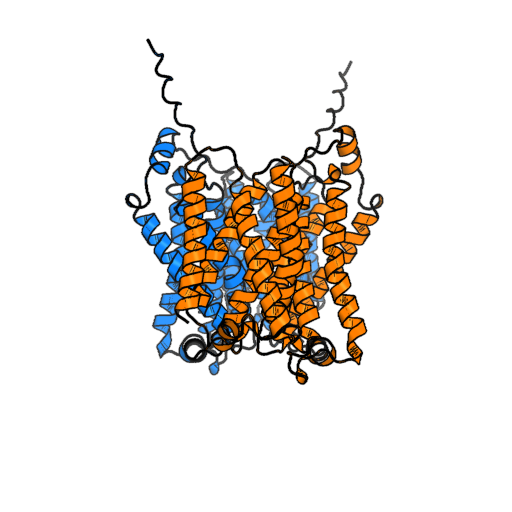 3706 C CA . GLY B 1 126 ? 6.703 -14.945 3.41 1 89.94 126 GLY B CA 1
ATOM 3707 C C . GLY B 1 126 ? 6.738 -16.297 4.082 1 89.94 126 GLY B C 1
ATOM 3708 O O . GLY B 1 126 ? 6.703 -17.328 3.406 1 89.94 126 GLY B O 1
ATOM 3709 N N . THR B 1 127 ? 6.789 -16.234 5.359 1 88 127 THR B N 1
ATOM 3710 C CA . THR B 1 127 ? 6.805 -17.484 6.109 1 88 127 THR B CA 1
ATOM 3711 C C . THR B 1 127 ? 5.441 -18.172 6.055 1 88 127 THR B C 1
ATOM 3713 O O . THR B 1 127 ? 5.352 -19.406 6.039 1 88 127 THR B O 1
ATOM 3716 N N . LEU B 1 128 ? 4.406 -17.422 5.945 1 84.31 128 LEU B N 1
ATOM 3717 C CA . LEU B 1 128 ? 3.055 -17.969 5.902 1 84.31 128 LEU B CA 1
ATOM 3718 C C . LEU B 1 128 ? 2.764 -18.594 4.543 1 84.31 128 LEU B C 1
ATOM 3720 O O . LEU B 1 128 ? 2.002 -19.562 4.453 1 84.31 128 LEU B O 1
ATOM 3724 N N . ILE B 1 129 ? 3.35 -18.062 3.527 1 89.06 129 ILE B N 1
ATOM 3725 C CA . ILE B 1 129 ? 3.068 -18.516 2.166 1 89.06 129 ILE B CA 1
ATOM 3726 C C . ILE B 1 129 ? 4.102 -19.547 1.736 1 89.06 129 ILE B C 1
ATOM 3728 O O . ILE B 1 129 ? 3.842 -20.359 0.852 1 89.06 129 ILE B O 1
ATOM 3732 N N . GLY B 1 130 ? 5.188 -19.578 2.352 1 85.31 130 GLY B N 1
ATOM 3733 C CA . GLY B 1 130 ? 6.305 -20.391 1.91 1 85.31 130 GLY B CA 1
ATOM 3734 C C . GLY B 1 130 ? 6.145 -21.859 2.258 1 85.31 130 GLY B C 1
ATOM 3735 O O . GLY B 1 130 ? 5.141 -22.25 2.857 1 85.31 130 GLY B O 1
ATOM 3736 N N . LYS B 1 131 ? 7.105 -22.594 1.809 1 83.81 131 LYS B N 1
ATOM 3737 C CA . LYS B 1 131 ? 7.098 -24.047 1.946 1 83.81 131 LYS B CA 1
ATOM 3738 C C . LYS B 1 131 ? 7.078 -24.469 3.416 1 83.81 131 LYS B C 1
ATOM 3740 O O . LYS B 1 131 ? 6.582 -25.547 3.756 1 83.81 131 LYS B O 1
ATOM 3745 N N . TYR B 1 132 ? 7.445 -23.625 4.324 1 77.25 132 TYR B N 1
ATOM 3746 C CA . TYR B 1 132 ? 7.523 -23.969 5.738 1 77.25 132 TYR B CA 1
ATOM 3747 C C . TYR B 1 132 ? 6.277 -23.516 6.484 1 77.25 132 TYR B C 1
ATOM 3749 O O . TYR B 1 132 ? 6.293 -23.375 7.711 1 77.25 132 TYR B O 1
ATOM 3757 N N . SER B 1 133 ? 5.191 -23.234 5.758 1 78.62 133 SER B N 1
ATOM 3758 C CA . SER B 1 133 ? 3.951 -22.734 6.352 1 78.62 133 SER B CA 1
ATOM 3759 C C . SER B 1 133 ? 3.355 -23.766 7.316 1 78.62 133 SER B C 1
ATOM 3761 O O . SER B 1 133 ? 2.707 -23.391 8.297 1 78.62 133 SER B O 1
ATOM 3763 N N . SER B 1 134 ? 3.596 -25.016 7.066 1 76.56 134 SER B N 1
ATOM 3764 C CA . SER B 1 134 ? 3.029 -26.078 7.906 1 76.56 134 SER B CA 1
ATOM 3765 C C . SER B 1 134 ? 3.854 -26.281 9.172 1 76.56 134 SER B C 1
ATOM 3767 O O . SER B 1 134 ? 3.381 -26.875 10.141 1 76.56 134 SER B O 1
ATOM 3769 N N . GLU B 1 135 ? 5.035 -25.703 9.172 1 75.94 135 GLU B N 1
ATOM 3770 C CA . GLU B 1 135 ? 5.922 -25.891 10.312 1 75.94 135 GLU B CA 1
ATOM 3771 C C . GLU B 1 135 ? 5.957 -24.656 11.203 1 75.94 135 GLU B C 1
ATOM 3773 O O . GLU B 1 135 ? 6.918 -24.438 11.945 1 75.94 135 GLU B O 1
ATOM 3778 N N . ILE B 1 136 ? 4.883 -23.906 11.008 1 71.81 136 ILE B N 1
ATOM 3779 C CA . ILE B 1 136 ? 4.855 -22.688 11.805 1 71.81 136 ILE B CA 1
ATOM 3780 C C . ILE B 1 136 ? 4.508 -23.016 13.25 1 71.81 136 ILE B C 1
ATOM 3782 O O . ILE B 1 136 ? 3.535 -23.719 13.516 1 71.81 136 ILE B O 1
ATOM 3786 N N . ARG B 1 137 ? 5.488 -22.562 14.094 1 67.88 137 ARG B N 1
ATOM 3787 C CA . ARG B 1 137 ? 5.285 -22.734 15.531 1 67.88 137 ARG B CA 1
ATOM 3788 C C . ARG B 1 137 ? 4.59 -21.516 16.141 1 67.88 137 ARG B C 1
ATOM 3790 O O . ARG B 1 137 ? 4.57 -20.453 15.531 1 67.88 137 ARG B O 1
ATOM 3797 N N . PRO B 1 138 ? 3.893 -21.734 17.172 1 62.53 138 PRO B N 1
ATOM 3798 C CA . PRO B 1 138 ? 3.184 -20.625 17.812 1 62.53 138 PRO B CA 1
ATOM 3799 C C . PRO B 1 138 ? 4.098 -19.438 18.125 1 62.53 138 PRO B C 1
ATOM 3801 O O . PRO B 1 138 ? 3.629 -18.312 18.234 1 62.53 138 PRO B O 1
ATOM 3804 N N . ALA B 1 139 ? 5.34 -19.719 18.219 1 59.56 139 ALA B N 1
ATOM 3805 C CA . ALA B 1 139 ? 6.289 -18.641 18.484 1 59.56 139 ALA B CA 1
ATOM 3806 C C . ALA B 1 139 ? 6.297 -17.641 17.328 1 59.56 139 ALA B C 1
ATOM 3808 O O . ALA B 1 139 ? 6.637 -16.469 17.531 1 59.56 139 ALA B O 1
ATOM 3809 N N . PHE B 1 140 ? 5.824 -18.125 16.203 1 64.94 140 PHE B N 1
ATOM 3810 C CA . PHE B 1 140 ? 5.762 -17.25 15.031 1 64.94 140 PHE B CA 1
ATOM 3811 C C . PHE B 1 140 ? 4.75 -16.125 15.25 1 64.94 140 PHE B C 1
ATOM 3813 O O . PHE B 1 140 ? 4.949 -15 14.781 1 64.94 140 PHE B O 1
ATOM 3820 N N . LEU B 1 141 ? 3.828 -16.422 16.031 1 60.19 141 LEU B N 1
ATOM 3821 C CA . LEU B 1 141 ? 2.766 -15.445 16.266 1 60.19 141 LEU B CA 1
ATOM 3822 C C . LEU B 1 141 ? 3.248 -14.312 17.172 1 60.19 141 LEU B C 1
ATOM 3824 O O . LEU B 1 141 ? 2.654 -13.227 17.188 1 60.19 141 LEU B O 1
ATOM 3828 N N . LEU B 1 142 ? 4.336 -14.609 17.797 1 56.59 142 LEU B N 1
ATOM 3829 C CA . LEU B 1 142 ? 4.902 -13.57 18.656 1 56.59 142 LEU B CA 1
ATOM 3830 C C . LEU B 1 142 ? 5.473 -12.43 17.828 1 56.59 142 LEU B C 1
ATOM 3832 O O . LEU B 1 142 ? 5.645 -11.312 18.328 1 56.59 142 LEU B O 1
ATOM 3836 N N . ASN B 1 143 ? 5.656 -12.688 16.594 1 63.62 143 ASN B N 1
ATOM 3837 C CA . ASN B 1 143 ? 6.18 -11.641 15.719 1 63.62 143 ASN B CA 1
ATOM 3838 C C . ASN B 1 143 ? 5.117 -10.586 15.406 1 63.62 143 ASN B C 1
ATOM 3840 O O . ASN B 1 143 ? 5.449 -9.453 15.047 1 63.62 143 ASN B O 1
ATOM 3844 N N . VAL B 1 144 ? 3.951 -11 15.703 1 63.5 144 VAL B N 1
ATOM 3845 C CA . VAL B 1 144 ? 2.875 -10.086 15.336 1 63.5 144 VAL B CA 1
ATOM 3846 C C . VAL B 1 144 ? 2.842 -8.906 16.297 1 63.5 144 VAL B C 1
ATOM 3848 O O . VAL B 1 144 ? 2.83 -7.746 15.883 1 63.5 144 VAL B O 1
ATOM 3851 N N . PRO B 1 145 ? 2.928 -9.195 17.516 1 63.28 145 PRO B N 1
ATOM 3852 C CA . PRO B 1 145 ? 2.986 -8.047 18.422 1 63.28 145 PRO B CA 1
ATOM 3853 C C . PRO B 1 145 ? 4.262 -7.223 18.25 1 63.28 145 PRO B C 1
ATOM 3855 O O . PRO B 1 145 ? 4.258 -6.012 18.5 1 63.28 145 PRO B O 1
ATOM 3858 N N . TYR B 1 146 ? 5.188 -7.844 17.75 1 67.62 146 TYR B N 1
ATOM 3859 C CA . TYR B 1 146 ? 6.449 -7.137 17.531 1 67.62 146 TYR B CA 1
ATOM 3860 C C . TYR B 1 146 ? 6.328 -6.148 16.375 1 67.62 146 TYR B C 1
ATOM 3862 O O . TYR B 1 146 ? 7.121 -5.207 16.281 1 67.62 146 TYR B O 1
ATOM 3870 N N . LEU B 1 147 ? 5.27 -6.363 15.734 1 77.25 147 LEU B N 1
ATOM 3871 C CA . LEU B 1 147 ? 5.008 -5.398 14.68 1 77.25 147 LEU B CA 1
ATOM 3872 C C . LEU B 1 147 ? 4.547 -4.062 15.258 1 77.25 147 LEU B C 1
ATOM 3874 O O . LEU B 1 147 ? 4.746 -3.012 14.641 1 77.25 147 LEU B O 1
ATOM 3878 N N . LEU B 1 148 ? 4.105 -4.117 16.484 1 77.75 148 LEU B N 1
ATOM 3879 C CA . LEU B 1 148 ? 3.549 -2.914 17.094 1 77.75 148 LEU B CA 1
ATOM 3880 C C . LEU B 1 148 ? 4.656 -2.02 17.641 1 77.75 148 LEU B C 1
ATOM 3882 O O . LEU B 1 148 ? 4.492 -0.799 17.703 1 77.75 148 LEU B O 1
ATOM 3886 N N . LEU B 1 149 ? 5.773 -2.623 17.906 1 81.5 149 LEU B N 1
ATOM 3887 C CA . LEU B 1 149 ? 6.867 -1.859 18.5 1 81.5 149 LEU B CA 1
ATOM 3888 C C . LEU B 1 149 ? 7.461 -0.886 17.484 1 81.5 149 LEU B C 1
ATOM 3890 O O . LEU B 1 149 ? 7.629 0.299 17.781 1 81.5 149 LEU B O 1
ATOM 3894 N N . PRO B 1 150 ? 7.688 -1.402 16.281 1 86.88 150 PRO B N 1
ATOM 3895 C CA . PRO B 1 150 ? 8.195 -0.446 15.297 1 86.88 150 PRO B CA 1
ATOM 3896 C C . PRO B 1 150 ? 7.18 0.641 14.953 1 86.88 150 PRO B C 1
ATOM 3898 O O . PRO B 1 150 ? 7.562 1.777 14.656 1 86.88 150 PRO B O 1
ATOM 3901 N N . ILE B 1 151 ? 5.977 0.316 15.055 1 87.31 151 ILE B N 1
ATOM 3902 C CA . ILE B 1 151 ? 4.941 1.309 14.781 1 87.31 151 ILE B CA 1
ATOM 3903 C C . ILE B 1 151 ? 4.93 2.363 15.883 1 87.31 151 ILE B C 1
ATOM 3905 O O . ILE B 1 151 ? 4.867 3.562 15.602 1 87.31 151 ILE B O 1
ATOM 3909 N N . TRP B 1 152 ? 5.008 1.871 17.047 1 86.88 152 TRP B N 1
ATOM 3910 C CA . TRP B 1 152 ? 5.074 2.771 18.188 1 86.88 152 TRP B CA 1
ATOM 3911 C C . TRP B 1 152 ? 6.328 3.635 18.141 1 86.88 152 TRP B C 1
ATOM 3913 O O . TRP B 1 152 ? 6.266 4.848 18.359 1 86.88 152 TRP B O 1
ATOM 3923 N N . ALA B 1 153 ? 7.414 3.021 17.859 1 89.69 153 ALA B N 1
ATOM 3924 C CA . ALA B 1 153 ? 8.672 3.754 17.734 1 89.69 153 ALA B CA 1
ATOM 3925 C C . ALA B 1 153 ? 8.609 4.77 16.594 1 89.69 153 ALA B C 1
ATOM 3927 O O . ALA B 1 153 ? 9.125 5.883 16.719 1 89.69 153 ALA B O 1
ATOM 3928 N N . GLY B 1 154 ? 7.957 4.379 15.539 1 91.5 154 GLY B N 1
ATOM 3929 C CA . GLY B 1 154 ? 7.809 5.293 14.422 1 91.5 154 GLY B CA 1
ATOM 3930 C C . GLY B 1 154 ? 6.996 6.527 14.758 1 91.5 154 GLY B C 1
ATOM 3931 O O . GLY B 1 154 ? 7.355 7.641 14.375 1 91.5 154 GLY B O 1
ATOM 3932 N N . ARG B 1 155 ? 5.953 6.328 15.492 1 87.56 155 ARG B N 1
ATOM 3933 C CA . ARG B 1 155 ? 5.133 7.461 15.906 1 87.56 155 ARG B CA 1
ATOM 3934 C C . ARG B 1 155 ? 5.926 8.438 16.766 1 87.56 155 ARG B C 1
ATOM 3936 O O . ARG B 1 155 ? 5.816 9.648 16.609 1 87.56 155 ARG B O 1
ATOM 3943 N N . ARG B 1 156 ? 6.723 7.914 17.547 1 88.44 156 ARG B N 1
ATOM 3944 C CA . ARG B 1 156 ? 7.539 8.742 18.438 1 88.44 156 ARG B CA 1
ATOM 3945 C C . ARG B 1 156 ? 8.633 9.469 17.656 1 88.44 156 ARG B C 1
ATOM 3947 O O . ARG B 1 156 ? 8.93 10.633 17.922 1 88.44 156 ARG B O 1
ATOM 3954 N N . LEU B 1 157 ? 9.172 8.766 16.75 1 91.5 157 LEU B N 1
ATOM 3955 C CA . LEU B 1 157 ? 10.242 9.344 15.945 1 91.5 157 LEU B CA 1
ATOM 3956 C C . LEU B 1 157 ? 9.711 10.477 15.062 1 91.5 157 LEU B C 1
ATOM 3958 O O . LEU B 1 157 ? 10.359 11.516 14.93 1 91.5 157 LEU B O 1
ATOM 3962 N N . PHE B 1 158 ? 8.508 10.312 14.547 1 90.44 158 PHE B N 1
ATOM 3963 C CA . PHE B 1 158 ? 7.938 11.32 13.656 1 90.44 158 PHE B CA 1
ATOM 3964 C C . PHE B 1 158 ? 7.477 12.539 14.445 1 90.44 158 PHE B C 1
ATOM 3966 O O . PHE B 1 158 ? 7.297 13.617 13.875 1 90.44 158 PHE B O 1
ATOM 3973 N N . ARG B 1 159 ? 7.293 12.375 15.711 1 86.88 159 ARG B N 1
ATOM 3974 C CA . ARG B 1 159 ? 6.852 13.477 16.562 1 86.88 159 ARG B CA 1
ATOM 3975 C C . ARG B 1 159 ? 8.039 14.312 17.031 1 86.88 159 ARG B C 1
ATOM 3977 O O . ARG B 1 159 ? 7.863 15.438 17.5 1 86.88 159 ARG B O 1
ATOM 3984 N N . GLN B 1 160 ? 9.188 13.836 16.844 1 87.06 160 GLN B N 1
ATOM 3985 C CA . GLN B 1 160 ? 10.375 14.609 17.203 1 87.06 160 GLN B CA 1
ATOM 3986 C C . GLN B 1 160 ? 10.547 15.805 16.266 1 87.06 160 GLN B C 1
ATOM 3988 O O . GLN B 1 160 ? 10.258 15.719 15.07 1 87.06 160 GLN B O 1
ATOM 3993 N N . PRO B 1 161 ? 10.898 16.922 16.844 1 83.25 161 PRO B N 1
ATOM 3994 C CA . PRO B 1 161 ? 11.07 18.125 16.016 1 83.25 161 PRO B CA 1
ATOM 3995 C C . PRO B 1 161 ? 12.141 17.938 14.945 1 83.25 161 PRO B C 1
ATOM 3997 O O . PRO B 1 161 ? 13.156 17.266 15.18 1 83.25 161 PRO B O 1
ATOM 4000 N N . LYS B 1 162 ? 11.867 18.469 13.789 1 81.12 162 LYS B N 1
ATOM 4001 C CA . LYS B 1 162 ? 12.812 18.422 12.672 1 81.12 162 LYS B CA 1
ATOM 4002 C C . LYS B 1 162 ? 13.992 19.359 12.914 1 81.12 162 LYS B C 1
ATOM 4004 O O . LYS B 1 162 ? 13.828 20.422 13.508 1 81.12 162 LYS B O 1
ATOM 4009 N N . PRO B 1 163 ? 15.117 18.781 12.648 1 70.44 163 PRO B N 1
ATOM 4010 C CA . PRO B 1 163 ? 16.266 19.688 12.828 1 70.44 163 PRO B CA 1
ATOM 4011 C C . PRO B 1 163 ? 16.172 20.938 11.961 1 70.44 163 PRO B C 1
ATOM 4013 O O . PRO B 1 163 ? 15.75 20.859 10.805 1 70.44 163 PRO B O 1
ATOM 4016 N N . LEU B 1 164 ? 16.078 22.109 12.531 1 63.38 164 LEU B N 1
ATOM 4017 C CA . LEU B 1 164 ? 15.953 23.391 11.859 1 63.38 164 LEU B CA 1
ATOM 4018 C C . LEU B 1 164 ? 17.062 23.594 10.836 1 63.38 164 LEU B C 1
ATOM 4020 O O . LEU B 1 164 ? 18.234 23.391 11.141 1 63.38 164 LEU B O 1
ATOM 4024 N N . PRO B 1 165 ? 16.594 23.656 9.508 1 63.38 165 PRO B N 1
ATOM 4025 C CA . PRO B 1 165 ? 17.656 23.969 8.562 1 63.38 165 PRO B CA 1
ATOM 4026 C C . PRO B 1 165 ? 18.281 25.344 8.797 1 63.38 165 PRO B C 1
ATOM 4028 O O . PRO B 1 165 ? 17.594 26.266 9.242 1 63.38 165 PRO B O 1
ATOM 4031 N N . CYS B 1 166 ? 19.484 25.375 8.984 1 64.81 166 CYS B N 1
ATOM 4032 C CA . CYS B 1 166 ? 20.203 26.641 9.148 1 64.81 166 CYS B CA 1
ATOM 4033 C C . CYS B 1 166 ? 20.031 27.531 7.926 1 64.81 166 CYS B C 1
ATOM 4035 O O . CYS B 1 166 ? 20.719 28.547 7.797 1 64.81 166 CYS B O 1
ATOM 4037 N N . SER B 1 167 ? 18.969 27.172 7.09 1 72.12 167 SER B N 1
ATOM 4038 C CA . SER B 1 167 ? 18.922 28 5.895 1 72.12 167 SER B CA 1
ATOM 4039 C C . SER B 1 167 ? 18 29.203 6.094 1 72.12 167 SER B C 1
ATOM 4041 O O . SER B 1 167 ? 17 29.109 6.812 1 72.12 167 SER B O 1
ATOM 4043 N N . THR B 1 168 ? 18.438 30.344 5.664 1 78.69 168 THR B N 1
ATOM 4044 C CA . THR B 1 168 ? 17.672 31.594 5.719 1 78.69 168 THR B CA 1
ATOM 4045 C C . THR B 1 168 ? 16.469 31.516 4.781 1 78.69 168 THR B C 1
ATOM 4047 O O . THR B 1 168 ? 16.469 30.75 3.82 1 78.69 168 THR B O 1
ATOM 4050 N N . ALA B 1 169 ? 15.484 32.156 5.016 1 81.69 169 ALA B N 1
ATOM 4051 C CA . ALA B 1 169 ? 14.242 32.25 4.238 1 81.69 169 ALA B CA 1
ATOM 4052 C C . ALA B 1 169 ? 14.523 32.625 2.795 1 81.69 169 ALA B C 1
ATOM 4054 O O . ALA B 1 169 ? 13.883 32.156 1.868 1 81.69 169 ALA B O 1
ATOM 4055 N N . ASP B 1 170 ? 15.492 33.438 2.641 1 82.56 170 ASP B N 1
ATOM 4056 C CA . ASP B 1 170 ? 15.836 33.906 1.301 1 82.56 170 ASP B CA 1
ATOM 4057 C C . ASP B 1 170 ? 16.453 32.781 0.468 1 82.56 170 ASP B C 1
ATOM 4059 O O . ASP B 1 170 ? 16.172 32.656 -0.724 1 82.56 170 ASP B O 1
ATOM 4063 N N . LYS B 1 171 ? 17.234 32.031 1.127 1 82.5 171 LYS B N 1
ATOM 4064 C CA . LYS B 1 171 ? 17.859 30.922 0.417 1 82.5 171 LYS B CA 1
ATOM 4065 C C . LYS B 1 171 ? 16.828 29.875 0.036 1 82.5 171 LYS B C 1
ATOM 4067 O O . LYS B 1 171 ? 16.906 29.266 -1.037 1 82.5 171 LYS B O 1
ATOM 4072 N N . VAL B 1 172 ? 15.883 29.766 0.879 1 85.56 172 VAL B N 1
ATOM 4073 C CA . VAL B 1 172 ? 14.812 28.797 0.625 1 85.56 172 VAL B CA 1
ATOM 4074 C C . VAL B 1 172 ? 13.977 29.266 -0.563 1 85.56 172 VAL B C 1
ATOM 4076 O O . VAL B 1 172 ? 13.633 28.469 -1.439 1 85.56 172 VAL B O 1
ATOM 4079 N N . ALA B 1 173 ? 13.719 30.547 -0.583 1 85.94 173 ALA B N 1
ATOM 4080 C CA . ALA B 1 173 ? 12.938 31.094 -1.683 1 85.94 173 ALA B CA 1
ATOM 4081 C C . ALA B 1 173 ? 13.688 30.969 -3.006 1 85.94 173 ALA B C 1
ATOM 4083 O O . ALA B 1 173 ? 13.086 30.672 -4.043 1 85.94 173 ALA B O 1
ATOM 4084 N N . GLU B 1 174 ? 14.922 31.203 -2.955 1 84.81 174 GLU B N 1
ATOM 4085 C CA . GLU B 1 174 ? 15.742 31.109 -4.156 1 84.81 174 GLU B CA 1
ATOM 4086 C C . GLU B 1 174 ? 15.781 29.672 -4.684 1 84.81 174 GLU B C 1
ATOM 4088 O O . GLU B 1 174 ? 15.672 29.453 -5.891 1 84.81 174 GLU B O 1
ATOM 4093 N N . GLU B 1 175 ? 15.93 28.766 -3.77 1 85.12 175 GLU B N 1
ATOM 4094 C CA . GLU B 1 175 ? 15.984 27.359 -4.16 1 85.12 175 GLU B CA 1
ATOM 4095 C C . GLU B 1 175 ? 14.641 26.891 -4.727 1 85.12 175 GLU B C 1
ATOM 4097 O O . GLU B 1 175 ? 14.602 26.094 -5.656 1 85.12 175 GLU B O 1
ATOM 4102 N N . GLN B 1 176 ? 13.57 27.406 -4.203 1 88.31 176 GLN B N 1
ATOM 4103 C CA . GLN B 1 176 ? 12.234 26.984 -4.625 1 88.31 176 GLN B CA 1
ATOM 4104 C C . GLN B 1 176 ? 11.867 27.625 -5.965 1 88.31 176 GLN B C 1
ATOM 4106 O O . GLN B 1 176 ? 10.945 27.156 -6.641 1 88.31 176 GLN B O 1
ATOM 4111 N N . ARG B 1 177 ? 12.57 28.656 -6.324 1 85.94 177 ARG B N 1
ATOM 4112 C CA . ARG B 1 177 ? 12.289 29.328 -7.586 1 85.94 177 ARG B CA 1
ATOM 4113 C C . ARG B 1 177 ? 13.047 28.688 -8.734 1 85.94 177 ARG B C 1
ATOM 4115 O O . ARG B 1 177 ? 12.703 28.891 -9.906 1 85.94 177 ARG B O 1
ATOM 4122 N N . LYS B 1 178 ? 14 27.922 -8.375 1 86.19 178 LYS B N 1
ATOM 4123 C CA . LYS B 1 178 ? 14.781 27.25 -9.414 1 86.19 178 LYS B CA 1
ATOM 4124 C C . LYS B 1 178 ? 13.945 26.203 -10.133 1 86.19 178 LYS B C 1
ATOM 4126 O O . LYS B 1 178 ? 13.305 25.359 -9.5 1 86.19 178 LYS B O 1
ATOM 4131 N N . GLY B 1 179 ? 13.914 26.328 -11.422 1 84.94 179 GLY B N 1
ATOM 4132 C CA . GLY B 1 179 ? 13.211 25.328 -12.211 1 84.94 179 GLY B CA 1
ATOM 4133 C C . GLY B 1 179 ? 13.992 24.031 -12.344 1 84.94 179 GLY B C 1
ATOM 4134 O O . GLY B 1 179 ? 15.125 23.938 -11.867 1 84.94 179 GLY B O 1
ATOM 4135 N N . LEU B 1 180 ? 13.422 22.984 -12.953 1 87.31 180 LEU B N 1
ATOM 4136 C CA . LEU B 1 180 ? 14.016 21.656 -13.086 1 87.31 180 LEU B CA 1
ATOM 4137 C C . LEU B 1 180 ? 15.25 21.703 -13.984 1 87.31 180 LEU B C 1
ATOM 4139 O O . LEU B 1 180 ? 16.172 20.906 -13.812 1 87.31 180 LEU B O 1
ATOM 4143 N N . HIS B 1 181 ? 15.273 22.641 -14.859 1 89.19 181 HIS B N 1
ATOM 4144 C CA . HIS B 1 181 ? 16.406 22.766 -15.773 1 89.19 181 HIS B CA 1
ATOM 4145 C C . HIS B 1 181 ? 17.656 23.266 -15.047 1 89.19 181 HIS B C 1
ATOM 4147 O O . HIS B 1 181 ? 18.781 23 -15.477 1 89.19 181 HIS B O 1
ATOM 4153 N N . GLN B 1 182 ? 17.484 23.938 -13.953 1 90.94 182 GLN B N 1
ATOM 4154 C CA . GLN B 1 182 ? 18.594 24.484 -13.172 1 90.94 182 GLN B CA 1
ATOM 4155 C C . GLN B 1 182 ? 19.047 23.5 -12.094 1 90.94 182 GLN B C 1
ATOM 4157 O O . GLN B 1 182 ? 20.031 23.734 -11.398 1 90.94 182 GLN B O 1
ATOM 4162 N N . ARG B 1 183 ? 18.375 22.438 -12 1 92.25 183 ARG B N 1
ATOM 4163 C CA . ARG B 1 183 ? 18.688 21.406 -11.023 1 92.25 183 ARG B CA 1
ATOM 4164 C C . ARG B 1 183 ? 18.969 20.062 -11.695 1 92.25 183 ARG B C 1
ATOM 4166 O O . ARG B 1 183 ? 18.172 19.141 -11.578 1 92.25 183 ARG B O 1
ATOM 4173 N N . PRO B 1 184 ? 20.078 19.906 -12.219 1 91.81 184 PRO B N 1
ATOM 4174 C CA . PRO B 1 184 ? 20.391 18.688 -12.969 1 91.81 184 PRO B CA 1
ATOM 4175 C C . PRO B 1 184 ? 20.391 17.422 -12.094 1 91.81 184 PRO B C 1
ATOM 4177 O O . PRO B 1 184 ? 20.047 16.344 -12.57 1 91.81 184 PRO B O 1
ATOM 4180 N N . LEU B 1 185 ? 20.812 17.547 -10.93 1 91.62 185 LEU B N 1
ATOM 4181 C CA . LEU B 1 185 ? 20.766 16.391 -10.031 1 91.62 185 LEU B CA 1
ATOM 4182 C C . LEU B 1 185 ? 19.344 15.891 -9.859 1 91.62 185 LEU B C 1
ATOM 4184 O O . LEU B 1 185 ? 19.094 14.688 -9.859 1 91.62 185 LEU B O 1
ATOM 4188 N N . ASP B 1 186 ? 18.438 16.828 -9.703 1 94.31 186 ASP B N 1
ATOM 4189 C CA . ASP B 1 186 ? 17.031 16.453 -9.562 1 94.31 186 ASP B CA 1
ATOM 4190 C C . ASP B 1 186 ? 16.516 15.812 -10.844 1 94.31 186 ASP B C 1
ATOM 4192 O O . ASP B 1 186 ? 15.719 14.867 -10.789 1 94.31 186 ASP B O 1
ATOM 4196 N N . LEU B 1 187 ? 16.984 16.281 -11.953 1 94.88 187 LEU B N 1
ATOM 4197 C CA . LEU B 1 187 ? 16.578 15.688 -13.227 1 94.88 187 LEU B CA 1
ATOM 4198 C C . LEU B 1 187 ? 17.109 14.258 -13.352 1 94.88 187 LEU B C 1
ATOM 4200 O O . LEU B 1 187 ? 16.391 13.367 -13.805 1 94.88 187 LEU B O 1
ATOM 4204 N N . GLY B 1 188 ? 18.328 14.094 -12.984 1 95.38 188 GLY B N 1
ATOM 4205 C CA . GLY B 1 188 ? 18.906 12.75 -12.977 1 95.38 188 GLY B CA 1
ATOM 4206 C C . GLY B 1 188 ? 18.172 11.805 -12.039 1 95.38 188 GLY B C 1
ATOM 4207 O O . GLY B 1 188 ? 17.969 10.633 -12.375 1 95.38 188 GLY B O 1
ATOM 4208 N N . LEU B 1 189 ? 17.781 12.312 -10.945 1 95.69 189 LEU B N 1
ATOM 4209 C CA . LEU B 1 189 ? 17.062 11.492 -9.977 1 95.69 189 LEU B CA 1
ATOM 4210 C C . LEU B 1 189 ? 15.68 11.125 -10.5 1 95.69 189 LEU B C 1
ATOM 4212 O O . LEU B 1 189 ? 15.211 10.008 -10.289 1 95.69 189 LEU B O 1
ATOM 4216 N N . ILE B 1 190 ? 15.039 12.078 -11.141 1 96 190 ILE B N 1
ATOM 4217 C CA . ILE B 1 190 ? 13.727 11.812 -11.711 1 96 190 ILE B CA 1
ATOM 4218 C C . ILE B 1 190 ? 13.836 10.719 -12.781 1 96 190 ILE B C 1
ATOM 4220 O O . ILE B 1 190 ? 13.016 9.797 -12.82 1 96 190 ILE B O 1
ATOM 4224 N N . LEU B 1 191 ? 14.852 10.805 -13.578 1 95.56 191 LEU B N 1
ATOM 4225 C CA . LEU B 1 191 ? 15.07 9.789 -14.602 1 95.56 191 LEU B CA 1
ATOM 4226 C C . LEU B 1 191 ? 15.344 8.43 -13.961 1 95.56 191 LEU B C 1
ATOM 4228 O O . LEU B 1 191 ? 14.805 7.41 -14.398 1 95.56 191 LEU B O 1
ATOM 4232 N N . PHE B 1 192 ? 16.141 8.422 -12.992 1 95.94 192 PHE B N 1
ATOM 4233 C CA . PHE B 1 192 ? 16.406 7.184 -12.266 1 95.94 192 PHE B CA 1
ATOM 4234 C C . PHE B 1 192 ? 15.125 6.605 -11.688 1 95.94 192 PHE B C 1
ATOM 4236 O O . PHE B 1 192 ? 14.891 5.398 -11.766 1 95.94 192 PHE B O 1
ATOM 4243 N N . LEU B 1 193 ? 14.344 7.488 -11.07 1 96.38 193 LEU B N 1
ATOM 4244 C CA . LEU B 1 193 ? 13.117 7.035 -10.438 1 96.38 193 LEU B CA 1
ATOM 4245 C C . LEU B 1 193 ? 12.148 6.457 -11.469 1 96.38 193 LEU B C 1
ATOM 4247 O O . LEU B 1 193 ? 11.461 5.469 -11.188 1 96.38 193 LEU B O 1
ATOM 4251 N N . LEU B 1 194 ? 12.133 7.012 -12.594 1 95.12 194 LEU B N 1
ATOM 4252 C CA . LEU B 1 194 ? 11.281 6.484 -13.656 1 95.12 194 LEU B CA 1
ATOM 4253 C C . LEU B 1 194 ? 11.742 5.094 -14.086 1 95.12 194 LEU B C 1
ATOM 4255 O O . LEU B 1 194 ? 10.922 4.188 -14.234 1 95.12 194 LEU B O 1
ATOM 4259 N N . VAL B 1 195 ? 12.992 4.914 -14.172 1 96.5 195 VAL B N 1
ATOM 4260 C CA . VAL B 1 195 ? 13.547 3.617 -14.555 1 96.5 195 VAL B CA 1
ATOM 4261 C C . VAL B 1 195 ? 13.336 2.611 -13.422 1 96.5 195 VAL B C 1
ATOM 4263 O O . VAL B 1 195 ? 12.953 1.465 -13.672 1 96.5 195 VAL B O 1
ATOM 4266 N N . ALA B 1 196 ? 13.578 3.062 -12.242 1 96.5 196 ALA B N 1
ATOM 4267 C CA . ALA B 1 196 ? 13.375 2.193 -11.086 1 96.5 196 ALA B CA 1
ATOM 4268 C C . ALA B 1 196 ? 11.914 1.783 -10.953 1 96.5 196 ALA B C 1
ATOM 4270 O O . ALA B 1 196 ? 11.609 0.646 -10.586 1 96.5 196 ALA B O 1
ATOM 4271 N N . GLY B 1 197 ? 11.039 2.732 -11.25 1 96 197 GLY B N 1
ATOM 4272 C CA . GLY B 1 197 ? 9.625 2.416 -11.234 1 96 197 GLY B CA 1
ATOM 4273 C C . GLY B 1 197 ? 9.227 1.392 -12.281 1 96 197 GLY B C 1
ATOM 4274 O O . GLY B 1 197 ? 8.469 0.464 -11.992 1 96 197 GLY B O 1
ATOM 4275 N N . ALA B 1 198 ? 9.742 1.518 -13.422 1 94.56 198 ALA B N 1
ATOM 4276 C CA . ALA B 1 198 ? 9.477 0.556 -14.484 1 94.56 198 ALA B CA 1
ATOM 4277 C C . ALA B 1 198 ? 10.031 -0.821 -14.133 1 94.56 198 ALA B C 1
ATOM 4279 O O . ALA B 1 198 ? 9.383 -1.841 -14.375 1 94.56 198 ALA B O 1
ATOM 4280 N N . PHE B 1 199 ? 11.188 -0.814 -13.602 1 96.25 199 PHE B N 1
ATOM 4281 C CA . PHE B 1 199 ? 11.82 -2.059 -13.188 1 96.25 199 PHE B CA 1
ATOM 4282 C C . PHE B 1 199 ? 11.016 -2.734 -12.086 1 96.25 199 PHE B C 1
ATOM 4284 O O . PHE B 1 199 ? 10.875 -3.959 -12.07 1 96.25 199 PHE B O 1
ATOM 4291 N N . THR B 1 200 ? 10.5 -1.91 -11.156 1 96.62 200 THR B N 1
ATOM 4292 C CA . THR B 1 200 ? 9.672 -2.432 -10.078 1 96.62 200 THR B CA 1
ATOM 4293 C C . THR B 1 200 ? 8.375 -3.023 -10.617 1 96.62 200 THR B C 1
ATOM 4295 O O . THR B 1 200 ? 7.953 -4.102 -10.195 1 96.62 200 THR B O 1
ATOM 4298 N N . LEU B 1 201 ? 7.77 -2.342 -11.539 1 94 201 LEU B N 1
ATOM 4299 C CA . LEU B 1 201 ? 6.555 -2.854 -12.156 1 94 201 LEU B CA 1
ATOM 4300 C C . LEU B 1 201 ? 6.832 -4.145 -12.914 1 94 201 LEU B C 1
ATOM 4302 O O . LEU B 1 201 ? 6.055 -5.102 -12.828 1 94 201 LEU B O 1
ATOM 4306 N N . PHE B 1 202 ? 7.934 -4.211 -13.617 1 94.62 202 PHE B N 1
ATOM 4307 C CA . PHE B 1 202 ? 8.32 -5.387 -14.383 1 94.62 202 PHE B CA 1
ATOM 4308 C C . PHE B 1 202 ? 8.523 -6.59 -13.469 1 94.62 202 PHE B C 1
ATOM 4310 O O . PHE B 1 202 ? 7.996 -7.676 -13.742 1 94.62 202 PHE B O 1
ATOM 4317 N N . ARG B 1 203 ? 9.234 -6.422 -12.383 1 95.69 203 ARG B N 1
ATOM 4318 C CA . ARG B 1 203 ? 9.469 -7.516 -11.445 1 95.69 203 ARG B CA 1
ATOM 4319 C C . ARG B 1 203 ? 8.164 -7.953 -10.781 1 95.69 203 ARG B C 1
ATOM 4321 O O . ARG B 1 203 ? 7.988 -9.133 -10.461 1 95.69 203 ARG B O 1
ATOM 4328 N N . GLY B 1 204 ? 7.309 -6.961 -10.57 1 95.12 204 GLY B N 1
ATOM 4329 C CA . GLY B 1 204 ? 5.992 -7.301 -10.055 1 95.12 204 GLY B CA 1
ATOM 4330 C C . GLY B 1 204 ? 5.188 -8.172 -11 1 95.12 204 GLY B C 1
ATOM 4331 O O . GLY B 1 204 ? 4.527 -9.117 -10.57 1 95.12 204 GLY B O 1
ATOM 4332 N N . LEU B 1 205 ? 5.289 -7.898 -12.266 1 93.56 205 LEU B N 1
ATOM 4333 C CA . LEU B 1 205 ? 4.598 -8.695 -13.273 1 93.56 205 LEU B CA 1
ATOM 4334 C C . LEU B 1 205 ? 5.195 -10.102 -13.352 1 93.56 205 LEU B C 1
ATOM 4336 O O . LEU B 1 205 ? 4.473 -11.078 -13.547 1 93.56 205 LEU B O 1
ATOM 4340 N N . VAL B 1 206 ? 6.484 -10.164 -13.164 1 94.31 206 VAL B N 1
ATOM 4341 C CA . VAL B 1 206 ? 7.176 -11.445 -13.227 1 94.31 206 VAL B CA 1
ATOM 4342 C C . VAL B 1 206 ? 6.684 -12.352 -12.109 1 94.31 206 VAL B C 1
ATOM 4344 O O . VAL B 1 206 ? 6.355 -13.523 -12.344 1 94.31 206 VAL B O 1
ATOM 4347 N N . VAL B 1 207 ? 6.543 -11.828 -10.898 1 94.5 207 VAL B N 1
ATOM 4348 C CA . VAL B 1 207 ? 6.188 -12.641 -9.742 1 94.5 207 VAL B CA 1
ATOM 4349 C C . VAL B 1 207 ? 4.707 -13 -9.797 1 94.5 207 VAL B C 1
ATOM 4351 O O . VAL B 1 207 ? 4.277 -13.984 -9.188 1 94.5 207 VAL B O 1
ATOM 4354 N N . LEU B 1 208 ? 3.889 -12.242 -10.586 1 92.38 208 LEU B N 1
ATOM 4355 C CA . LEU B 1 208 ? 2.465 -12.523 -10.742 1 92.38 208 LEU B CA 1
ATOM 4356 C C . LEU B 1 208 ? 2.215 -13.414 -11.961 1 92.38 208 LEU B C 1
ATOM 4358 O O . LEU B 1 208 ? 1.071 -13.562 -12.398 1 92.38 208 LEU B O 1
ATOM 4362 N N . ASP B 1 209 ? 3.242 -13.992 -12.531 1 89.25 209 ASP B N 1
ATOM 4363 C CA . ASP B 1 209 ? 3.209 -14.984 -13.602 1 89.25 209 ASP B CA 1
ATOM 4364 C C . ASP B 1 209 ? 2.576 -14.406 -14.867 1 89.25 209 ASP B C 1
ATOM 4366 O O . ASP B 1 209 ? 1.709 -15.039 -15.477 1 89.25 209 ASP B O 1
ATOM 4370 N N . CYS B 1 210 ? 3.018 -13.219 -15.188 1 88.94 210 CYS B N 1
ATOM 4371 C CA . CYS B 1 210 ? 2.598 -12.656 -16.469 1 88.94 210 CYS B CA 1
ATOM 4372 C C . CYS B 1 210 ? 3.07 -13.516 -17.625 1 88.94 210 CYS B C 1
ATOM 4374 O O . CYS B 1 210 ? 4.238 -13.906 -17.688 1 88.94 210 CYS B O 1
ATOM 4376 N N . PRO B 1 211 ? 2.207 -13.859 -18.547 1 88.44 211 PRO B N 1
ATOM 4377 C CA . PRO B 1 211 ? 2.547 -14.82 -19.609 1 88.44 211 PRO B CA 1
ATOM 4378 C C . PRO B 1 211 ? 3.436 -14.219 -20.688 1 88.44 211 PRO B C 1
ATOM 4380 O O . PRO B 1 211 ? 3.82 -14.914 -21.625 1 88.44 211 PRO B O 1
ATOM 4383 N N . SER B 1 212 ? 3.979 -13.172 -20.562 1 87.81 212 SER B N 1
ATOM 4384 C CA . SER B 1 212 ? 4.84 -12.57 -21.578 1 87.81 212 SER B CA 1
ATOM 4385 C C . SER B 1 212 ? 6.195 -13.273 -21.641 1 87.81 212 SER B C 1
ATOM 4387 O O . SER B 1 212 ? 6.688 -13.773 -20.625 1 87.81 212 SER B O 1
ATOM 4389 N N . GLU B 1 213 ? 6.805 -13.312 -22.797 1 90.38 213 GLU B N 1
ATOM 4390 C CA . GLU B 1 213 ? 8.094 -13.969 -23 1 90.38 213 GLU B CA 1
ATOM 4391 C C . GLU B 1 213 ? 9.203 -13.281 -22.219 1 90.38 213 GLU B C 1
ATOM 4393 O O . GLU B 1 213 ? 10.094 -13.938 -21.688 1 90.38 213 GLU B O 1
ATOM 4398 N N . SER B 1 214 ? 9.117 -12.023 -22.141 1 91.25 214 SER B N 1
ATOM 4399 C CA . SER B 1 214 ? 10.133 -11.281 -21.406 1 91.25 214 SER B CA 1
ATOM 4400 C C . SER B 1 214 ? 10.102 -11.641 -19.922 1 91.25 214 SER B C 1
ATOM 4402 O O . SER B 1 214 ? 11.148 -11.742 -19.281 1 91.25 214 SER B O 1
ATOM 4404 N N . CYS B 1 215 ? 8.984 -11.789 -19.406 1 90.94 215 CYS B N 1
ATOM 4405 C CA . CYS B 1 215 ? 8.852 -12.148 -18 1 90.94 215 CYS B CA 1
ATOM 4406 C C . CYS B 1 215 ? 9.352 -13.562 -17.75 1 90.94 215 CYS B C 1
ATOM 4408 O O . CYS B 1 215 ? 10.008 -13.82 -16.734 1 90.94 215 CYS B O 1
ATOM 4410 N N . PHE B 1 216 ? 9.094 -14.414 -18.734 1 91.12 216 PHE B N 1
ATOM 4411 C CA . PHE B 1 216 ? 9.547 -15.797 -18.609 1 91.12 216 PHE B CA 1
ATOM 4412 C C . PHE B 1 216 ? 11.062 -15.875 -18.672 1 91.12 216 PHE B C 1
ATOM 4414 O O . PHE B 1 216 ? 11.695 -16.531 -17.844 1 91.12 216 PHE B O 1
ATOM 4421 N N . ASN B 1 217 ? 11.602 -15.156 -19.547 1 93.5 217 ASN B N 1
ATOM 4422 C CA . ASN B 1 217 ? 13.055 -15.148 -19.703 1 93.5 217 ASN B CA 1
ATOM 4423 C C . ASN B 1 217 ? 13.742 -14.547 -18.484 1 93.5 217 ASN B C 1
ATOM 4425 O O . ASN B 1 217 ? 14.773 -15.047 -18.031 1 93.5 217 ASN B O 1
ATOM 4429 N N . TYR B 1 218 ? 13.188 -13.539 -17.984 1 94.38 218 TYR B N 1
ATOM 4430 C CA . TYR B 1 218 ? 13.773 -12.906 -16.812 1 94.38 218 TYR B CA 1
ATOM 4431 C C . TYR B 1 218 ? 13.766 -13.844 -15.609 1 94.38 218 TYR B C 1
ATOM 4433 O O . TYR B 1 218 ? 14.758 -13.953 -14.891 1 94.38 218 TYR B O 1
ATOM 4441 N N . MET B 1 219 ? 12.75 -14.516 -15.43 1 92.38 219 MET B N 1
ATOM 4442 C CA . MET B 1 219 ? 12.547 -15.406 -14.297 1 92.38 219 MET B CA 1
ATOM 4443 C C . MET B 1 219 ? 13.516 -16.594 -14.352 1 92.38 219 MET B C 1
ATOM 4445 O O . MET B 1 219 ? 14.031 -17.031 -13.32 1 92.38 219 MET B O 1
ATOM 4449 N N . TYR B 1 220 ? 13.836 -17.047 -15.508 1 91 220 TYR B N 1
ATOM 4450 C CA . TYR B 1 220 ? 14.648 -18.25 -15.633 1 91 220 TYR B CA 1
ATOM 4451 C C . TYR B 1 220 ? 16.125 -17.906 -15.859 1 91 220 TYR B C 1
ATOM 4453 O O . TYR B 1 220 ? 17.016 -18.594 -15.359 1 91 220 TYR B O 1
ATOM 4461 N N . GLN B 1 221 ? 16.359 -16.75 -16.453 1 91.75 221 GLN B N 1
ATOM 4462 C CA . GLN B 1 221 ? 17.719 -16.469 -16.844 1 91.75 221 GLN B CA 1
ATOM 4463 C C . GLN B 1 221 ? 18.391 -15.492 -15.875 1 91.75 221 GLN B C 1
ATOM 4465 O O . GLN B 1 221 ? 19.609 -15.523 -15.695 1 91.75 221 GLN B O 1
ATOM 4470 N N . TYR B 1 222 ? 17.688 -14.703 -15.227 1 92.5 222 TYR B N 1
ATOM 4471 C CA . TYR B 1 222 ? 18.328 -13.648 -14.445 1 92.5 222 TYR B CA 1
ATOM 4472 C C . TYR B 1 222 ? 18.078 -13.836 -12.953 1 92.5 222 TYR B C 1
ATOM 4474 O O . TYR B 1 222 ? 19.016 -13.867 -12.156 1 92.5 222 TYR B O 1
ATOM 4482 N N . GLU B 1 223 ? 16.859 -13.969 -12.57 1 94.19 223 GLU B N 1
ATOM 4483 C CA . GLU B 1 223 ? 16.547 -14.117 -11.156 1 94.19 223 GLU B CA 1
ATOM 4484 C C . GLU B 1 223 ? 15.617 -15.305 -10.914 1 94.19 223 GLU B C 1
ATOM 4486 O O . GLU B 1 223 ? 14.461 -15.133 -10.539 1 94.19 223 GLU B O 1
ATOM 4491 N N . PRO B 1 224 ? 16.188 -16.5 -10.898 1 94.5 224 PRO B N 1
ATOM 4492 C CA . PRO B 1 224 ? 15.367 -17.688 -10.648 1 94.5 224 PRO B CA 1
ATOM 4493 C C . PRO B 1 224 ? 14.898 -17.781 -9.195 1 94.5 224 PRO B C 1
ATOM 4495 O O . PRO B 1 224 ? 14 -18.562 -8.891 1 94.5 224 PRO B O 1
ATOM 4498 N N . CYS B 1 225 ? 15.516 -16.938 -8.336 1 93.5 225 CYS B N 1
ATOM 4499 C CA . CYS B 1 225 ? 15.148 -16.969 -6.918 1 93.5 225 CYS B CA 1
ATOM 4500 C C . CYS B 1 225 ? 13.703 -16.531 -6.723 1 93.5 225 CYS B C 1
ATOM 4502 O O . CYS B 1 225 ? 13.102 -16.812 -5.688 1 93.5 225 CYS B O 1
ATOM 4504 N N . LEU B 1 226 ? 13.109 -15.891 -7.703 1 93.88 226 LEU B N 1
ATOM 4505 C CA . LEU B 1 226 ? 11.734 -15.406 -7.613 1 93.88 226 LEU B CA 1
ATOM 4506 C C . LEU B 1 226 ? 10.75 -16.578 -7.66 1 93.88 226 LEU B C 1
ATOM 4508 O O . LEU B 1 226 ? 9.594 -16.422 -7.266 1 93.88 226 LEU B O 1
ATOM 4512 N N . ARG B 1 227 ? 11.227 -17.734 -8.102 1 91.38 227 ARG B N 1
ATOM 4513 C CA . ARG B 1 227 ? 10.383 -18.922 -8.18 1 91.38 227 ARG B CA 1
ATOM 4514 C C . ARG B 1 227 ? 10.625 -19.844 -6.988 1 91.38 227 ARG B C 1
ATOM 4516 O O . ARG B 1 227 ? 10 -20.906 -6.879 1 91.38 227 ARG B O 1
ATOM 4523 N N . ASP B 1 228 ? 11.492 -19.422 -6.117 1 91.19 228 ASP B N 1
ATOM 4524 C CA . ASP B 1 228 ? 11.805 -20.234 -4.945 1 91.19 228 ASP B CA 1
ATOM 4525 C C . ASP B 1 228 ? 10.57 -20.438 -4.074 1 91.19 228 ASP B C 1
ATOM 4527 O O . ASP B 1 228 ? 9.859 -19.484 -3.754 1 91.19 228 ASP B O 1
ATOM 4531 N N . PRO B 1 229 ? 10.312 -21.656 -3.678 1 90 229 PRO B N 1
ATOM 4532 C CA . PRO B 1 229 ? 9.125 -21.969 -2.879 1 90 229 PRO B CA 1
ATOM 4533 C C . PRO B 1 229 ? 9.164 -21.328 -1.493 1 90 229 PRO B C 1
ATOM 4535 O O . PRO B 1 229 ? 8.148 -21.297 -0.793 1 90 229 PRO B O 1
ATOM 4538 N N . VAL B 1 230 ? 10.258 -20.812 -1.014 1 88.88 230 VAL B N 1
ATOM 4539 C CA . VAL B 1 230 ? 10.32 -20.109 0.266 1 88.88 230 VAL B CA 1
ATOM 4540 C C . VAL B 1 230 ? 9.523 -18.812 0.189 1 88.88 230 VAL B C 1
ATOM 4542 O O . VAL B 1 230 ? 9.047 -18.312 1.207 1 88.88 230 VAL B O 1
ATOM 4545 N N . ALA B 1 231 ? 9.242 -18.188 -0.959 1 91.75 231 ALA B N 1
ATOM 4546 C CA . ALA B 1 231 ? 8.289 -17.141 -1.302 1 91.75 231 ALA B CA 1
ATOM 4547 C C . ALA B 1 231 ? 8.727 -15.797 -0.736 1 91.75 231 ALA B C 1
ATOM 4549 O O . ALA B 1 231 ? 8 -14.805 -0.846 1 91.75 231 ALA B O 1
ATOM 4550 N N . TYR B 1 232 ? 9.922 -15.656 -0.072 1 93.44 232 TYR B N 1
ATOM 4551 C CA . TYR B 1 232 ? 10.367 -14.375 0.461 1 93.44 232 TYR B CA 1
ATOM 4552 C C . TYR B 1 232 ? 10.633 -13.383 -0.663 1 93.44 232 TYR B C 1
ATOM 4554 O O . TYR B 1 232 ? 10.156 -12.242 -0.62 1 93.44 232 TYR B O 1
ATOM 4562 N N . PRO B 1 233 ? 11.336 -13.82 -1.729 1 94.81 233 PRO B N 1
ATOM 4563 C CA . PRO B 1 233 ? 11.57 -12.875 -2.822 1 94.81 233 PRO B CA 1
ATOM 4564 C C . PRO B 1 233 ? 10.281 -12.445 -3.518 1 94.81 233 PRO B C 1
ATOM 4566 O O . PRO B 1 233 ? 10.156 -11.289 -3.93 1 94.81 233 PRO B O 1
ATOM 4569 N N . LYS B 1 234 ? 9.367 -13.375 -3.592 1 95.31 234 LYS B N 1
ATOM 4570 C CA . LYS B 1 234 ? 8.078 -13.055 -4.199 1 95.31 234 LYS B CA 1
ATOM 4571 C C . LYS B 1 234 ? 7.344 -11.977 -3.4 1 95.31 234 LYS B C 1
ATOM 4573 O O . LYS B 1 234 ? 6.852 -11 -3.969 1 95.31 234 LYS B O 1
ATOM 4578 N N . VAL B 1 235 ? 7.312 -12.148 -2.131 1 95.44 235 VAL B N 1
ATOM 4579 C CA . VAL B 1 235 ? 6.629 -11.195 -1.262 1 95.44 235 VAL B CA 1
ATOM 4580 C C . VAL B 1 235 ? 7.344 -9.844 -1.308 1 95.44 235 VAL B C 1
ATOM 4582 O O . VAL B 1 235 ? 6.699 -8.797 -1.319 1 95.44 235 VAL B O 1
ATOM 4585 N N . GLN B 1 236 ? 8.617 -9.852 -1.326 1 96.94 236 GLN B N 1
ATOM 4586 C CA . GLN B 1 236 ? 9.383 -8.609 -1.394 1 96.94 236 GLN B CA 1
ATOM 4587 C C . GLN B 1 236 ? 9.055 -7.832 -2.666 1 96.94 236 GLN B C 1
ATOM 4589 O O . GLN B 1 236 ? 8.898 -6.609 -2.631 1 96.94 236 GLN B O 1
ATOM 4594 N N . MET B 1 237 ? 8.977 -8.539 -3.795 1 97.19 237 MET B N 1
ATOM 4595 C CA . MET B 1 237 ? 8.648 -7.863 -5.047 1 97.19 237 MET B CA 1
ATOM 4596 C C . MET B 1 237 ? 7.234 -7.297 -5.008 1 97.19 237 MET B C 1
ATOM 4598 O O . MET B 1 237 ? 6.969 -6.238 -5.582 1 97.19 237 MET B O 1
ATOM 4602 N N . LEU B 1 238 ? 6.363 -8.016 -4.352 1 96.56 238 LEU B N 1
ATOM 4603 C CA . LEU B 1 238 ? 4.996 -7.516 -4.215 1 96.56 238 LEU B CA 1
ATOM 4604 C C . LEU B 1 238 ? 4.961 -6.273 -3.336 1 96.56 238 LEU B C 1
ATOM 4606 O O . LEU B 1 238 ? 4.254 -5.309 -3.645 1 96.56 238 LEU B O 1
ATOM 4610 N N . VAL B 1 239 ? 5.727 -6.27 -2.27 1 96.94 239 VAL B N 1
ATOM 4611 C CA . VAL B 1 239 ? 5.801 -5.109 -1.391 1 96.94 239 VAL B CA 1
ATOM 4612 C C . VAL B 1 239 ? 6.367 -3.916 -2.158 1 96.94 239 VAL B C 1
ATOM 4614 O O . VAL B 1 239 ? 5.887 -2.789 -2.008 1 96.94 239 VAL B O 1
ATOM 4617 N N . TYR B 1 240 ? 7.32 -4.164 -3.027 1 97.44 240 TYR B N 1
ATOM 4618 C CA . TYR B 1 240 ? 7.863 -3.104 -3.869 1 97.44 240 TYR B CA 1
ATOM 4619 C C . TYR B 1 240 ? 6.801 -2.559 -4.816 1 97.44 240 TYR B C 1
ATOM 4621 O O . TYR B 1 240 ? 6.652 -1.342 -4.957 1 97.44 240 TYR B O 1
ATOM 4629 N N . THR B 1 241 ? 6.082 -3.445 -5.34 1 96.19 241 THR B N 1
ATOM 4630 C CA . THR B 1 241 ? 5.105 -3.053 -6.348 1 96.19 241 THR B CA 1
ATOM 4631 C C . THR B 1 241 ? 3.977 -2.242 -5.719 1 96.19 241 THR B C 1
ATOM 4633 O O . THR B 1 241 ? 3.555 -1.223 -6.27 1 96.19 241 THR B O 1
ATOM 4636 N N . PHE B 1 242 ? 3.561 -2.57 -4.559 1 95.94 242 PHE B N 1
ATOM 4637 C CA . PHE B 1 242 ? 2.371 -1.941 -3.996 1 95.94 242 PHE B CA 1
ATOM 4638 C C . PHE B 1 242 ? 2.75 -0.741 -3.137 1 95.94 242 PHE B C 1
ATOM 4640 O O . PHE B 1 242 ? 1.935 0.157 -2.922 1 95.94 242 PHE B O 1
ATOM 4647 N N . TYR B 1 243 ? 3.984 -0.703 -2.648 1 95.94 243 TYR B N 1
ATOM 4648 C CA . TYR B 1 243 ? 4.332 0.401 -1.761 1 95.94 243 TYR B CA 1
ATOM 4649 C C . TYR B 1 243 ? 5.434 1.264 -2.369 1 95.94 243 TYR B C 1
ATOM 4651 O O . TYR B 1 243 ? 5.344 2.494 -2.357 1 95.94 243 TYR B O 1
ATOM 4659 N N . PHE B 1 244 ? 6.441 0.661 -2.914 1 96.06 244 PHE B N 1
ATOM 4660 C CA . PHE B 1 244 ? 7.555 1.434 -3.459 1 96.06 244 PHE B CA 1
ATOM 4661 C C . PHE B 1 244 ? 7.148 2.121 -4.758 1 96.06 244 PHE B C 1
ATOM 4663 O O . PHE B 1 244 ? 7.559 3.252 -5.02 1 96.06 244 PHE B O 1
ATOM 4670 N N . LEU B 1 245 ? 6.336 1.459 -5.555 1 95.38 245 LEU B N 1
ATOM 4671 C CA . LEU B 1 245 ? 5.949 2.012 -6.848 1 95.38 245 LEU B CA 1
ATOM 4672 C C . LEU B 1 245 ? 5.168 3.311 -6.672 1 95.38 245 LEU B C 1
ATOM 4674 O O . LEU B 1 245 ? 5.527 4.34 -7.25 1 95.38 245 LEU B O 1
ATOM 4678 N N . PRO B 1 246 ? 4.09 3.324 -5.883 1 92.88 246 PRO B N 1
ATOM 4679 C CA . PRO B 1 246 ? 3.418 4.605 -5.656 1 92.88 246 PRO B CA 1
ATOM 4680 C C . PRO B 1 246 ? 4.32 5.637 -4.984 1 92.88 246 PRO B C 1
ATOM 4682 O O . PRO B 1 246 ? 4.18 6.836 -5.223 1 92.88 246 PRO B O 1
ATOM 4685 N N . TYR B 1 247 ? 5.258 5.18 -4.148 1 96 247 TYR B N 1
ATOM 4686 C CA . TYR B 1 247 ? 6.211 6.086 -3.518 1 96 247 TYR B CA 1
ATOM 4687 C C . TYR B 1 247 ? 7.094 6.762 -4.559 1 96 247 TYR B C 1
ATOM 4689 O O . TYR B 1 247 ? 7.434 7.941 -4.422 1 96 247 TYR B O 1
ATOM 4697 N N . VAL B 1 248 ? 7.457 6.031 -5.609 1 96.06 248 VAL B N 1
ATOM 4698 C CA . VAL B 1 248 ? 8.242 6.59 -6.703 1 96.06 248 VAL B CA 1
ATOM 4699 C C . VAL B 1 248 ? 7.488 7.758 -7.34 1 96.06 248 VAL B C 1
ATOM 4701 O O . VAL B 1 248 ? 8.07 8.812 -7.605 1 96.06 248 VAL B O 1
ATOM 4704 N N . GLY B 1 249 ? 6.25 7.59 -7.523 1 92 249 GLY B N 1
ATOM 4705 C CA . GLY B 1 249 ? 5.441 8.68 -8.055 1 92 249 GLY B CA 1
ATOM 4706 C C . GLY B 1 249 ? 5.41 9.898 -7.152 1 92 249 GLY B C 1
ATOM 4707 O O . GLY B 1 249 ? 5.484 11.031 -7.629 1 92 249 GLY B O 1
ATOM 4708 N N . LEU B 1 250 ? 5.328 9.641 -5.855 1 93.31 250 LEU B N 1
ATOM 4709 C CA . LEU B 1 250 ? 5.312 10.734 -4.891 1 93.31 250 LEU B CA 1
ATOM 4710 C C . LEU B 1 250 ? 6.652 11.461 -4.867 1 93.31 250 LEU B C 1
ATOM 4712 O O . LEU B 1 250 ? 6.699 12.688 -4.715 1 93.31 250 LEU B O 1
ATOM 4716 N N . CYS B 1 251 ? 7.684 10.68 -4.988 1 95.69 251 CYS B N 1
ATOM 4717 C CA . CYS B 1 251 ? 9.008 11.289 -5 1 95.69 251 CYS B CA 1
ATOM 4718 C C . CYS B 1 251 ? 9.188 12.188 -6.219 1 95.69 251 CYS B C 1
ATOM 4720 O O . CYS B 1 251 ? 9.797 13.258 -6.125 1 95.69 251 CYS B O 1
ATOM 4722 N N . ILE B 1 252 ? 8.68 11.734 -7.34 1 94.06 252 ILE B N 1
ATOM 4723 C CA . ILE B 1 252 ? 8.766 12.555 -8.547 1 94.06 252 ILE B CA 1
ATOM 4724 C C . ILE B 1 252 ? 7.977 13.852 -8.344 1 94.06 252 ILE B C 1
ATOM 4726 O O . ILE B 1 252 ? 8.453 14.93 -8.688 1 94.06 252 ILE B O 1
ATOM 4730 N N . TYR B 1 253 ? 6.855 13.75 -7.719 1 90.88 253 TYR B N 1
ATOM 4731 C CA . TYR B 1 253 ? 6.055 14.93 -7.414 1 90.88 253 TYR B CA 1
ATOM 4732 C C . TYR B 1 253 ? 6.816 15.883 -6.492 1 90.88 253 TYR B C 1
ATOM 4734 O O . TYR B 1 253 ? 6.832 17.094 -6.715 1 90.88 253 TYR B O 1
ATOM 4742 N N . GLY B 1 254 ? 7.414 15.344 -5.535 1 91.5 254 GLY B N 1
ATOM 4743 C CA . GLY B 1 254 ? 8.148 16.156 -4.578 1 91.5 254 GLY B CA 1
ATOM 4744 C C . GLY B 1 254 ? 9.367 16.828 -5.184 1 91.5 254 GLY B C 1
ATOM 4745 O O . GLY B 1 254 ? 9.805 17.875 -4.707 1 91.5 254 GLY B O 1
ATOM 4746 N N . LEU B 1 255 ? 9.938 16.234 -6.223 1 93.75 255 LEU B N 1
ATOM 4747 C CA . LEU B 1 255 ? 11.117 16.797 -6.863 1 93.75 255 LEU B CA 1
ATOM 4748 C C . LEU B 1 255 ? 10.711 17.859 -7.891 1 93.75 255 LEU B C 1
ATOM 4750 O O . LEU B 1 255 ? 11.531 18.688 -8.281 1 93.75 255 LEU B O 1
ATOM 4754 N N . VAL B 1 256 ? 9.469 17.812 -8.297 1 91.38 256 VAL B N 1
ATOM 4755 C CA . VAL B 1 256 ? 9.008 18.75 -9.312 1 91.38 256 VAL B CA 1
ATOM 4756 C C . VAL B 1 256 ? 8.383 19.969 -8.641 1 91.38 256 VAL B C 1
ATOM 4758 O O . VAL B 1 256 ? 8.641 21.109 -9.047 1 91.38 256 VAL B O 1
ATOM 4761 N N . TRP B 1 257 ? 7.621 19.734 -7.598 1 88.69 257 TRP B N 1
ATOM 4762 C CA . TRP B 1 257 ? 6.938 20.828 -6.918 1 88.69 257 TRP B CA 1
ATOM 4763 C C . TRP B 1 257 ? 7.562 21.094 -5.551 1 88.69 257 TRP B C 1
ATOM 4765 O O . TRP B 1 257 ? 7.73 20.172 -4.75 1 88.69 257 TRP B O 1
ATOM 4775 N N . PRO B 1 258 ? 7.844 22.328 -5.309 1 88.12 258 PRO B N 1
ATOM 4776 C CA . PRO B 1 258 ? 8.461 22.672 -4.027 1 88.12 258 PRO B CA 1
ATOM 4777 C C . PRO B 1 258 ? 7.469 22.641 -2.869 1 88.12 258 PRO B C 1
ATOM 4779 O O . PRO B 1 258 ? 6.258 22.703 -3.088 1 88.12 258 PRO B O 1
ATOM 4782 N N . GLY B 1 259 ? 7.992 22.469 -1.71 1 87.62 259 GLY B N 1
ATOM 4783 C CA . GLY B 1 259 ? 7.176 22.609 -0.515 1 87.62 259 GLY B CA 1
ATOM 4784 C C . GLY B 1 259 ? 6.754 21.281 0.085 1 87.62 259 GLY B C 1
ATOM 4785 O O . GLY B 1 259 ? 5.895 21.25 0.968 1 87.62 259 GLY B O 1
ATOM 4786 N N . CYS B 1 260 ? 7.254 20.219 -0.392 1 88.88 260 CYS B N 1
ATOM 4787 C CA . CYS B 1 260 ? 6.914 18.922 0.162 1 88.88 260 CYS B CA 1
ATOM 4788 C C . CYS B 1 260 ? 7.762 18.609 1.389 1 88.88 260 CYS B C 1
ATOM 4790 O O . CYS B 1 260 ? 8.805 17.953 1.28 1 88.88 260 CYS B O 1
ATOM 4792 N N . THR B 1 261 ? 7.262 18.922 2.557 1 89.88 261 THR B N 1
ATOM 4793 C CA . THR B 1 261 ? 8.016 18.812 3.799 1 89.88 261 THR B CA 1
ATOM 4794 C C . THR B 1 261 ? 8.133 17.359 4.246 1 89.88 261 THR B C 1
ATOM 4796 O O . THR B 1 261 ? 8.984 17.031 5.07 1 89.88 261 THR B O 1
ATOM 4799 N N . TRP B 1 262 ? 7.312 16.484 3.717 1 90.5 262 TRP B N 1
ATOM 4800 C CA . TRP B 1 262 ? 7.312 15.086 4.121 1 90.5 262 TRP B CA 1
ATOM 4801 C C . TRP B 1 262 ? 8.414 14.32 3.398 1 90.5 262 TRP B C 1
ATOM 4803 O O . TRP B 1 262 ? 8.781 13.219 3.814 1 90.5 262 TRP B O 1
ATOM 4813 N N . MET B 1 263 ? 9.016 14.805 2.357 1 92.94 263 MET B N 1
ATOM 4814 C CA . MET B 1 263 ? 9.898 14.094 1.433 1 92.94 263 MET B CA 1
ATOM 4815 C C . MET B 1 263 ? 11.18 13.648 2.131 1 92.94 263 MET B C 1
ATOM 4817 O O . MET B 1 263 ? 11.57 12.484 2.027 1 92.94 263 MET B O 1
ATOM 4821 N N . PRO B 1 264 ? 11.867 14.484 2.914 1 92.5 264 PRO B N 1
ATOM 4822 C CA . PRO B 1 264 ? 13.117 14.039 3.533 1 92.5 264 PRO B CA 1
ATOM 4823 C C . PRO B 1 264 ? 12.906 12.898 4.531 1 92.5 264 PRO B C 1
ATOM 4825 O O . PRO B 1 264 ? 13.727 11.977 4.602 1 92.5 264 PRO B O 1
ATOM 4828 N N . ASP B 1 265 ? 11.891 12.93 5.289 1 94.12 265 ASP B N 1
ATOM 4829 C CA . ASP B 1 265 ? 11.617 11.883 6.262 1 94.12 265 ASP B CA 1
ATOM 4830 C C . ASP B 1 265 ? 11.344 10.547 5.57 1 94.12 265 ASP B C 1
ATOM 4832 O O . ASP B 1 265 ? 11.922 9.523 5.93 1 94.12 265 ASP B O 1
ATOM 4836 N N . TRP B 1 266 ? 10.547 10.578 4.594 1 94.88 266 TRP B N 1
ATOM 4837 C CA . TRP B 1 266 ? 10.156 9.344 3.924 1 94.88 266 TRP B CA 1
ATOM 4838 C C . TRP B 1 266 ? 11.281 8.828 3.033 1 94.88 266 TRP B C 1
ATOM 4840 O O . TRP B 1 266 ? 11.391 7.629 2.779 1 94.88 266 TRP B O 1
ATOM 4850 N N . ALA B 1 267 ? 12.094 9.766 2.566 1 96.62 267 ALA B N 1
ATOM 4851 C CA . ALA B 1 267 ? 13.258 9.336 1.798 1 96.62 267 ALA B CA 1
ATOM 4852 C C . ALA B 1 267 ? 14.195 8.484 2.652 1 96.62 267 ALA B C 1
ATOM 4854 O O . ALA B 1 267 ? 14.75 7.492 2.176 1 96.62 267 ALA B O 1
ATOM 4855 N N . LEU B 1 268 ? 14.336 8.859 3.932 1 96.44 268 LEU B N 1
ATOM 4856 C CA . LEU B 1 268 ? 15.188 8.102 4.84 1 96.44 268 LEU B CA 1
ATOM 4857 C C . LEU B 1 268 ? 14.555 6.746 5.168 1 96.44 268 LEU B C 1
ATOM 4859 O O . LEU B 1 268 ? 15.25 5.727 5.195 1 96.44 268 LEU B O 1
ATOM 4863 N N . VAL B 1 269 ? 13.289 6.715 5.34 1 97.31 269 VAL B N 1
ATOM 4864 C CA . VAL B 1 269 ? 12.586 5.477 5.668 1 97.31 269 VAL B CA 1
ATOM 4865 C C . VAL B 1 269 ? 12.711 4.488 4.508 1 97.31 269 VAL B C 1
ATOM 4867 O O . VAL B 1 269 ? 13.055 3.324 4.715 1 97.31 269 VAL B O 1
ATOM 4870 N N . PHE B 1 270 ? 12.508 4.973 3.314 1 97.56 270 PHE B N 1
ATOM 4871 C CA . PHE B 1 270 ? 12.531 4.07 2.172 1 97.56 270 PHE B CA 1
ATOM 4872 C C . PHE B 1 270 ? 13.961 3.689 1.805 1 97.56 270 PHE B C 1
ATOM 4874 O O . PHE B 1 270 ? 14.203 2.602 1.277 1 97.56 270 PHE B O 1
ATOM 4881 N N . ALA B 1 271 ? 14.883 4.586 2.053 1 97.62 271 ALA B N 1
ATOM 4882 C CA . ALA B 1 271 ? 16.281 4.203 1.851 1 97.62 271 ALA B CA 1
ATOM 4883 C C . ALA B 1 271 ? 16.656 3.02 2.74 1 97.62 271 ALA B C 1
ATOM 4885 O O . ALA B 1 271 ? 17.281 2.061 2.277 1 97.62 271 ALA B O 1
ATOM 4886 N N . GLY B 1 272 ? 16.281 3.082 4 1 97.81 272 GLY B N 1
ATOM 4887 C CA . GLY B 1 272 ? 16.531 1.971 4.902 1 97.81 272 GLY B CA 1
ATOM 4888 C C . GLY B 1 272 ? 15.812 0.699 4.504 1 97.81 272 GLY B C 1
ATOM 4889 O O . GLY B 1 272 ? 16.375 -0.396 4.59 1 97.81 272 GLY B O 1
ATOM 4890 N N . ALA B 1 273 ? 14.586 0.837 4.082 1 98 273 ALA B N 1
ATOM 4891 C CA . ALA B 1 273 ? 13.781 -0.319 3.682 1 98 273 ALA B CA 1
ATOM 4892 C C . ALA B 1 273 ? 14.391 -1.011 2.465 1 98 273 ALA B C 1
ATOM 4894 O O . ALA B 1 273 ? 14.523 -2.236 2.443 1 98 273 ALA B O 1
ATOM 4895 N N . ILE B 1 274 ? 14.797 -0.219 1.485 1 97.75 274 ILE B N 1
ATOM 4896 C CA . ILE B 1 274 ? 15.305 -0.781 0.24 1 97.75 274 ILE B CA 1
ATOM 4897 C C . ILE B 1 274 ? 16.688 -1.39 0.476 1 97.75 274 ILE B C 1
ATOM 4899 O O . ILE B 1 274 ? 17.031 -2.42 -0.111 1 97.75 274 ILE B O 1
ATOM 4903 N N . ALA B 1 275 ? 17.453 -0.742 1.316 1 97.25 275 ALA B N 1
ATOM 4904 C CA . ALA B 1 275 ? 18.781 -1.292 1.625 1 97.25 275 ALA B CA 1
ATOM 4905 C C . ALA B 1 275 ? 18.656 -2.676 2.258 1 97.25 275 ALA B C 1
ATOM 4907 O O . ALA B 1 275 ? 19.344 -3.613 1.847 1 97.25 275 ALA B O 1
ATOM 4908 N N . GLN B 1 276 ? 17.828 -2.801 3.229 1 97.38 276 GLN B N 1
ATOM 4909 C CA . GLN B 1 276 ? 17.625 -4.082 3.898 1 97.38 276 GLN B CA 1
ATOM 4910 C C . GLN B 1 276 ? 17.078 -5.125 2.932 1 97.38 276 GLN B C 1
ATOM 4912 O O . GLN B 1 276 ? 17.531 -6.273 2.922 1 97.38 276 GLN B O 1
ATOM 4917 N N . ALA B 1 277 ? 16.109 -4.727 2.16 1 97.06 277 ALA B N 1
ATOM 4918 C CA . ALA B 1 277 ? 15.453 -5.656 1.241 1 97.06 277 ALA B CA 1
ATOM 4919 C C . ALA B 1 277 ? 16.422 -6.121 0.156 1 97.06 277 ALA B C 1
ATOM 4921 O O . ALA B 1 277 ? 16.469 -7.309 -0.173 1 97.06 277 ALA B O 1
ATOM 4922 N N . GLN B 1 278 ? 17.172 -5.168 -0.373 1 96.44 278 GLN B N 1
ATOM 4923 C CA . GLN B 1 278 ? 18.094 -5.52 -1.446 1 96.44 278 GLN B CA 1
ATOM 4924 C C . GLN B 1 278 ? 19.25 -6.375 -0.923 1 96.44 278 GLN B C 1
ATOM 4926 O O . GLN B 1 278 ? 19.719 -7.273 -1.616 1 96.44 278 GLN B O 1
ATOM 4931 N N . PHE B 1 279 ? 19.719 -6.102 0.281 1 96.31 279 PHE B N 1
ATOM 4932 C CA . PHE B 1 279 ? 20.766 -6.906 0.892 1 96.31 279 PHE B CA 1
ATOM 4933 C C . PHE B 1 279 ? 20.297 -8.344 1.095 1 96.31 279 PHE B C 1
ATOM 4935 O O . PHE B 1 279 ? 21.016 -9.289 0.745 1 96.31 279 PHE B O 1
ATOM 4942 N N . SER B 1 280 ? 19.125 -8.523 1.599 1 95.38 280 SER B N 1
ATOM 4943 C CA . SER B 1 280 ? 18.578 -9.852 1.868 1 95.38 280 SER B CA 1
ATOM 4944 C C . SER B 1 280 ? 18.266 -10.586 0.574 1 95.38 280 SER B C 1
ATOM 4946 O O . SER B 1 280 ? 18.531 -11.789 0.457 1 95.38 280 SER B O 1
ATOM 4948 N N . HIS B 1 281 ? 17.75 -9.852 -0.395 1 95.25 281 HIS B N 1
ATOM 4949 C CA . HIS B 1 281 ? 17.359 -10.461 -1.664 1 95.25 281 HIS B CA 1
ATOM 4950 C C . HIS B 1 281 ? 18.578 -10.922 -2.447 1 95.25 281 HIS B C 1
ATOM 4952 O O . HIS B 1 281 ? 18.656 -12.078 -2.869 1 95.25 281 HIS B O 1
ATOM 4958 N N . VAL B 1 282 ? 19.547 -10.039 -2.627 1 95.19 282 VAL B N 1
ATOM 4959 C CA . VAL B 1 282 ? 20.75 -10.359 -3.395 1 95.19 282 VAL B CA 1
ATOM 4960 C C . VAL B 1 282 ? 21.594 -11.391 -2.635 1 95.19 282 VAL B C 1
ATOM 4962 O O . VAL B 1 282 ? 22.094 -12.352 -3.225 1 95.19 282 VAL B O 1
ATOM 4965 N N . GLY B 1 283 ? 21.703 -11.219 -1.351 1 94.44 283 GLY B N 1
ATOM 4966 C CA . GLY B 1 283 ? 22.453 -12.164 -0.536 1 94.44 283 GLY B CA 1
ATOM 4967 C C . GLY B 1 283 ? 21.875 -13.562 -0.568 1 94.44 283 GLY B C 1
ATOM 4968 O O . GLY B 1 283 ? 22.609 -14.547 -0.659 1 94.44 283 GLY B O 1
ATOM 4969 N N . ALA B 1 284 ? 20.594 -13.641 -0.498 1 94 284 ALA B N 1
ATOM 4970 C CA . ALA B 1 284 ? 19.922 -14.945 -0.503 1 94 284 ALA B CA 1
ATOM 4971 C C . ALA B 1 284 ? 20.031 -15.609 -1.872 1 94 284 ALA B C 1
ATOM 4973 O O . ALA B 1 284 ? 20.125 -16.828 -1.968 1 94 284 ALA B O 1
ATOM 4974 N N . SER B 1 285 ? 19.984 -14.836 -2.945 1 93.81 285 SER B N 1
ATOM 4975 C CA . SER B 1 285 ? 20.031 -15.383 -4.297 1 93.81 285 SER B CA 1
ATOM 4976 C C . SER B 1 285 ? 21.391 -15.992 -4.613 1 93.81 285 SER B C 1
ATOM 4978 O O . SER B 1 285 ? 21.5 -16.875 -5.465 1 93.81 285 SER B O 1
ATOM 4980 N N . LEU B 1 286 ? 22.438 -15.523 -3.916 1 92.81 286 LEU B N 1
ATOM 4981 C CA . LEU B 1 286 ? 23.781 -16 -4.176 1 92.81 286 LEU B CA 1
ATOM 4982 C C . LEU B 1 286 ? 24.25 -16.969 -3.08 1 92.81 286 LEU B C 1
ATOM 4984 O O . LEU B 1 286 ? 25.297 -17.594 -3.201 1 92.81 286 LEU B O 1
ATOM 4988 N N . HIS B 1 287 ? 23.484 -17.156 -2.107 1 92.19 287 HIS B N 1
ATOM 4989 C CA . HIS B 1 287 ? 23.875 -17.922 -0.934 1 92.19 287 HIS B CA 1
ATOM 4990 C C . HIS B 1 287 ? 23.844 -19.422 -1.229 1 92.19 287 HIS B C 1
ATOM 4992 O O . HIS B 1 287 ? 23.016 -19.891 -2.01 1 92.19 287 HIS B O 1
ATOM 4998 N N . LEU B 1 288 ? 24.609 -20.172 -0.494 1 88.88 288 LEU B N 1
ATOM 4999 C CA . LEU B 1 288 ? 24.797 -21.609 -0.727 1 88.88 288 LEU B CA 1
ATOM 5000 C C . LEU B 1 288 ? 23.609 -22.391 -0.197 1 88.88 288 LEU B C 1
ATOM 5002 O O . LEU B 1 288 ? 23.344 -23.516 -0.658 1 88.88 288 LEU B O 1
ATOM 5006 N N . HIS B 1 289 ? 22.891 -21.812 0.708 1 90.19 289 HIS B N 1
ATOM 5007 C CA . HIS B 1 289 ? 21.75 -22.516 1.288 1 90.19 289 HIS B CA 1
ATOM 5008 C C . HIS B 1 289 ? 20.547 -22.484 0.347 1 90.19 289 HIS B C 1
ATOM 5010 O O . HIS B 1 289 ? 19.562 -23.203 0.551 1 90.19 289 HIS B O 1
ATOM 5016 N N . THR B 1 290 ? 20.594 -21.641 -0.691 1 91.31 290 THR B N 1
ATOM 5017 C CA . THR B 1 290 ? 19.562 -21.656 -1.727 1 91.31 290 THR B CA 1
ATOM 5018 C C . THR B 1 290 ? 19.797 -22.812 -2.705 1 91.31 290 THR B C 1
ATOM 5020 O O . THR B 1 290 ? 20.906 -22.969 -3.221 1 91.31 290 THR B O 1
ATOM 5023 N N . PRO B 1 291 ? 18.781 -23.594 -2.881 1 91.38 291 PRO B N 1
ATOM 5024 C CA . PRO B 1 291 ? 18.953 -24.703 -3.824 1 91.38 291 PRO B CA 1
ATOM 5025 C C . PRO B 1 291 ? 19.484 -24.25 -5.184 1 91.38 291 PRO B C 1
ATOM 5027 O O . PRO B 1 291 ? 19.141 -23.156 -5.645 1 91.38 291 PRO B O 1
ATOM 5030 N N . TYR B 1 292 ? 20.172 -25.094 -5.805 1 91.06 292 TYR B N 1
ATOM 5031 C CA . TYR B 1 292 ? 20.953 -24.781 -7 1 91.06 292 TYR B CA 1
ATOM 5032 C C . TYR B 1 292 ? 20.047 -24.281 -8.117 1 91.06 292 TYR B C 1
ATOM 5034 O O . TYR B 1 292 ? 20.344 -23.281 -8.781 1 91.06 292 TYR B O 1
ATOM 5042 N N . PRO B 1 293 ? 18.859 -24.828 -8.32 1 91.62 293 PRO B N 1
ATOM 5043 C CA . PRO B 1 293 ? 18.016 -24.375 -9.438 1 91.62 293 PRO B CA 1
ATOM 5044 C C . PRO B 1 293 ? 17.469 -22.969 -9.234 1 91.62 293 PRO B C 1
ATOM 5046 O O . PRO B 1 293 ? 17.047 -22.328 -10.203 1 91.62 293 PRO B O 1
ATOM 5049 N N . TYR B 1 294 ? 17.531 -22.516 -8 1 92.88 294 TYR B N 1
ATOM 5050 C CA . TYR B 1 294 ? 16.969 -21.203 -7.711 1 92.88 294 TYR B CA 1
ATOM 5051 C C . TYR B 1 294 ? 18.047 -20.172 -7.488 1 92.88 294 TYR B C 1
ATOM 5053 O O . TYR B 1 294 ? 17.766 -18.984 -7.277 1 92.88 294 TYR B O 1
ATOM 5061 N N . ARG B 1 295 ? 19.266 -20.578 -7.621 1 92.56 295 ARG B N 1
ATOM 5062 C CA . ARG B 1 295 ? 20.391 -19.656 -7.48 1 92.56 295 ARG B CA 1
ATOM 5063 C C . ARG B 1 295 ? 20.625 -18.891 -8.781 1 92.56 295 ARG B C 1
ATOM 5065 O O . ARG B 1 295 ? 20.359 -19.406 -9.867 1 92.56 295 ARG B O 1
ATOM 5072 N N . THR B 1 296 ? 21.047 -17.688 -8.633 1 93.12 296 THR B N 1
ATOM 5073 C CA . THR B 1 296 ? 21.375 -16.891 -9.82 1 93.12 296 THR B CA 1
ATOM 5074 C C . THR B 1 296 ? 22.516 -17.531 -10.602 1 93.12 296 THR B C 1
ATOM 5076 O O . THR B 1 296 ? 23.578 -17.828 -10.039 1 93.12 296 THR B O 1
ATOM 5079 N N . PRO B 1 297 ? 22.25 -17.766 -11.844 1 92.94 297 PRO B N 1
ATOM 5080 C CA . PRO B 1 297 ? 23.328 -18.344 -12.656 1 92.94 297 PRO B CA 1
ATOM 5081 C C . PRO B 1 297 ? 24.562 -17.453 -12.711 1 92.94 297 PRO B C 1
ATOM 5083 O O . PRO B 1 297 ? 24.453 -16.219 -12.68 1 92.94 297 PRO B O 1
ATOM 5086 N N . GLU B 1 298 ? 25.688 -18.031 -12.852 1 91.75 298 GLU B N 1
ATOM 5087 C CA . GLU B 1 298 ? 26.953 -17.312 -12.836 1 91.75 298 GLU B CA 1
ATOM 5088 C C . GLU B 1 298 ? 27.062 -16.328 -13.992 1 91.75 298 GLU B C 1
ATOM 5090 O O . GLU B 1 298 ? 27.641 -15.258 -13.859 1 91.75 298 GLU B O 1
ATOM 5095 N N . GLU B 1 299 ? 26.406 -16.672 -15.086 1 92.81 299 GLU B N 1
ATOM 5096 C CA . GLU B 1 299 ? 26.469 -15.812 -16.266 1 92.81 299 GLU B CA 1
ATOM 5097 C C . GLU B 1 299 ? 25.688 -14.516 -16.031 1 92.81 299 GLU B C 1
ATOM 5099 O O . GLU B 1 299 ? 25.984 -13.492 -16.656 1 92.81 299 GLU B O 1
ATOM 5104 N N . ALA B 1 300 ? 24.75 -14.547 -15.102 1 93.81 300 ALA B N 1
ATOM 5105 C CA . ALA B 1 300 ? 23.891 -13.391 -14.875 1 93.81 300 ALA B CA 1
ATOM 5106 C C . ALA B 1 300 ? 24.312 -12.625 -13.625 1 93.81 300 ALA B C 1
ATOM 5108 O O . ALA B 1 300 ? 23.719 -11.602 -13.281 1 93.81 300 ALA B O 1
ATOM 5109 N N . TRP B 1 301 ? 25.391 -12.977 -12.961 1 92.94 301 TRP B N 1
ATOM 5110 C CA . TRP B 1 301 ? 25.844 -12.359 -11.719 1 92.94 301 TRP B CA 1
ATOM 5111 C C . TRP B 1 301 ? 26.094 -10.867 -11.914 1 92.94 301 TRP B C 1
ATOM 5113 O O . TRP B 1 301 ? 25.609 -10.047 -11.117 1 92.94 301 TRP B O 1
ATOM 5123 N N . GLY B 1 302 ? 26.75 -10.578 -12.938 1 92.94 302 GLY B N 1
ATOM 5124 C CA . GLY B 1 302 ? 27.109 -9.188 -13.188 1 92.94 302 GLY B CA 1
ATOM 5125 C C . GLY B 1 302 ? 25.891 -8.297 -13.398 1 92.94 302 GLY B C 1
ATOM 5126 O O . GLY B 1 302 ? 25.797 -7.234 -12.773 1 92.94 302 GLY B O 1
ATOM 5127 N N . SER B 1 303 ? 25 -8.75 -14.172 1 93.62 303 SER B N 1
ATOM 5128 C CA . SER B 1 303 ? 23.828 -7.949 -14.484 1 93.62 303 SER B CA 1
ATOM 5129 C C . SER B 1 303 ? 22.891 -7.84 -13.289 1 93.62 303 SER B C 1
ATOM 5131 O O . SER B 1 303 ? 22.359 -6.762 -13 1 93.62 303 SER B O 1
ATOM 5133 N N . VAL B 1 304 ? 22.75 -8.883 -12.602 1 94.12 304 VAL B N 1
ATOM 5134 C CA . VAL B 1 304 ? 21.844 -8.906 -11.461 1 94.12 304 VAL B CA 1
ATOM 5135 C C . VAL B 1 304 ? 22.406 -8.062 -10.32 1 94.12 304 VAL B C 1
ATOM 5137 O O . VAL B 1 304 ? 21.688 -7.285 -9.695 1 94.12 304 VAL B O 1
ATOM 5140 N N . LEU B 1 305 ? 23.688 -8.164 -10.094 1 94.5 305 LEU B N 1
ATOM 5141 C CA . LEU B 1 305 ? 24.328 -7.395 -9.039 1 94.5 305 LEU B CA 1
ATOM 5142 C C . LEU B 1 305 ? 24.344 -5.906 -9.375 1 94.5 305 LEU B C 1
ATOM 5144 O O . LEU B 1 305 ? 24.109 -5.066 -8.5 1 94.5 305 LEU B O 1
ATOM 5148 N N . LEU B 1 306 ? 24.547 -5.629 -10.57 1 94.44 306 LEU B N 1
ATOM 5149 C CA . LEU B 1 306 ? 24.562 -4.23 -10.992 1 94.44 306 LEU B CA 1
ATOM 5150 C C . LEU B 1 306 ? 23.172 -3.615 -10.875 1 94.44 306 LEU B C 1
ATOM 5152 O O . LEU B 1 306 ? 23.016 -2.529 -10.312 1 94.44 306 LEU B O 1
ATOM 5156 N N . ALA B 1 307 ? 22.188 -4.281 -11.344 1 94.62 307 ALA B N 1
ATOM 5157 C CA . ALA B 1 307 ? 20.828 -3.779 -11.32 1 94.62 307 ALA B CA 1
ATOM 5158 C C . ALA B 1 307 ? 20.328 -3.592 -9.883 1 94.62 307 ALA B C 1
ATOM 5160 O O . ALA B 1 307 ? 19.734 -2.564 -9.555 1 94.62 307 ALA B O 1
ATOM 5161 N N . ASN B 1 308 ? 20.641 -4.508 -9.07 1 95.38 308 ASN B N 1
ATOM 5162 C CA . ASN B 1 308 ? 20.172 -4.438 -7.691 1 95.38 308 ASN B CA 1
ATOM 5163 C C . ASN B 1 308 ? 20.969 -3.432 -6.871 1 95.38 308 ASN B C 1
ATOM 5165 O O . ASN B 1 308 ? 20.438 -2.809 -5.949 1 95.38 308 ASN B O 1
ATOM 5169 N N . SER B 1 309 ? 22.234 -3.293 -7.219 1 94.62 309 SER B N 1
ATOM 5170 C CA . SER B 1 309 ? 23.031 -2.277 -6.543 1 94.62 309 SER B CA 1
ATOM 5171 C C . SER B 1 309 ? 22.562 -0.873 -6.898 1 94.62 309 SER B C 1
ATOM 5173 O O . SER B 1 309 ? 22.469 -0.004 -6.031 1 94.62 309 SER B O 1
ATOM 5175 N N . LEU B 1 310 ? 22.219 -0.721 -8.125 1 94.56 310 LEU B N 1
ATOM 5176 C CA . LEU B 1 310 ? 21.688 0.569 -8.555 1 94.56 310 LEU B CA 1
ATOM 5177 C C . LEU B 1 310 ? 20.328 0.825 -7.934 1 94.56 310 LEU B C 1
ATOM 5179 O O . LEU B 1 310 ? 20.016 1.954 -7.551 1 94.56 310 LEU B O 1
ATOM 5183 N N . TYR B 1 311 ? 19.578 -0.194 -7.82 1 95.44 311 TYR B N 1
ATOM 5184 C CA . TYR B 1 311 ? 18.25 -0.106 -7.219 1 95.44 311 TYR B CA 1
ATOM 5185 C C . TYR B 1 311 ? 18.328 0.331 -5.762 1 95.44 311 TYR B C 1
ATOM 5187 O O . TYR B 1 311 ? 17.453 1.025 -5.262 1 95.44 311 TYR B O 1
ATOM 5195 N N . ALA B 1 312 ? 19.406 -0.035 -5.105 1 94.44 312 ALA B N 1
ATOM 5196 C CA . ALA B 1 312 ? 19.609 0.335 -3.707 1 94.44 312 ALA B CA 1
ATOM 5197 C C . ALA B 1 312 ? 20.234 1.721 -3.59 1 94.44 312 ALA B C 1
ATOM 5199 O O . ALA B 1 312 ? 19.938 2.471 -2.658 1 94.44 312 ALA B O 1
ATOM 5200 N N . LEU B 1 313 ? 21.062 2.088 -4.488 1 94.62 313 LEU B N 1
ATOM 5201 C CA . LEU B 1 313 ? 21.797 3.344 -4.426 1 94.62 313 LEU B CA 1
ATOM 5202 C C . LEU B 1 313 ? 20.891 4.527 -4.734 1 94.62 313 LEU B C 1
ATOM 5204 O O . LEU B 1 313 ? 21.062 5.613 -4.18 1 94.62 313 LEU B O 1
ATOM 5208 N N . GLY B 1 314 ? 19.922 4.344 -5.531 1 93.62 314 GLY B N 1
ATOM 5209 C CA . GLY B 1 314 ? 19.016 5.414 -5.914 1 93.62 314 GLY B CA 1
ATOM 5210 C C . GLY B 1 314 ? 18.328 6.066 -4.73 1 93.62 314 GLY B C 1
ATOM 5211 O O . GLY B 1 314 ? 18.469 7.27 -4.508 1 93.62 314 GLY B O 1
ATOM 5212 N N . PRO B 1 315 ? 17.625 5.266 -3.953 1 94.56 315 PRO B N 1
ATOM 5213 C CA . PRO B 1 315 ? 16.953 5.832 -2.781 1 94.56 315 PRO B CA 1
ATOM 5214 C C . PRO B 1 315 ? 17.922 6.484 -1.802 1 94.56 315 PRO B C 1
ATOM 5216 O O . PRO B 1 315 ? 17.578 7.465 -1.14 1 94.56 315 PRO B O 1
ATOM 5219 N N . HIS B 1 316 ? 19.156 6.004 -1.713 1 96.12 316 HIS B N 1
ATOM 5220 C CA . HIS B 1 316 ? 20.156 6.621 -0.843 1 96.12 316 HIS B CA 1
ATOM 5221 C C . HIS B 1 316 ? 20.609 7.969 -1.395 1 96.12 316 HIS B C 1
ATOM 5223 O O . HIS B 1 316 ? 20.844 8.914 -0.632 1 96.12 316 HIS B O 1
ATOM 5229 N N . LEU B 1 317 ? 20.703 8.016 -2.709 1 95.88 317 LEU B N 1
ATOM 5230 C CA . LEU B 1 317 ? 21.047 9.297 -3.33 1 95.88 317 LEU B CA 1
ATOM 5231 C C . LEU B 1 317 ? 19.922 10.312 -3.137 1 95.88 317 LEU B C 1
ATOM 5233 O O . LEU B 1 317 ? 20.188 11.492 -2.926 1 95.88 317 LEU B O 1
ATOM 5237 N N . LEU B 1 318 ? 18.75 9.867 -3.209 1 95.75 318 LEU B N 1
ATOM 5238 C CA . LEU B 1 318 ? 17.609 10.742 -2.973 1 95.75 318 LEU B CA 1
ATOM 5239 C C . LEU B 1 318 ? 17.609 11.25 -1.535 1 95.75 318 LEU B C 1
ATOM 5241 O O . LEU B 1 318 ? 17.375 12.438 -1.294 1 95.75 318 LEU B O 1
ATOM 5245 N N . ALA B 1 319 ? 17.812 10.352 -0.593 1 95.19 319 ALA B N 1
ATOM 5246 C CA . ALA B 1 319 ? 17.875 10.758 0.809 1 95.19 319 ALA B CA 1
ATOM 5247 C C . ALA B 1 319 ? 19 11.75 1.047 1 95.19 319 ALA B C 1
ATOM 5249 O O . ALA B 1 319 ? 18.844 12.719 1.788 1 95.19 319 ALA B O 1
ATOM 5250 N N . TYR B 1 320 ? 20.094 11.516 0.38 1 93.81 320 TYR B N 1
ATOM 5251 C CA . TYR B 1 320 ? 21.234 12.414 0.501 1 93.81 320 TYR B CA 1
ATOM 5252 C C . TYR B 1 320 ? 20.906 13.789 -0.071 1 93.81 320 TYR B C 1
ATOM 5254 O O . TYR B 1 320 ? 21.234 14.812 0.529 1 93.81 320 TYR B O 1
ATOM 5262 N N . ARG B 1 321 ? 20.266 13.797 -1.184 1 93.31 321 ARG B N 1
ATOM 5263 C CA . ARG B 1 321 ? 19.844 15.047 -1.802 1 93.31 321 ARG B CA 1
ATOM 5264 C C . ARG B 1 321 ? 18.891 15.812 -0.891 1 93.31 321 ARG B C 1
ATOM 5266 O O . ARG B 1 321 ? 18.984 17.031 -0.766 1 93.31 321 ARG B O 1
ATOM 5273 N N . CYS B 1 322 ? 18.016 15.164 -0.224 1 91.06 322 CYS B N 1
ATOM 5274 C CA . CYS B 1 322 ? 17.047 15.805 0.651 1 91.06 322 CYS B CA 1
ATOM 5275 C C . CYS B 1 322 ? 17.719 16.359 1.906 1 91.06 322 CYS B C 1
ATOM 5277 O O . CYS B 1 322 ? 17.312 17.391 2.424 1 91.06 322 CYS B O 1
ATOM 5279 N N . LEU B 1 323 ? 18.75 15.68 2.342 1 87.56 323 LEU B N 1
ATOM 5280 C CA . LEU B 1 323 ? 19.438 16.109 3.559 1 87.56 323 LEU B CA 1
ATOM 5281 C C . LEU B 1 323 ? 20.422 17.219 3.268 1 87.56 323 LEU B C 1
ATOM 5283 O O . LEU B 1 323 ? 20.625 18.109 4.102 1 87.56 323 LEU B O 1
ATOM 5287 N N . ARG B 1 324 ? 20.953 17.203 2.111 1 85.56 324 ARG B N 1
ATOM 5288 C CA . ARG B 1 324 ? 21.969 18.203 1.757 1 85.56 324 ARG B CA 1
ATOM 5289 C C . ARG B 1 324 ? 21.328 19.531 1.427 1 85.56 324 ARG B C 1
ATOM 5291 O O . ARG B 1 324 ? 21.844 20.594 1.803 1 85.56 324 ARG B O 1
ATOM 5298 N N . SER B 1 325 ? 20.25 19.484 0.72 1 84.44 325 SER B N 1
ATOM 5299 C CA . SER B 1 325 ? 19.547 20.719 0.345 1 84.44 325 SER B CA 1
ATOM 5300 C C . SER B 1 325 ? 18.078 20.656 0.766 1 84.44 325 SER B C 1
ATOM 5302 O O . SER B 1 325 ? 17.188 20.516 -0.076 1 84.44 325 SER B O 1
ATOM 5304 N N . PRO B 1 326 ? 17.844 20.938 2.031 1 83.38 326 PRO B N 1
ATOM 5305 C CA . PRO B 1 326 ? 16.469 20.812 2.535 1 83.38 326 PRO B CA 1
ATOM 5306 C C . PRO B 1 326 ? 15.609 22.016 2.186 1 83.38 326 PRO B C 1
ATOM 5308 O O . PRO B 1 326 ? 14.391 21.984 2.367 1 83.38 326 PRO B O 1
ATOM 5311 N N . GLY B 1 327 ? 16.219 23.031 1.64 1 83.31 327 GLY B N 1
ATOM 5312 C CA . GLY B 1 327 ? 15.5 24.266 1.368 1 83.31 327 GLY B CA 1
ATOM 5313 C C . GLY B 1 327 ? 14.336 24.078 0.414 1 83.31 327 GLY B C 1
ATOM 5314 O O . GLY B 1 327 ? 13.266 24.672 0.598 1 83.31 327 GLY B O 1
ATOM 5315 N N . PHE B 1 328 ? 14.555 23.219 -0.55 1 87.12 328 PHE B N 1
ATOM 5316 C CA . PHE B 1 328 ? 13.539 23 -1.579 1 87.12 328 PHE B CA 1
ATOM 5317 C C . PHE B 1 328 ? 12.312 22.312 -0.996 1 87.12 328 PHE B C 1
ATOM 5319 O O . PHE B 1 328 ? 11.203 22.469 -1.517 1 87.12 328 PHE B O 1
ATOM 5326 N N . PHE B 1 329 ? 12.461 21.672 0.145 1 86.94 329 PHE B N 1
ATOM 5327 C CA . PHE B 1 329 ? 11.391 20.844 0.706 1 86.94 329 PHE B CA 1
ATOM 5328 C C . PHE B 1 329 ? 10.773 21.531 1.925 1 86.94 329 PHE B C 1
ATOM 5330 O O . PHE B 1 329 ? 10.008 20.906 2.662 1 86.94 329 PHE B O 1
ATOM 5337 N N . GLN B 1 330 ? 11.102 22.766 2.115 1 85.38 330 GLN B N 1
ATOM 5338 C CA . GLN B 1 330 ? 10.516 23.547 3.201 1 85.38 330 GLN B CA 1
ATOM 5339 C C . GLN B 1 330 ? 9.227 24.234 2.75 1 85.38 330 GLN B C 1
ATOM 5341 O O . GLN B 1 330 ? 8.945 24.312 1.554 1 85.38 330 GLN B O 1
ATOM 5346 N N . PRO B 1 331 ? 8.43 24.578 3.686 1 84.56 331 PRO B N 1
ATOM 5347 C CA . PRO B 1 331 ? 7.203 25.281 3.301 1 84.56 331 PRO B CA 1
ATOM 5348 C C . PRO B 1 331 ? 7.48 26.562 2.512 1 84.56 331 PRO B C 1
ATOM 5350 O O . PRO B 1 331 ? 8.5 27.219 2.736 1 84.56 331 PRO B O 1
ATOM 5353 N N . PRO B 1 332 ? 6.551 26.828 1.633 1 80.69 332 PRO B N 1
ATOM 5354 C CA . PRO B 1 332 ? 6.777 28.016 0.795 1 80.69 332 PRO B CA 1
ATOM 5355 C C . PRO B 1 332 ? 6.867 29.297 1.607 1 80.69 332 PRO B C 1
ATOM 5357 O O . PRO B 1 332 ? 6.121 29.484 2.574 1 80.69 332 PRO B O 1
ATOM 5360 N N . VAL B 1 333 ? 7.934 30.047 1.411 1 73.94 333 VAL B N 1
ATOM 5361 C CA . VAL B 1 333 ? 8.102 31.344 2.053 1 73.94 333 VAL B CA 1
ATOM 5362 C C . VAL B 1 333 ? 7.418 32.438 1.219 1 73.94 333 VAL B C 1
ATOM 5364 O O . VAL B 1 333 ? 7.512 32.406 -0.011 1 73.94 333 VAL B O 1
ATOM 5367 N N . SER B 1 334 ? 6.234 32.906 1.681 1 60.38 334 SER B N 1
ATOM 5368 C CA . SER B 1 334 ? 5.586 34.031 1.003 1 60.38 334 SER B CA 1
ATOM 5369 C C . SER B 1 334 ? 6.582 35.125 0.707 1 60.38 334 SER B C 1
ATOM 5371 O O . SER B 1 334 ? 7.285 35.594 1.604 1 60.38 334 SER B O 1
ATOM 5373 N N . GLY B 1 335 ? 7.246 35.094 -0.205 1 52.62 335 GLY B N 1
ATOM 5374 C CA . GLY B 1 335 ? 8.078 36.25 -0.543 1 52.62 335 GLY B CA 1
ATOM 5375 C C . GLY B 1 335 ? 7.434 37.562 -0.195 1 52.62 335 GLY B C 1
ATOM 5376 O O . GLY B 1 335 ? 6.23 37.625 0.07 1 52.62 335 GLY B O 1
ATOM 5377 N N . PRO B 1 336 ? 8.195 38.656 0.257 1 48.53 336 PRO B N 1
ATOM 5378 C CA . PRO B 1 336 ? 7.605 39.969 0.454 1 48.53 336 PRO B CA 1
ATOM 5379 C C . PRO B 1 336 ? 6.594 40.344 -0.63 1 48.53 336 PRO B C 1
ATOM 5381 O O . PRO B 1 336 ? 6.789 40 -1.801 1 48.53 336 PRO B O 1
ATOM 5384 N N . ARG B 1 337 ? 5.277 40.344 -0.303 1 45.66 337 ARG B N 1
ATOM 5385 C CA . ARG B 1 337 ? 4.316 40.938 -1.233 1 45.66 337 ARG B CA 1
ATOM 5386 C C . ARG B 1 337 ? 4.949 42.094 -2.025 1 45.66 337 ARG B C 1
ATOM 5388 O O . ARG B 1 337 ? 5.719 42.875 -1.476 1 45.66 337 ARG B O 1
ATOM 5395 N N . PRO B 1 338 ? 5.121 41.938 -3.285 1 48.19 338 PRO B N 1
ATOM 5396 C CA . PRO B 1 338 ? 5.621 43.156 -3.936 1 48.19 338 PRO B CA 1
ATOM 5397 C C . PRO B 1 338 ? 5.066 44.438 -3.309 1 48.19 338 PRO B C 1
ATOM 5399 O O . PRO B 1 338 ? 3.928 44.438 -2.832 1 48.19 338 PRO B O 1
ATOM 5402 N N . PRO B 1 339 ? 5.895 45.312 -2.771 1 43.44 339 PRO B N 1
ATOM 5403 C CA . PRO B 1 339 ? 5.367 46.594 -2.264 1 43.44 339 PRO B CA 1
ATOM 5404 C C . PRO B 1 339 ? 4.199 47.125 -3.092 1 43.44 339 PRO B C 1
ATOM 5406 O O . PRO B 1 339 ? 4.191 46.969 -4.316 1 43.44 339 PRO B O 1
ATOM 5409 N N . ASP B 1 340 ? 2.961 46.938 -2.629 1 41.56 340 ASP B N 1
ATOM 5410 C CA . ASP B 1 340 ? 1.85 47.656 -3.24 1 41.56 340 ASP B CA 1
ATOM 5411 C C . ASP B 1 340 ? 2.318 48.969 -3.844 1 41.56 340 ASP B C 1
ATOM 5413 O O . ASP B 1 340 ? 2.92 49.812 -3.154 1 41.56 340 ASP B O 1
ATOM 5417 N N . LYS B 1 341 ? 2.766 49 -5.086 1 44.09 341 LYS B N 1
ATOM 5418 C CA . LYS B 1 341 ? 2.898 50.312 -5.707 1 44.09 341 LYS B CA 1
ATOM 5419 C C . LYS B 1 341 ? 1.8 51.281 -5.227 1 44.09 341 LYS B C 1
ATOM 5421 O O . LYS B 1 341 ? 0.618 51.031 -5.488 1 44.09 341 LYS B O 1
ATOM 5426 N N . LYS B 1 342 ? 1.938 51.969 -4.129 1 40.91 342 LYS B N 1
ATOM 5427 C CA . LYS B 1 342 ? 1.182 53.188 -3.885 1 40.91 342 LYS B CA 1
ATOM 5428 C C . LYS B 1 342 ? 0.994 54 -5.172 1 40.91 342 LYS B C 1
ATOM 5430 O O . LYS B 1 342 ? 1.966 54.312 -5.859 1 40.91 342 LYS B O 1
ATOM 5435 N N . ARG B 1 343 ? -0.062 53.812 -5.918 1 37.97 343 ARG B N 1
ATOM 5436 C CA . ARG B 1 343 ? -0.484 54.844 -6.867 1 37.97 343 ARG B CA 1
ATOM 5437 C C . ARG B 1 343 ? -0.282 56.25 -6.289 1 37.97 343 ARG B C 1
ATOM 5439 O O . ARG B 1 343 ? -0.961 56.625 -5.336 1 37.97 343 ARG B O 1
ATOM 5446 N N . GLN B 1 344 ? 0.871 56.812 -6.352 1 27.73 344 GLN B N 1
ATOM 5447 C CA . GLN B 1 344 ? 0.813 58.281 -6.422 1 27.73 344 GLN B CA 1
ATOM 5448 C C . GLN B 1 344 ? 0.026 58.75 -7.645 1 27.73 344 GLN B C 1
ATOM 5450 O O . GLN B 1 344 ? 0.159 58.156 -8.727 1 27.73 344 GLN B O 1
#

Sequence (688 aa):
PAAVAVTGALVLLAVLCMVLVLGGGSASHDPLYYVFTVFSFTSVVDLVIALEQDGYIQGYMDFYLQEGEPYLHTAYGIMICYWDGIIHYLLYLAMVAAIDQRKSYRSLGLYWLGSIMMSIIVFLPGTLIGKYSSEIRPAFLLNVPYLLLPIWAGRRLFRQPKPLPCSTADKVAEEQRKGLHQRPLDLGLILFLLVAGAFTLFRGLVVLDCPSESCFNYMYQYEPCLRDPVAYPKVQMLVYTFYFLPYVGLCIYGLVWPGCTWMPDWALVFAGAIAQAQFSHVGASLHLHTPYPYRTPEEAWGSVLLANSLYALGPHLLAYRCLRSPGFFQPPVSGPRPPDKKRQPAAVAVTGALVLLAVLCMVLVLGGGSASHDPLYYVFTVFSFTSVVDLVIALEQDGYIQGYMDFYLQEGEPYLHTAYGIMICYWDGIIHYLLYLAMVAAIDQRKSYRSLGLYWLGSIMMSIIVFLPGTLIGKYSSEIRPAFLLNVPYLLLPIWAGRRLFRQPKPLPCSTADKVAEEQRKGLHQRPLDLGLILFLLVAGAFTLFRGLVVLDCPSESCFNYMYQYEPCLRDPVAYPKVQMLVYTFYFLPYVGLCIYGLVWPGCTWMPDWALVFAGAIAQAQFSHVGASLHLHTPYPYRTPEEAWGSVLLANSLYALGPHLLAYRCLRSPGFFQPPVSGPRPPDKKRQ

Solvent-accessible surface area (backbone atoms only — not comparable to full-atom values): 35631 Å² total; per-residue (Å²): 103,63,60,59,39,47,49,52,47,45,50,49,46,48,49,49,45,47,47,51,54,54,59,64,50,82,84,83,65,63,70,62,47,57,53,32,53,53,50,33,54,52,13,49,52,31,32,51,52,27,36,36,73,72,61,77,43,81,81,82,53,53,68,53,61,69,64,36,64,72,66,54,68,33,27,46,37,29,33,48,21,43,45,34,30,46,55,48,24,51,50,25,53,52,40,45,50,23,56,75,68,72,42,87,42,53,67,59,46,34,22,50,47,20,24,54,50,43,50,49,65,24,49,53,57,11,45,56,38,9,74,57,38,85,65,65,52,78,59,60,58,56,54,55,64,53,53,50,50,56,51,52,51,45,56,55,51,69,66,48,81,73,81,76,69,90,66,54,68,66,58,25,42,54,49,50,65,52,51,67,86,78,32,58,67,59,49,52,48,45,52,47,43,52,51,51,37,51,50,35,50,50,48,30,38,38,66,63,59,23,80,48,65,68,38,50,47,40,39,68,55,45,43,20,36,52,70,35,61,55,31,41,53,36,39,42,34,47,49,36,38,72,50,47,38,60,45,40,54,50,50,45,47,47,72,72,44,64,35,38,63,62,50,50,60,51,28,29,18,48,23,23,19,40,41,47,50,46,50,22,48,56,47,18,30,69,31,85,66,31,56,72,85,27,28,48,44,78,90,27,44,63,60,49,52,49,53,49,50,49,62,34,46,49,41,44,50,50,27,47,50,33,67,73,51,47,45,38,29,34,70,79,63,78,61,81,69,72,74,74,75,71,84,121,104,64,59,59,40,47,46,52,46,44,50,49,46,47,51,48,45,45,48,51,53,53,59,64,47,81,82,83,67,65,70,61,47,58,53,34,52,53,50,32,52,53,12,49,52,31,31,52,50,29,36,36,73,72,61,77,42,80,83,81,53,53,68,54,61,69,67,36,65,71,65,54,67,32,26,48,37,30,32,47,20,42,43,34,30,46,56,48,23,52,50,26,54,50,42,45,51,23,54,75,67,73,42,87,41,53,68,60,46,34,20,48,46,20,23,53,50,43,51,49,64,23,48,54,56,11,44,58,37,9,74,55,37,86,64,63,51,75,59,59,58,55,52,54,63,54,53,49,50,55,50,53,50,44,55,55,49,69,66,48,80,73,82,75,71,89,66,54,68,65,57,24,45,54,48,49,64,52,51,66,88,78,33,58,67,58,47,51,48,45,53,48,41,53,51,51,36,50,52,37,49,50,49,30,39,39,66,62,59,22,81,48,67,68,38,51,48,42,40,69,55,46,44,20,37,52,71,36,62,56,31,41,54,34,40,43,34,46,49,36,38,71,49,48,38,62,46,42,54,51,50,47,47,47,73,72,43,66,35,37,62,63,51,50,59,50,28,30,18,50,24,23,19,40,43,48,49,46,50,23,49,56,46,16,30,71,30,83,66,31,55,72,85,27,28,48,44,78,89,28,45,64,60,50,51,50,53,49,48,50,63,35,45,47,41,43,50,52,26,47,50,32,67,73,51,46,44,38,30,34,69,79,62,79,62,80,68,72,75,75,76,72,81,124

InterPro domains:
  IPR033118 EXPERA domain [PS51751] (29-154)
  IPR033118 EXPERA domain [PS51751] (185-319)
  IPR047195 Transmembrane 6 superfamily member 1/2 [cd21106] (1-329)
  IPR059044 Transmembrane 6 superfamily member 1/2, transmembrane domain [PF26083] (2-165)

Organism: Crocodylus porosus (NCBI:txid8502)

Radius of gyration: 27.17 Å; Cα contacts (8 Å, |Δi|>4): 812; chains: 2; bounding box: 62×86×84 Å

Foldseek 3Di:
DVVVLVVLVVLVVVLVCCCVVVVPDDPPADNVLSVLVSLLVVLQVLLVLLCVLVPVDDDDCCVCVVVHQVLCNALLNSLLSVCSNPVSNVLSVVVNVCRVVVHQSLLSLLLSLLQVLLCLQLSLVLCCQFPCVVVDDPSSVVSVVVNVVSVVSVVVSVPDDDDDDPDDLVVLQVVQPDAPVNPVLLVVLLVLLVVLLVVLVLVLCLLVPPPDPVSVCCCQAAAVLSVHRSNSNSSSSVCCNVPVNVVSVVQNVPSHHFAAQCQLSVLSSNLSNLVNSLSSRLSSLCDPSDDPSRHHDPVNNVVNVVVSVSSNVSSVSSNVVCVVCVSRHHHRDPPPPPPPPPPD/DVVVLVVLVVLVVVLVCCCVVVVPDDVPADNVLSVLVSLLVVLQVLLVLLCVLVPVDDDDCCVCVVPHQVLCNALLNSLLSVCSNPVSNVLSVVVNVCRVVVHQSLLSLLLSLLQVLLCLQLSLVLCCQFPCVVVDDPSSVVSVVVNVVSVVSVVVSVPDDDDDDPDDLVVLQVVQPDAVVNPVLLVVLLVLLVVLLVVLVLVLCLLVPPPDPVSVCCCQAAAVLSVHRSNSNSSSSVCCNVPVNVVSVVQNVPSHHFAAQCQLSVLSSNLSNLVNSLSSRLSSLCDPSGDPSRHHDPVNNVVNVVVSVSSNVSSVSSNVVCVVCVSRHHHRDPPPPPPPPPPD

pLDDT: mean 83.64, std 15.37, range [27.47, 98.0]

Secondary structure (DSSP, 8-state):
-HHHHHHHHHHHHHHHHHHHHHHHS-TTS-THHHHHHHHHHHHHHHHHHHHHHTTSS-SSSHHHHHHS-GGGGSHHHHHHHHHIIIIIHHHHHHHHHHHHTT---HHHHHHHHHHHHHHHHHHHHHHHHSGGGGG--GGGGGHHHHTHHHHHHHHHHHHSPPP-----HHHHHHHHH--GGG-HHHHHHHHHHHHHHHHHHHHHHHHTT---HHHHHIIIII-GGGG-TT-HHHHHHHHIIIIIHHHHHHHHHHHHSS--TTHHHHHHHHHHHHHHHHHHHHHHHH-TTS-GGGSPPGGGHHHHHHHHHHHHHHHHHHHHHHHH-GGGGSPP------------/-HHHHHHHHHHHHHHHHHHHHHHHS-TTS-HHHHHHHHHHHHHHHHHHHHHHHTTSS-SSSHHHHHHS-GGGGSHHHHHHHHHIIIIIHHHHHHHHHHHHTT---HHHHHHHHHHHHHHHHHHHHHHHHSGGGGG--GGGGGHHHHTHHHHHHHHHHHHSPPP-----HHHHHHHHH--GGG-HHHHHHHHHHHHHHHHHHHHHHHHTT---HHHHHIIIII-GGGG-TT-HHHHHHHHIIIIIHHHHHHHHHHHHSS--TTHHHHHHHHHHHHHHHHHHHHHHHH-TTS-GGGSPPGGGHHHHHHHHHHHHHHHHHHHHHHHH-GGGGSPP------------